Protein AF-0000000069179064 (afdb_homodimer)

InterPro domains:
  IPR013216 Methyltransferase type 11 [PF08241] (123-173)
  IPR029063 S-adenosyl-L-methionine-dependent methyltransferase superfamily [G3DSA:3.40.50.150] (25-285)
  IPR029063 S-adenosyl-L-methionine-dependent methyltransferase superfamily [SSF53335] (28-240)

Nearest PDB structures (foldseek):
  5w7m-assembly1_A  TM=6.513E-01  e=1.013E-13  Penicillium rubens Wisconsin 54-1255
  4htf-assembly1_A  TM=6.205E-01  e=8.079E-12  Escherichia coli O157:H7
  5thy-assembly2_B  TM=6.476E-01  e=4.235E-10  Moorena producens 3L
  4obx-assembly2_C  TM=6.655E-01  e=1.585E-09  Saccharomyces cerevisiae S288C
  3cc8-assembly1_A-2  TM=6.110E-01  e=4.497E-10  Bacillus cereus ATCC 10987

Solvent-accessible surface area (backbone atoms only — not comparable to full-atom values): 30433 Å² total; per-residue (Å²): 122,56,48,66,61,48,35,65,36,35,68,49,54,31,71,34,77,70,60,61,44,37,60,50,48,50,44,40,61,51,66,40,38,55,73,38,57,24,37,35,35,46,48,42,49,41,36,72,58,48,63,62,47,48,34,37,20,29,77,81,26,32,40,36,35,23,11,62,18,61,53,17,32,49,38,19,51,28,48,48,50,50,36,73,75,38,62,76,49,24,38,67,59,58,57,52,75,65,51,44,69,62,32,78,46,80,71,34,42,50,89,68,43,62,38,68,70,39,52,75,62,35,40,43,55,33,70,37,43,68,57,51,56,84,91,54,55,71,47,62,22,41,33,39,36,26,64,67,32,61,62,62,46,84,56,51,68,44,26,53,50,40,52,57,43,29,28,20,68,59,11,35,40,31,41,30,31,62,22,71,92,49,20,50,44,59,52,52,51,48,49,27,34,36,75,34,65,74,39,92,63,77,90,62,76,74,54,92,48,70,46,68,66,48,50,50,52,56,42,42,72,74,57,40,35,82,42,32,42,47,73,40,58,44,73,40,56,78,74,72,82,51,78,62,82,54,52,48,77,53,44,59,50,52,74,72,46,57,66,68,40,49,51,43,24,54,54,45,47,50,52,52,48,50,53,29,49,76,68,26,35,60,42,31,44,22,28,45,35,36,38,29,25,38,58,112,122,57,49,65,61,46,35,66,35,36,68,51,54,31,69,37,77,69,62,61,44,39,59,50,49,50,44,41,61,52,66,40,38,54,73,37,57,25,35,35,35,45,47,41,49,42,35,71,58,47,64,61,48,48,34,38,21,30,78,83,26,32,39,36,34,24,12,64,18,62,52,16,32,51,38,19,52,28,47,49,50,51,37,73,74,38,61,77,46,23,38,66,58,56,58,51,73,65,51,45,68,61,32,80,46,79,70,36,42,50,87,65,45,59,38,67,72,39,50,75,61,36,41,44,56,32,68,37,44,67,57,52,56,83,92,54,55,72,46,62,22,41,31,40,35,25,66,68,34,62,61,62,46,86,54,50,67,45,25,51,50,40,51,56,44,29,28,19,67,59,10,33,40,31,41,29,31,62,21,72,92,48,19,50,44,58,54,50,51,48,51,27,33,37,76,34,65,74,39,92,63,77,91,65,76,74,54,92,48,71,47,68,66,48,49,51,51,56,43,43,72,74,57,41,35,82,44,31,42,46,72,40,58,43,72,40,56,77,71,74,79,52,78,62,81,52,52,50,77,53,45,58,50,52,73,72,46,58,66,69,41,49,51,43,24,53,53,46,46,50,49,51,49,50,52,28,49,75,65,25,34,60,40,30,44,22,29,45,33,35,38,31,24,37,57,114

Foldseek 3Di:
DALVVLLLLLVLQQQADCFLLVVVVVVCVVQVQQPWQEEEAEACFLLLNVLVSLVRHHQNHAYEYEHQHPNRLLNNLLLVVVCLVPVPDPPSSHDDPVSSVPSVCVVVPLVVQPDVSCVVRNYRYHYDDLLDDPVAQFQATQEYEYEAPLQVDDDNLSSLLSVLGRHHAFHKYKYKHWAPVQQQPLVQLQVLCCVLVLDVGDPDDGGPDHDPVRVVVSNVVSQWAPKDKDKDKTFDDLPPPDPRHDRSVVVVSLVPDDPSSNVSSVVSSNVVSVVQVVVVHTGMIMIMMMMTGRHD/DALVVLLLLLVLQQQADPFLLVVVVVVCVVQVQQPWQEEEAEACFLQLNVLVSLVRYHQNHAYEYEHQHPNRLLNNLLLVVVCLVPVPDPPSSHDDPVSSVPSVCVVVPLVVQPDVSCVVRNYRYHYDDLLDDPVAQFQATQEYEYEAPLQVDDDNLSSLLSVLGRHHAFHKYKYKHWAPVQQQPLVQLQVLCCVLVLDVGDPDDGGPDHDPVRVVVSNVVSQWAPKDKDKDKTFDDLPPPDPRHDRSVRVVSLVPDDPSSNVSSVVSSNVVSVVQVVVVHTGMIMIMMMMTGHHD

Radius of gyration: 23.63 Å; Cα contacts (8 Å, |Δi|>4): 1155; chains: 2; bounding box: 60×63×57 Å

Organism: Paramecium tetraurelia (NCBI:txid5888)

Structure (mmCIF, N/CA/C/O backbone):
data_AF-0000000069179064-model_v1
#
loop_
_entity.id
_entity.type
_entity.pdbx_description
1 polymer 'Chromosome undetermined scaffold_6, whole genome shotgun sequence'
#
loop_
_atom_site.group_PDB
_atom_site.id
_atom_site.type_symbol
_atom_site.label_atom_id
_atom_site.label_alt_id
_atom_site.label_comp_id
_atom_site.label_asym_id
_atom_site.label_entity_id
_atom_site.label_seq_id
_atom_site.pdbx_PDB_ins_code
_atom_site.Cartn_x
_atom_site.Cartn_y
_atom_site.Cartn_z
_atom_site.occupancy
_atom_site.B_iso_or_equiv
_atom_site.auth_seq_id
_atom_site.auth_comp_id
_atom_site.auth_asym_id
_atom_site.auth_atom_id
_atom_site.pdbx_PDB_model_num
ATOM 1 N N . MET A 1 1 ? 1.598 23.109 15.852 1 60.81 1 MET A N 1
ATOM 2 C CA . MET A 1 1 ? 2.586 23.531 14.859 1 60.81 1 MET A CA 1
ATOM 3 C C . MET A 1 1 ? 1.975 24.5 13.867 1 60.81 1 MET A C 1
ATOM 5 O O . MET A 1 1 ? 0.805 24.375 13.5 1 60.81 1 MET A O 1
ATOM 9 N N . ASN A 1 2 ? 2.676 25.547 13.547 1 66.31 2 ASN A N 1
ATOM 10 C CA . ASN A 1 2 ? 2.111 26.594 12.703 1 66.31 2 ASN A CA 1
ATOM 11 C C . ASN A 1 2 ? 2.389 26.328 11.227 1 66.31 2 ASN A C 1
ATOM 13 O O . ASN A 1 2 ? 3.145 25.422 10.883 1 66.31 2 ASN A O 1
ATOM 17 N N . HIS A 1 3 ? 1.627 26.984 10.43 1 67 3 HIS A N 1
ATOM 18 C CA . HIS A 1 3 ? 1.692 26.766 8.984 1 67 3 HIS A CA 1
ATOM 19 C C . HIS A 1 3 ? 3.1 27 8.453 1 67 3 HIS A C 1
ATOM 21 O O . HIS A 1 3 ? 3.529 26.359 7.5 1 67 3 HIS A O 1
ATOM 27 N N . HIS A 1 4 ? 3.807 27.828 9.078 1 62.19 4 HIS A N 1
ATOM 28 C CA . HIS A 1 4 ? 5.148 28.156 8.609 1 62.19 4 HIS A CA 1
ATOM 29 C C . HIS A 1 4 ? 6.094 26.969 8.75 1 62.19 4 HIS A C 1
ATOM 31 O O . HIS A 1 4 ? 6.953 26.75 7.898 1 62.19 4 HIS A O 1
ATOM 37 N N . THR A 1 5 ? 5.902 26.312 9.852 1 69.25 5 THR A N 1
ATOM 38 C CA . THR A 1 5 ? 6.715 25.109 10.055 1 69.25 5 THR A CA 1
ATOM 39 C C . THR A 1 5 ? 6.484 24.094 8.93 1 69.25 5 THR A C 1
ATOM 41 O O . THR A 1 5 ? 7.438 23.562 8.367 1 69.25 5 THR A O 1
ATOM 44 N N . TRP A 1 6 ? 5.324 24.031 8.539 1 73.25 6 TRP A N 1
ATOM 45 C CA . TRP A 1 6 ? 4.977 23.047 7.516 1 73.25 6 TRP A CA 1
ATOM 46 C C . TRP A 1 6 ? 5.352 23.547 6.125 1 73.25 6 TRP A C 1
ATOM 48 O O . TRP A 1 6 ? 5.664 22.75 5.234 1 73.25 6 TRP A O 1
ATOM 58 N N . ASP A 1 7 ? 5.367 24.781 5.934 1 71.19 7 ASP A N 1
ATOM 59 C CA . ASP A 1 7 ? 5.879 25.344 4.684 1 71.19 7 ASP A CA 1
ATOM 60 C C . ASP A 1 7 ? 7.348 24.984 4.484 1 71.19 7 ASP A C 1
ATOM 62 O O . ASP A 1 7 ? 7.766 24.625 3.379 1 71.19 7 ASP A O 1
ATOM 66 N N . ALA A 1 8 ? 7.996 25.062 5.594 1 68.25 8 ALA A N 1
ATOM 67 C CA . ALA A 1 8 ? 9.43 24.766 5.527 1 68.25 8 ALA A CA 1
ATOM 68 C C . ALA A 1 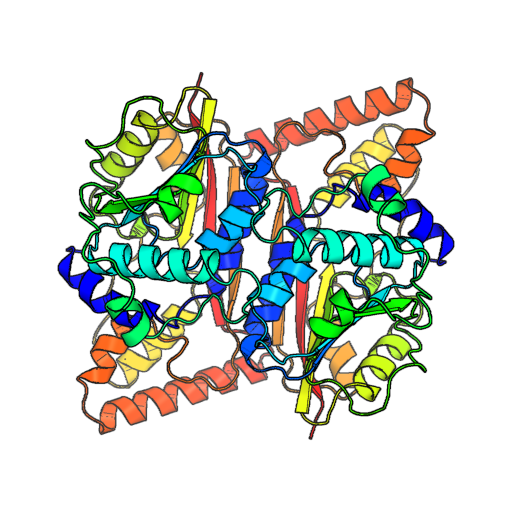8 ? 9.664 23.281 5.203 1 68.25 8 ALA A C 1
ATOM 70 O O . ALA A 1 8 ? 10.617 22.953 4.496 1 68.25 8 ALA A O 1
ATOM 71 N N . TYR A 1 9 ? 8.758 22.516 5.594 1 70.31 9 TYR A N 1
ATOM 72 C CA . TYR A 1 9 ? 8.891 21.078 5.406 1 70.31 9 TYR A CA 1
ATOM 73 C C . TYR A 1 9 ? 8.547 20.672 3.975 1 70.31 9 TYR A C 1
ATOM 75 O O . TYR A 1 9 ? 8.898 19.578 3.529 1 70.31 9 TYR A O 1
ATOM 83 N N . SER A 1 10 ? 7.934 21.531 3.277 1 68.88 10 SER A N 1
ATOM 84 C CA . SER A 1 10 ? 7.434 21.203 1.947 1 68.88 10 SER A CA 1
ATOM 85 C C . SER A 1 10 ? 8.562 20.766 1.021 1 68.88 10 SER A C 1
ATOM 87 O O . SER A 1 10 ? 8.375 19.906 0.157 1 68.88 10 SER A O 1
ATOM 89 N N . ARG A 1 11 ? 9.742 21.328 1.247 1 67.62 11 ARG A N 1
ATOM 90 C CA . ARG A 1 11 ? 10.891 20.969 0.416 1 67.62 11 ARG A CA 1
ATOM 91 C C . ARG A 1 11 ? 11.281 19.516 0.603 1 67.62 11 ARG A C 1
ATOM 93 O O . ARG A 1 11 ? 11.719 18.859 -0.344 1 67.62 11 ARG A O 1
ATOM 100 N N . SER A 1 12 ? 11.062 19.078 1.754 1 65.69 12 SER A N 1
ATOM 101 C CA . SER A 1 12 ? 11.422 17.688 2.051 1 65.69 12 SER A CA 1
ATOM 102 C C . SER A 1 12 ? 10.422 16.719 1.435 1 65.69 12 SER A C 1
ATOM 104 O O . SER A 1 12 ? 10.703 15.523 1.306 1 65.69 12 SER A O 1
ATOM 106 N N . TYR A 1 13 ? 9.344 17.234 1.011 1 64.69 13 TYR A N 1
ATOM 107 C CA . TYR A 1 13 ? 8.289 16.391 0.465 1 64.69 13 TYR A CA 1
ATOM 108 C C . TYR A 1 13 ? 8.414 16.266 -1.05 1 64.69 13 TYR A C 1
ATOM 110 O O . TYR A 1 13 ? 7.57 15.648 -1.701 1 64.69 13 TYR A O 1
ATOM 118 N N . LEU A 1 14 ? 9.461 16.922 -1.636 1 59 14 LEU A N 1
ATOM 119 C CA . LEU A 1 14 ? 9.695 16.828 -3.072 1 59 14 LEU A CA 1
ATOM 120 C C . LEU A 1 14 ? 9.961 15.391 -3.484 1 59 14 LEU A C 1
ATOM 122 O O . LEU A 1 14 ? 9.539 14.961 -4.559 1 59 14 LEU A O 1
ATOM 126 N N . ASN A 1 15 ? 10.797 14.727 -2.668 1 59.16 15 ASN A N 1
ATOM 127 C CA . ASN A 1 15 ? 11.203 13.375 -3.059 1 59.16 15 ASN A CA 1
ATOM 128 C C . ASN A 1 15 ? 10.727 12.336 -2.053 1 59.16 15 ASN A C 1
ATOM 130 O O . ASN A 1 15 ? 11.078 11.156 -2.162 1 59.16 15 ASN A O 1
ATOM 134 N N . ILE A 1 16 ? 10.484 12.906 -1.015 1 53.69 16 ILE A N 1
ATOM 135 C CA . ILE A 1 16 ? 10.555 12.109 0.201 1 53.69 16 ILE A CA 1
ATOM 136 C C . ILE A 1 16 ? 9.539 10.977 0.134 1 53.69 16 ILE A C 1
ATOM 138 O O . ILE A 1 16 ? 9.781 9.883 0.651 1 53.69 16 ILE A O 1
ATOM 142 N N . GLN A 1 17 ? 8.156 10.516 0.269 1 55.66 17 GLN A N 1
ATOM 143 C CA . GLN A 1 17 ? 7.504 9.562 1.162 1 55.66 17 GLN A CA 1
ATOM 144 C C . GLN A 1 17 ? 6.523 8.672 0.399 1 55.66 17 GLN A C 1
ATOM 146 O O . GLN A 1 17 ? 5.332 8.977 0.323 1 55.66 17 GLN A O 1
ATOM 151 N N . LYS A 1 18 ? 7.145 7.578 -0.215 1 62.44 18 LYS A N 1
ATOM 152 C CA . LYS A 1 18 ? 6.328 6.582 -0.901 1 62.44 18 LYS A CA 1
ATOM 153 C C . LYS A 1 18 ? 5.773 5.555 0.082 1 62.44 18 LYS A C 1
ATOM 155 O O . LYS A 1 18 ? 4.758 4.91 -0.189 1 62.44 18 LYS A O 1
ATOM 160 N N . ASN A 1 19 ? 6.336 5.641 1.312 1 64.06 19 ASN A N 1
ATOM 161 C CA . ASN A 1 19 ? 6.039 4.5 2.174 1 64.06 19 ASN A CA 1
ATOM 162 C C . ASN A 1 19 ? 4.648 4.605 2.791 1 64.06 19 ASN A C 1
ATOM 164 O O . ASN A 1 19 ? 3.928 3.611 2.883 1 64.06 19 ASN A O 1
ATOM 168 N N . PRO A 1 20 ? 4.246 5.898 3 1 64.06 20 PRO A N 1
ATOM 169 C CA . PRO A 1 20 ? 2.889 5.961 3.549 1 64.06 20 PRO A CA 1
ATOM 170 C C . PRO A 1 20 ? 1.821 5.559 2.533 1 64.06 20 PRO A C 1
ATOM 172 O O . PRO A 1 20 ? 0.646 5.43 2.887 1 64.06 20 PRO A O 1
ATOM 175 N N . ALA A 1 21 ? 2.264 5.297 1.422 1 79.56 21 ALA A N 1
ATOM 176 C CA . ALA A 1 21 ? 1.336 4.891 0.371 1 79.56 21 ALA A CA 1
ATOM 177 C C . ALA A 1 21 ? 0.627 3.588 0.741 1 79.56 21 ALA A C 1
ATOM 179 O O . ALA A 1 21 ? -0.533 3.381 0.379 1 79.56 21 ALA A O 1
ATOM 180 N N . SER A 1 22 ? 1.292 2.811 1.55 1 86.25 22 SER A N 1
ATOM 181 C CA . SER A 1 22 ? 0.668 1.549 1.936 1 86.25 22 SER A CA 1
ATOM 182 C C . SER A 1 22 ? -0.521 1.781 2.863 1 86.25 22 SER A C 1
ATOM 184 O O . SER A 1 22 ? -1.538 1.093 2.76 1 86.25 22 SER A O 1
ATOM 186 N N . PHE A 1 23 ? -0.366 2.775 3.727 1 90.88 23 PHE A N 1
ATOM 187 C CA . PHE A 1 23 ? -1.491 3.113 4.59 1 90.88 23 PHE A CA 1
ATOM 188 C C . PHE A 1 23 ? -2.67 3.623 3.77 1 90.88 23 PHE A C 1
ATOM 190 O O . PHE A 1 23 ? -3.814 3.236 4.012 1 90.88 23 PHE A O 1
ATOM 197 N N . GLN A 1 24 ? -2.346 4.426 2.85 1 90.19 24 GLN A N 1
ATOM 198 C CA . GLN A 1 24 ? -3.373 5.02 2 1 90.19 24 GLN A CA 1
ATOM 199 C C . GLN A 1 24 ? -4.105 3.947 1.197 1 90.19 24 GLN A C 1
ATOM 201 O O . GLN A 1 24 ? -5.332 3.998 1.059 1 90.19 24 GLN A O 1
ATOM 206 N N . LEU A 1 25 ? -3.363 3.072 0.672 1 88.44 25 LEU A N 1
ATOM 207 C CA . LEU A 1 25 ? -3.973 2.006 -0.117 1 88.44 25 LEU A CA 1
ATOM 208 C C . LEU A 1 25 ? -4.938 1.184 0.732 1 88.44 25 LEU A C 1
ATOM 210 O O . LEU A 1 25 ? -6.004 0.791 0.26 1 88.44 25 LEU A O 1
ATOM 214 N N . SER A 1 26 ? -4.5 0.908 1.918 1 91.19 26 SER A N 1
ATOM 215 C CA . SER A 1 26 ? -5.391 0.178 2.814 1 91.19 26 SER A CA 1
ATOM 216 C C . SER A 1 26 ? -6.68 0.953 3.066 1 91.19 26 SER A C 1
ATOM 218 O O . SER A 1 26 ? -7.77 0.378 3.051 1 91.19 26 SER A O 1
ATOM 220 N N . LEU A 1 27 ? -6.543 2.242 3.283 1 93 27 LEU A N 1
ATOM 221 C CA . LEU A 1 27 ? -7.734 3.059 3.492 1 93 27 LEU A CA 1
ATOM 222 C C . LEU A 1 27 ? -8.633 3.031 2.26 1 93 27 LEU A C 1
ATOM 224 O O . LEU A 1 27 ? -9.852 2.873 2.377 1 93 27 LEU A O 1
ATOM 228 N N . MET A 1 28 ? -8.031 3.186 1.118 1 90.94 28 MET A N 1
ATOM 229 C CA . MET A 1 28 ? -8.797 3.24 -0.125 1 90.94 28 MET A CA 1
ATOM 230 C C . MET A 1 28 ? -9.586 1.953 -0.337 1 90.94 28 MET A C 1
ATOM 232 O O . MET A 1 28 ? -10.75 1.994 -0.731 1 90.94 28 MET A O 1
ATOM 236 N N . ASN A 1 29 ? -8.961 0.894 -0.035 1 86.69 29 ASN A N 1
ATOM 237 C CA . ASN A 1 29 ? -9.641 -0.39 -0.184 1 86.69 29 ASN A CA 1
ATOM 238 C C . ASN A 1 29 ? -10.742 -0.566 0.857 1 86.69 29 ASN A C 1
ATOM 240 O O . ASN A 1 29 ? -11.867 -0.953 0.521 1 86.69 29 ASN A O 1
ATOM 244 N N . MET A 1 30 ? -10.414 -0.262 2.051 1 91.06 30 MET A N 1
ATOM 245 C CA . MET A 1 30 ? -11.336 -0.474 3.162 1 91.06 30 MET A CA 1
ATOM 246 C C . MET A 1 30 ? -12.547 0.45 3.049 1 91.06 30 MET A C 1
ATOM 248 O O . MET A 1 30 ? -13.641 0.108 3.502 1 91.06 30 MET A O 1
ATOM 252 N N . LEU A 1 31 ? -12.344 1.571 2.393 1 93.06 31 LEU A N 1
ATOM 253 C CA . LEU A 1 31 ? -13.414 2.561 2.295 1 93.06 31 LEU A CA 1
ATOM 254 C C . LEU A 1 31 ? -14.109 2.479 0.941 1 93.06 31 LEU A C 1
ATOM 256 O O . LEU A 1 31 ? -15.039 3.24 0.67 1 93.06 31 LEU A O 1
ATOM 260 N N . ARG A 1 32 ? -13.617 1.638 0.078 1 88.69 32 ARG A N 1
ATOM 261 C CA . ARG A 1 32 ? -14.219 1.396 -1.23 1 88.69 32 ARG A CA 1
ATOM 262 C C . ARG A 1 32 ? -14.289 2.684 -2.047 1 88.69 32 ARG A C 1
ATOM 264 O O . ARG A 1 32 ? -15.367 3.086 -2.492 1 88.69 32 ARG A O 1
ATOM 271 N N . PHE A 1 33 ? -13.172 3.176 -2.346 1 90.38 33 PHE A N 1
ATOM 272 C CA . PHE A 1 33 ? -13.039 4.43 -3.076 1 90.38 33 PHE A CA 1
ATOM 273 C C . PHE A 1 33 ? -13.719 4.34 -4.438 1 90.38 33 PHE A C 1
ATOM 275 O O . PHE A 1 33 ? -14.188 5.348 -4.973 1 90.38 33 PHE A O 1
ATOM 282 N N . GLU A 1 34 ? -13.828 3.156 -4.957 1 85.25 34 GLU A N 1
ATOM 283 C CA . GLU A 1 34 ? -14.398 2.951 -6.281 1 85.25 34 GLU A CA 1
ATOM 284 C C . GLU A 1 34 ? -15.898 3.24 -6.289 1 85.25 34 GLU A C 1
ATOM 286 O O . GLU A 1 34 ? -16.5 3.387 -7.352 1 85.25 34 GLU A O 1
ATOM 291 N N . GLU A 1 35 ? -16.469 3.367 -5.129 1 88.19 35 GLU A N 1
ATOM 292 C CA . GLU A 1 35 ? -17.906 3.604 -5.035 1 88.19 35 GLU A CA 1
ATOM 293 C C . GLU A 1 35 ? -18.203 5.043 -4.629 1 88.19 35 GLU A C 1
ATOM 295 O O . GLU A 1 35 ? -19.359 5.465 -4.617 1 88.19 35 GLU A O 1
ATOM 300 N N . ALA A 1 36 ? -17.234 5.781 -4.32 1 92.88 36 ALA A N 1
ATOM 301 C CA . ALA A 1 36 ? -17.422 7.113 -3.742 1 92.88 36 ALA A CA 1
ATOM 302 C C . ALA A 1 36 ? -17.781 8.133 -4.816 1 92.88 36 ALA A C 1
ATOM 304 O O . ALA A 1 36 ? -17.297 8.055 -5.945 1 92.88 36 ALA A O 1
ATOM 305 N N . GLU A 1 37 ? -18.609 9.086 -4.43 1 96.62 37 GLU A N 1
ATOM 306 C CA . GLU A 1 37 ? -18.969 10.195 -5.312 1 96.62 37 GLU A CA 1
ATOM 307 C C . GLU A 1 37 ? -18.078 11.406 -5.051 1 96.62 37 GLU A C 1
ATOM 309 O O . GLU A 1 37 ? -17.766 12.164 -5.973 1 96.62 37 GLU A O 1
ATOM 314 N N . GLU A 1 38 ? -17.781 11.594 -3.834 1 98 38 GLU A N 1
ATOM 315 C CA . GLU A 1 38 ? -16.938 12.734 -3.453 1 98 38 GLU A CA 1
ATOM 316 C C . GLU A 1 38 ? -16.062 12.391 -2.26 1 98 38 GLU A C 1
ATOM 318 O O . GLU A 1 38 ? -16.547 11.938 -1.226 1 98 38 GLU A O 1
ATOM 323 N N . ILE A 1 39 ? -14.773 12.625 -2.424 1 98 39 ILE A N 1
ATOM 324 C CA . ILE A 1 39 ? -13.766 12.258 -1.437 1 98 39 ILE A CA 1
ATOM 325 C C . ILE A 1 39 ? -13 13.508 -0.991 1 98 39 ILE A C 1
ATOM 327 O O . ILE A 1 39 ? -12.672 14.367 -1.812 1 98 39 ILE A O 1
ATOM 331 N N . LEU A 1 40 ? -12.734 13.617 0.305 1 98.38 40 LEU A N 1
ATOM 332 C CA . LEU A 1 40 ? -11.852 14.648 0.834 1 98.38 40 LEU A CA 1
ATOM 333 C C . LEU A 1 40 ? -10.586 14.039 1.421 1 98.38 40 LEU A C 1
ATOM 335 O O . LEU A 1 40 ? -10.656 13.195 2.318 1 98.38 40 LEU A O 1
ATOM 339 N N . ASP A 1 41 ? -9.484 14.422 0.842 1 97.44 41 ASP A N 1
ATOM 340 C CA . ASP A 1 41 ? -8.188 14.156 1.457 1 97.44 41 ASP A CA 1
ATOM 341 C C . ASP A 1 41 ? -7.734 15.344 2.312 1 97.44 41 ASP A C 1
ATOM 343 O O . ASP A 1 41 ? -7.191 16.312 1.795 1 97.44 41 ASP A O 1
ATOM 347 N N . ALA A 1 42 ? -7.945 15.258 3.662 1 97.94 42 ALA A N 1
ATOM 348 C CA . ALA A 1 42 ? -7.664 16.344 4.598 1 97.94 42 ALA A CA 1
ATOM 349 C C . ALA A 1 42 ? -6.258 16.219 5.172 1 97.94 42 ALA A C 1
ATOM 351 O O . ALA A 1 42 ? -5.969 15.312 5.949 1 97.94 42 ALA A O 1
ATOM 352 N N . GLY A 1 43 ? -5.43 17.156 4.898 1 95.12 43 GLY A N 1
ATOM 353 C CA . GLY A 1 43 ? -4.008 17.062 5.172 1 95.12 43 GLY A CA 1
ATOM 354 C C . GLY A 1 43 ? -3.25 16.266 4.129 1 95.12 43 GLY A C 1
ATOM 355 O O . GLY A 1 43 ? -2.545 15.312 4.465 1 95.12 43 GLY A O 1
ATOM 356 N N . CYS A 1 44 ? -3.287 16.75 2.906 1 92.69 44 CYS A N 1
ATOM 357 C CA . CYS A 1 44 ? -2.859 15.945 1.774 1 92.69 44 CYS A CA 1
ATOM 358 C C . CYS A 1 44 ? -1.363 16.094 1.524 1 92.69 44 CYS A C 1
ATOM 360 O O . CYS A 1 44 ? -0.803 15.43 0.655 1 92.69 44 CYS A O 1
ATOM 362 N N . ALA A 1 45 ? -0.72 16.953 2.254 1 90.06 45 ALA A N 1
ATOM 363 C CA . ALA A 1 45 ? 0.681 17.281 2.004 1 90.06 45 ALA A CA 1
ATOM 364 C C . ALA A 1 45 ? 0.912 17.609 0.531 1 90.06 45 ALA A C 1
ATOM 366 O O . ALA A 1 45 ? 0.15 18.375 -0.068 1 90.06 45 ALA A O 1
ATOM 367 N N . GLY A 1 46 ? 1.97 17.188 -0.033 1 86.94 46 GLY A N 1
ATOM 368 C CA . GLY A 1 46 ? 2.295 17.531 -1.408 1 86.94 46 GLY A CA 1
ATOM 369 C C . GLY A 1 46 ? 1.536 16.703 -2.426 1 86.94 46 GLY A C 1
ATOM 370 O O . GLY A 1 46 ? 1.889 16.688 -3.607 1 86.94 46 GLY A O 1
ATOM 371 N N . GLY A 1 47 ? 0.524 15.992 -2.027 1 88.81 47 GLY A N 1
ATOM 372 C CA . GLY A 1 47 ? -0.337 15.266 -2.945 1 88.81 47 GLY A CA 1
ATOM 373 C C . GLY A 1 47 ? 0.318 14.023 -3.52 1 88.81 47 GLY A C 1
ATOM 374 O O . GLY A 1 47 ? -0.083 13.539 -4.578 1 88.81 47 GLY A O 1
ATOM 375 N N . GLN A 1 48 ? 1.281 13.484 -2.85 1 83.62 48 GLN A N 1
ATOM 376 C CA . GLN A 1 48 ? 2.074 12.375 -3.369 1 83.62 48 GLN A CA 1
ATOM 377 C C . GLN A 1 48 ? 1.212 11.133 -3.592 1 83.62 48 GLN A C 1
ATOM 379 O O . GLN A 1 48 ? 1.541 10.281 -4.418 1 83.62 48 GLN A O 1
ATOM 384 N N . LEU A 1 49 ? 0.078 11.117 -2.977 1 85.88 49 LEU A N 1
ATOM 385 C CA . LEU A 1 49 ? -0.695 9.883 -3.002 1 85.88 49 LEU A CA 1
ATOM 386 C C . LEU A 1 49 ? -1.939 10.039 -3.871 1 85.88 49 LEU A C 1
ATOM 388 O O . LEU A 1 49 ? -2.709 9.086 -4.031 1 85.88 49 LEU A O 1
ATOM 392 N N . HIS A 1 50 ? -2.158 11.164 -4.457 1 89.25 50 HIS A N 1
ATOM 393 C CA . HIS A 1 50 ? -3.387 11.453 -5.188 1 89.25 50 HIS A CA 1
ATOM 394 C C . HIS A 1 50 ? -3.471 10.641 -6.473 1 89.25 50 HIS A C 1
ATOM 396 O O . HIS A 1 50 ? -4.562 10.297 -6.926 1 89.25 50 HIS A O 1
ATOM 402 N N . GLN A 1 51 ? -2.379 10.312 -6.996 1 83.19 51 GLN A N 1
ATOM 403 C CA . GLN A 1 51 ? -2.406 9.508 -8.211 1 83.19 51 GLN A CA 1
ATOM 404 C C . GLN A 1 51 ? -3.039 8.141 -7.949 1 83.19 51 GLN A C 1
ATOM 406 O O . GLN A 1 51 ? -3.748 7.609 -8.805 1 83.19 51 GLN A O 1
ATOM 411 N N . TYR A 1 52 ? -2.744 7.59 -6.828 1 83.38 52 TYR A N 1
ATOM 412 C CA . TYR A 1 52 ? -3.355 6.316 -6.469 1 83.38 52 TYR A CA 1
ATOM 413 C C . TYR A 1 52 ? -4.863 6.457 -6.324 1 83.38 52 TYR A C 1
ATOM 415 O O . TYR A 1 52 ? -5.621 5.57 -6.723 1 83.38 52 TYR A O 1
ATOM 423 N N . ILE A 1 53 ? -5.258 7.582 -5.754 1 87.69 53 ILE A N 1
ATOM 424 C CA . ILE A 1 53 ? -6.688 7.828 -5.582 1 87.69 53 ILE A CA 1
ATOM 425 C C . ILE A 1 53 ? -7.355 7.941 -6.949 1 87.69 53 ILE A C 1
ATOM 427 O O . ILE A 1 53 ? -8.414 7.348 -7.184 1 87.69 53 ILE A O 1
ATOM 431 N N . LEU A 1 54 ? -6.746 8.672 -7.855 1 84.31 54 LEU A N 1
ATOM 432 C CA . LEU A 1 54 ? -7.305 8.883 -9.188 1 84.31 54 LEU A CA 1
ATOM 433 C C . LEU A 1 54 ? -7.473 7.562 -9.922 1 84.31 54 LEU A C 1
ATOM 435 O O . LEU A 1 54 ? -8.43 7.391 -10.688 1 84.31 54 LEU A O 1
ATOM 439 N N . GLN A 1 55 ? -6.629 6.691 -9.664 1 78.81 55 GLN A N 1
ATOM 440 C CA . GLN A 1 55 ? -6.664 5.414 -10.375 1 78.81 55 GLN A CA 1
ATOM 441 C C . GLN A 1 55 ? -7.742 4.5 -9.805 1 78.81 55 GLN A C 1
ATOM 443 O O . GLN A 1 55 ? -8.25 3.619 -10.5 1 78.81 55 GLN A O 1
ATOM 448 N N . GLN A 1 56 ? -8.055 4.707 -8.617 1 82.06 56 GLN A N 1
ATOM 449 C CA . GLN A 1 56 ? -9 3.799 -7.977 1 82.06 56 GLN A CA 1
ATOM 450 C C . GLN A 1 56 ? -10.414 4.379 -7.98 1 82.06 56 GLN A C 1
ATOM 452 O O . GLN A 1 56 ? -11.391 3.639 -8.062 1 82.06 56 GLN A O 1
ATOM 457 N N . LYS A 1 57 ? -10.5 5.652 -7.832 1 86.31 57 LYS A N 1
ATOM 458 C CA . LYS A 1 57 ? -11.82 6.266 -7.754 1 86.31 57 LYS A CA 1
ATOM 459 C C . LYS A 1 57 ? -12.586 6.094 -9.062 1 86.31 57 LYS A C 1
ATOM 461 O O . LYS A 1 57 ? -11.984 5.898 -10.117 1 86.31 57 LYS A O 1
ATOM 466 N N . LYS A 1 58 ? -13.867 6.168 -8.977 1 85.56 58 LYS A N 1
ATOM 467 C CA . LYS A 1 58 ? -14.641 6.102 -10.211 1 85.56 58 LYS A CA 1
ATOM 468 C C . LYS A 1 58 ? -14.5 7.387 -11.023 1 85.56 58 LYS A C 1
ATOM 470 O O . LYS A 1 58 ? -14.133 8.43 -10.477 1 85.56 58 LYS A O 1
ATOM 475 N N . ASN A 1 59 ? -14.734 7.391 -12.336 1 81.5 59 ASN A N 1
ATOM 476 C CA . ASN A 1 59 ? -14.461 8.469 -13.281 1 81.5 59 ASN A CA 1
ATOM 477 C C . ASN A 1 59 ? -15.164 9.766 -12.867 1 81.5 59 ASN A C 1
ATOM 479 O O . ASN A 1 59 ? -14.594 10.852 -13 1 81.5 59 ASN A O 1
ATOM 483 N N . ASN A 1 60 ? -16.312 9.742 -12.305 1 88 60 ASN A N 1
ATOM 484 C CA . ASN A 1 60 ? -17.047 10.961 -12 1 88 60 ASN A CA 1
ATOM 485 C C . ASN A 1 60 ? -16.953 11.32 -10.523 1 88 60 ASN A C 1
ATOM 487 O O . ASN A 1 60 ? -17.562 12.297 -10.07 1 88 60 ASN A O 1
ATOM 491 N N . CYS A 1 61 ? -16.031 10.633 -9.898 1 94.12 61 CYS A N 1
ATOM 492 C CA . CYS A 1 61 ? -15.844 10.93 -8.484 1 94.12 61 CYS A CA 1
ATOM 493 C C . CYS A 1 61 ? -15.047 12.219 -8.297 1 94.12 61 CYS A C 1
ATOM 495 O O . CYS A 1 61 ? -14.023 12.422 -8.953 1 94.12 61 CYS A O 1
ATOM 497 N N . LYS A 1 62 ? -15.547 13.109 -7.465 1 95.5 62 LYS A N 1
ATOM 498 C CA . LYS A 1 62 ? -14.844 14.344 -7.137 1 95.5 62 LYS A CA 1
ATOM 499 C C . LYS A 1 62 ? -13.836 14.125 -6.008 1 95.5 62 LYS A C 1
ATOM 501 O O . LYS A 1 62 ? -14.164 13.5 -4.996 1 95.5 62 LYS A O 1
ATOM 506 N N . LEU A 1 63 ? -12.648 14.609 -6.246 1 95.44 63 LEU A N 1
ATOM 507 C CA . LEU A 1 63 ? -11.609 14.578 -5.227 1 95.44 63 LEU A CA 1
ATOM 508 C C . LEU A 1 63 ? -11.242 15.984 -4.773 1 95.44 63 LEU A C 1
ATOM 510 O O . LEU A 1 63 ? -10.812 16.812 -5.582 1 95.44 63 LEU A O 1
ATOM 514 N N . ALA A 1 64 ? -11.492 16.281 -3.523 1 95.69 64 ALA A N 1
ATOM 515 C CA . ALA A 1 64 ? -11.008 17.5 -2.891 1 95.69 64 ALA A CA 1
ATOM 516 C C . ALA A 1 64 ? -9.844 17.203 -1.946 1 95.69 64 ALA A C 1
ATOM 518 O O . ALA A 1 64 ? -9.789 16.141 -1.334 1 95.69 64 ALA A O 1
ATOM 519 N N . ALA A 1 65 ? -8.953 18.141 -1.896 1 95.75 65 ALA A N 1
ATOM 520 C CA . ALA A 1 65 ? -7.801 18 -1.013 1 95.75 65 ALA A CA 1
ATOM 521 C C . ALA A 1 65 ? -7.434 19.344 -0.376 1 95.75 65 ALA A C 1
ATOM 523 O O . ALA A 1 65 ? -7.645 20.391 -0.976 1 95.75 65 ALA A O 1
ATOM 524 N N . CYS A 1 66 ? -6.902 19.25 0.846 1 94.06 66 CYS A N 1
ATOM 525 C CA . CYS A 1 66 ? -6.453 20.469 1.488 1 94.06 66 CYS A CA 1
ATOM 526 C C . CYS A 1 66 ? -5.25 20.219 2.391 1 94.06 66 CYS A C 1
ATOM 528 O O . CYS A 1 66 ? -5.012 19.078 2.797 1 94.06 66 CYS A O 1
ATOM 530 N N . ASP A 1 67 ? -4.547 21.188 2.621 1 93.06 67 ASP A N 1
ATOM 531 C CA . ASP A 1 67 ? -3.438 21.203 3.568 1 93.06 67 ASP A CA 1
ATOM 532 C C . ASP A 1 67 ? -3.299 22.578 4.223 1 93.06 67 ASP A C 1
ATOM 534 O O . ASP A 1 67 ? -3.689 23.594 3.643 1 93.06 67 ASP A O 1
ATOM 538 N N . PHE A 1 68 ? -2.723 22.484 5.422 1 92.56 68 PHE A N 1
ATOM 539 C CA . PHE A 1 68 ? -2.543 23.719 6.195 1 92.56 68 PHE A CA 1
ATOM 540 C C . PHE A 1 68 ? -1.499 24.609 5.547 1 92.56 68 PHE A C 1
ATOM 542 O O . PHE A 1 68 ? -1.577 25.844 5.66 1 92.56 68 PHE A O 1
ATOM 549 N N . SER A 1 69 ? -0.582 24.047 4.875 1 88.75 69 SER A N 1
ATOM 550 C CA . SER A 1 69 ? 0.533 24.734 4.242 1 88.75 69 SER A CA 1
ATOM 551 C C . SER A 1 69 ? 0.213 25.094 2.793 1 88.75 69 SER A C 1
ATOM 553 O O . SER A 1 69 ? -0.078 24.203 1.983 1 88.75 69 SER A O 1
ATOM 555 N N . ILE A 1 70 ? 0.366 26.391 2.436 1 85.94 70 ILE A N 1
ATOM 556 C CA . ILE A 1 70 ? 0.113 26.828 1.068 1 85.94 70 ILE A CA 1
ATOM 557 C C . ILE A 1 70 ? 1.17 26.25 0.134 1 85.94 70 ILE A C 1
ATOM 559 O O . ILE A 1 70 ? 0.88 25.938 -1.024 1 85.94 70 ILE A O 1
ATOM 563 N N . GLU A 1 71 ? 2.369 26.016 0.691 1 84.62 71 GLU A N 1
ATOM 564 C CA . GLU A 1 71 ? 3.426 25.438 -0.126 1 84.62 71 GLU A CA 1
ATOM 565 C C . GLU A 1 71 ? 3.113 23.984 -0.469 1 84.62 71 GLU A C 1
ATOM 567 O O . GLU A 1 71 ? 3.408 23.516 -1.574 1 84.62 71 GLU A O 1
ATOM 572 N N . MET A 1 72 ? 2.535 23.328 0.469 1 88.06 72 MET A N 1
ATOM 573 C CA . MET A 1 72 ? 2.111 21.953 0.203 1 88.06 72 MET A CA 1
ATOM 574 C C . MET A 1 72 ? 1.002 21.922 -0.843 1 88.06 72 MET A C 1
ATOM 576 O O . MET A 1 72 ? 0.986 21.031 -1.709 1 88.06 72 MET A O 1
ATOM 580 N N . VAL A 1 73 ? 0.125 22.812 -0.733 1 88.25 73 VAL A N 1
ATOM 581 C CA . VAL A 1 73 ? -0.991 22.891 -1.669 1 88.25 73 VAL A CA 1
ATOM 582 C C . VAL A 1 73 ? -0.464 23.125 -3.082 1 88.25 73 VAL A C 1
ATOM 584 O O . VAL A 1 73 ? -0.89 22.469 -4.031 1 88.25 73 VAL A O 1
ATOM 587 N N . LYS A 1 74 ? 0.449 24.062 -3.227 1 84.62 74 LYS A N 1
ATOM 588 C CA . LYS A 1 74 ? 1.061 24.328 -4.523 1 84.62 74 LYS A CA 1
ATOM 589 C C . LYS A 1 74 ? 1.761 23.094 -5.078 1 84.62 74 LYS A C 1
ATOM 591 O O . LYS A 1 74 ? 1.637 22.781 -6.266 1 84.62 74 LYS A O 1
ATOM 596 N N . LEU A 1 75 ? 2.459 22.5 -4.188 1 86.25 75 LEU A N 1
ATOM 597 C CA . LEU A 1 75 ? 3.176 21.281 -4.57 1 86.25 75 LEU A CA 1
ATOM 598 C C . LEU A 1 75 ? 2.205 20.203 -5.047 1 86.25 75 LEU A C 1
ATOM 600 O O . LEU A 1 75 ? 2.445 19.562 -6.062 1 86.25 75 LEU A O 1
ATOM 604 N N . ALA A 1 76 ? 1.129 20 -4.328 1 88.69 76 ALA A N 1
ATOM 605 C CA . ALA A 1 76 ? 0.123 19 -4.68 1 88.69 76 ALA A CA 1
ATOM 606 C C . ALA A 1 76 ? -0.514 19.312 -6.031 1 88.69 76 ALA A C 1
ATOM 608 O O . ALA A 1 76 ? -0.71 18.406 -6.852 1 88.69 76 ALA A O 1
ATOM 609 N N . ALA A 1 77 ? -0.791 20.531 -6.234 1 87.38 77 ALA A N 1
ATOM 610 C CA . ALA A 1 77 ? -1.371 20.969 -7.508 1 87.38 77 ALA A CA 1
ATOM 611 C C . ALA A 1 77 ? -0.406 20.719 -8.664 1 87.38 77 ALA A C 1
ATOM 613 O O . ALA A 1 77 ? -0.806 20.219 -9.711 1 87.38 77 ALA A O 1
ATOM 614 N N . ALA A 1 78 ? 0.823 21.078 -8.43 1 86.06 78 ALA A N 1
ATOM 615 C CA . ALA A 1 78 ? 1.838 20.891 -9.461 1 86.06 78 ALA A CA 1
ATOM 616 C C . ALA A 1 78 ? 2.018 19.406 -9.797 1 86.06 78 ALA A C 1
ATOM 618 O O . ALA A 1 78 ? 2.152 19.047 -10.961 1 86.06 78 ALA A O 1
ATOM 619 N N . ARG A 1 79 ? 2.033 18.625 -8.82 1 87.06 79 ARG A N 1
ATOM 620 C CA . ARG A 1 79 ? 2.176 17.188 -9.008 1 87.06 79 ARG A CA 1
ATOM 621 C C . ARG A 1 79 ? 0.994 16.625 -9.789 1 87.06 79 ARG A C 1
ATOM 623 O O . ARG A 1 79 ? 1.175 15.789 -10.68 1 87.06 79 ARG A O 1
ATOM 630 N N . MET A 1 80 ? -0.145 17.047 -9.391 1 87.94 80 MET A N 1
ATOM 631 C CA . MET A 1 80 ? -1.34 16.578 -10.078 1 87.94 80 MET A CA 1
ATOM 632 C C . MET A 1 80 ? -1.321 16.984 -11.547 1 87.94 80 MET A C 1
ATOM 634 O O . MET A 1 80 ? -1.642 16.188 -12.422 1 87.94 80 MET A O 1
ATOM 638 N N . LEU A 1 81 ? -0.952 18.172 -11.773 1 85.69 81 LEU A N 1
ATOM 639 C CA . LEU A 1 81 ? -0.878 18.656 -13.148 1 85.69 81 LEU A CA 1
ATOM 640 C C . LEU A 1 81 ? 0.146 17.844 -13.945 1 85.69 81 LEU A C 1
ATOM 642 O O . LEU A 1 81 ? -0.101 17.5 -15.102 1 85.69 81 LEU A O 1
ATOM 646 N N . LYS A 1 82 ? 1.244 17.625 -13.32 1 83.75 82 LYS A N 1
ATOM 647 C CA . LYS A 1 82 ? 2.262 16.797 -13.969 1 83.75 82 LYS A CA 1
ATOM 648 C C . LYS A 1 82 ? 1.702 15.43 -14.336 1 83.75 82 LYS A C 1
ATOM 650 O O . LYS A 1 82 ? 1.915 14.945 -15.445 1 83.75 82 LYS A O 1
ATOM 655 N N . PHE A 1 83 ? 1.021 14.883 -13.484 1 83.56 83 PHE A N 1
ATOM 656 C CA . PHE A 1 83 ? 0.455 13.555 -13.703 1 83.56 83 PHE A CA 1
ATOM 657 C C . PHE A 1 83 ? -0.612 13.602 -14.797 1 83.56 83 PHE A C 1
ATOM 659 O O . PHE A 1 83 ? -0.637 12.742 -15.68 1 83.56 83 PHE A O 1
ATOM 666 N N . LEU A 1 84 ? -1.438 14.555 -14.68 1 85.12 84 LEU A N 1
ATOM 667 C CA . LEU A 1 84 ? -2.539 14.648 -15.633 1 85.12 84 LEU A CA 1
ATOM 668 C C . LEU A 1 84 ? -2.016 14.898 -17.047 1 85.12 84 LEU A C 1
ATOM 670 O O . LEU A 1 84 ? -2.611 14.438 -18.031 1 85.12 84 LEU A O 1
ATOM 674 N N . ASN A 1 85 ? -0.921 15.523 -17.156 1 85 85 ASN A N 1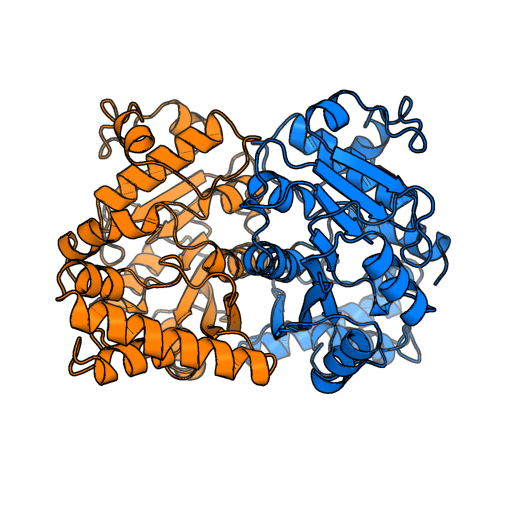
ATOM 675 C CA . ASN A 1 85 ? -0.34 15.812 -18.453 1 85 85 ASN A CA 1
ATOM 676 C C . ASN A 1 85 ? 0.436 14.617 -19 1 85 85 ASN A C 1
ATOM 678 O O . ASN A 1 85 ? 0.528 14.43 -20.219 1 85 85 ASN A O 1
ATOM 682 N N . ASN A 1 86 ? 0.986 13.867 -18.094 1 83.81 86 ASN A N 1
ATOM 683 C CA . ASN A 1 86 ? 1.788 12.719 -18.484 1 83.81 86 ASN A CA 1
ATOM 684 C C . ASN A 1 86 ? 1.495 11.5 -17.609 1 83.81 86 ASN A C 1
ATOM 686 O O . ASN A 1 86 ? 2.375 11.023 -16.891 1 83.81 86 ASN A O 1
ATOM 690 N N . PRO A 1 87 ? 0.356 10.953 -17.781 1 81.81 87 PRO A N 1
ATOM 691 C CA . PRO A 1 87 ? -0.084 9.914 -16.859 1 81.81 87 PRO A CA 1
ATOM 692 C C . PRO A 1 87 ? 0.736 8.633 -16.984 1 81.81 87 PRO A C 1
ATOM 694 O O . PRO A 1 87 ? 0.711 7.789 -16.078 1 81.81 87 PRO A O 1
ATOM 697 N N . LEU A 1 88 ? 1.465 8.484 -18 1 80.19 88 LEU A N 1
ATOM 698 C CA . LEU A 1 88 ? 2.219 7.25 -18.203 1 80.19 88 LEU A CA 1
ATOM 699 C C . LEU A 1 88 ? 3.695 7.457 -17.875 1 80.19 88 LEU A C 1
ATOM 701 O O . LEU A 1 88 ? 4.488 6.516 -17.938 1 80.19 88 LEU A O 1
ATOM 705 N N . HIS A 1 89 ? 3.994 8.703 -17.469 1 77.5 89 HIS A N 1
ATOM 706 C CA . HIS A 1 89 ? 5.383 8.977 -17.125 1 77.5 89 HIS A CA 1
ATOM 707 C C . HIS A 1 89 ? 5.715 8.477 -15.727 1 77.5 89 HIS A C 1
ATOM 709 O O . HIS A 1 89 ? 4.941 8.688 -14.789 1 77.5 89 HIS A O 1
ATOM 715 N N . GLY A 1 90 ? 6.504 7.602 -15.578 1 67.44 90 GLY A N 1
ATOM 716 C CA . GLY A 1 90 ? 6.934 7.043 -14.305 1 67.44 90 GLY A CA 1
ATOM 717 C C . GLY A 1 90 ? 7.465 8.086 -13.344 1 67.44 90 GLY A C 1
ATOM 718 O O . GLY A 1 90 ? 7.43 9.281 -13.641 1 67.44 90 GLY A O 1
ATOM 719 N N . GLY A 1 91 ? 7.844 7.734 -12.164 1 67.56 91 GLY A N 1
ATOM 720 C CA . GLY A 1 91 ? 8.453 8.602 -11.164 1 67.56 91 GLY A CA 1
ATOM 721 C C . GLY A 1 91 ? 7.484 9.609 -10.578 1 67.56 91 GLY A C 1
ATOM 722 O O . GLY A 1 91 ? 7.797 10.805 -10.5 1 67.56 91 GLY A O 1
ATOM 723 N N . ILE A 1 92 ? 6.238 9.234 -10.422 1 62.16 92 ILE A N 1
ATOM 724 C CA . ILE A 1 92 ? 5.156 10.141 -10.047 1 62.16 92 ILE A CA 1
ATOM 725 C C . ILE A 1 92 ? 5.469 10.789 -8.703 1 62.16 92 ILE A C 1
ATOM 727 O O . ILE A 1 92 ? 4.992 11.891 -8.414 1 62.16 92 ILE A O 1
ATOM 731 N N . SER A 1 93 ? 6.363 10.18 -8.07 1 63.03 93 SER A N 1
ATOM 732 C CA . SER A 1 93 ? 6.66 10.695 -6.738 1 63.03 93 SER A CA 1
ATOM 733 C C . SER A 1 93 ? 7.719 11.789 -6.797 1 63.03 93 SER A C 1
ATOM 735 O O . SER A 1 93 ? 7.934 12.508 -5.816 1 63.03 93 SER A O 1
ATOM 737 N N . GLU A 1 94 ? 8.164 12.008 -8.008 1 70.69 94 GLU A N 1
ATOM 738 C CA . GLU A 1 94 ? 9.273 12.953 -8.109 1 70.69 94 GLU A CA 1
ATOM 739 C C . GLU A 1 94 ? 8.836 14.242 -8.797 1 70.69 94 GLU A C 1
ATOM 741 O O . GLU A 1 94 ? 8.164 14.203 -9.836 1 70.69 94 GLU A O 1
ATOM 746 N N . ILE A 1 95 ? 9.109 15.398 -8.102 1 75.56 95 ILE A N 1
ATOM 747 C CA . ILE A 1 95 ? 8.875 16.703 -8.727 1 75.56 95 ILE A CA 1
ATOM 748 C C . ILE A 1 95 ? 10 17.656 -8.352 1 75.56 95 ILE A C 1
ATOM 750 O O . ILE A 1 95 ? 10.477 17.656 -7.215 1 75.56 95 ILE A O 1
ATOM 754 N N . SER A 1 96 ? 10.453 18.359 -9.312 1 75.56 96 SER A N 1
ATOM 755 C CA . SER A 1 96 ? 11.539 19.312 -9.086 1 75.56 96 SER A CA 1
ATOM 756 C C . SER A 1 96 ? 10.992 20.688 -8.727 1 75.56 96 SER A C 1
ATOM 758 O O . SER A 1 96 ? 9.844 21.016 -9.031 1 75.56 96 SER A O 1
ATOM 760 N N . PRO A 1 97 ? 11.844 21.469 -8.023 1 74.94 97 PRO A N 1
ATOM 761 C CA . PRO A 1 97 ? 11.43 22.859 -7.758 1 74.94 97 PRO A CA 1
ATOM 762 C C . PRO A 1 97 ? 11.07 23.625 -9.031 1 74.94 97 PRO A C 1
ATOM 764 O O . PRO A 1 97 ? 10.133 24.422 -9.023 1 74.94 97 PRO A O 1
ATOM 767 N N . GLU A 1 98 ? 11.742 23.297 -10.055 1 76.69 98 GLU A N 1
ATOM 768 C CA . GLU A 1 98 ? 11.484 23.969 -11.328 1 76.69 98 GLU A CA 1
ATOM 769 C C . GLU A 1 98 ? 10.094 23.609 -11.859 1 76.69 98 GLU A C 1
ATOM 771 O O . GLU A 1 98 ? 9.406 24.469 -12.422 1 76.69 98 GLU A O 1
ATOM 776 N N . GLU A 1 99 ? 9.703 22.453 -11.648 1 76.44 99 GLU A N 1
ATOM 777 C CA . GLU A 1 99 ? 8.391 22.016 -12.094 1 76.44 99 GLU A CA 1
ATOM 778 C C . GLU A 1 99 ? 7.277 22.688 -11.297 1 76.44 99 GLU A C 1
ATOM 780 O O . GLU A 1 99 ? 6.211 22.984 -11.844 1 76.44 99 GLU A O 1
ATOM 785 N N . ILE A 1 100 ? 7.582 22.922 -10.125 1 75 100 ILE A N 1
ATOM 786 C CA . ILE A 1 100 ? 6.613 23.609 -9.281 1 75 100 ILE A CA 1
ATOM 787 C C . ILE A 1 100 ? 6.445 25.047 -9.758 1 75 100 ILE A C 1
ATOM 789 O O . ILE A 1 100 ? 5.32 25.531 -9.922 1 75 100 ILE A O 1
ATOM 793 N N . GLU A 1 101 ? 7.555 25.641 -9.984 1 73.19 101 GLU A N 1
ATOM 794 C CA . GLU A 1 101 ? 7.551 27.031 -10.43 1 73.19 101 GLU A CA 1
ATOM 795 C C . GLU A 1 101 ? 6.867 27.172 -11.789 1 73.19 101 GLU A C 1
ATOM 797 O O . GLU A 1 101 ? 6.184 28.156 -12.047 1 73.19 101 GLU A O 1
ATOM 802 N N . ASN A 1 102 ? 7.051 26.219 -12.594 1 72.12 102 ASN A N 1
ATOM 803 C CA . ASN A 1 102 ? 6.547 26.281 -13.961 1 72.12 102 ASN A CA 1
ATOM 804 C C . ASN A 1 102 ? 5.078 25.859 -14.039 1 72.12 102 ASN A C 1
ATOM 806 O O . ASN A 1 102 ? 4.43 26.031 -15.07 1 72.12 102 ASN A O 1
ATOM 810 N N . ALA A 1 103 ? 4.844 25.219 -12.961 1 67.44 103 ALA A N 1
ATOM 811 C CA . ALA A 1 103 ? 3.443 24.797 -12.977 1 67.44 103 ALA A CA 1
ATOM 812 C C . ALA A 1 103 ? 2.508 26 -13.047 1 67.44 103 ALA A C 1
ATOM 814 O O . ALA A 1 103 ? 2.725 27 -12.367 1 67.44 103 ALA A O 1
ATOM 815 N N . ASP A 1 104 ? 2.197 26.5 -14.289 1 59.41 104 ASP A N 1
ATOM 816 C CA . ASP A 1 104 ? 1.314 27.641 -14.484 1 59.41 104 ASP A CA 1
ATOM 817 C C . ASP A 1 104 ? 0.265 27.734 -13.383 1 59.41 104 ASP A C 1
ATOM 819 O O . ASP A 1 104 ? -0.917 27.469 -13.617 1 59.41 104 ASP A O 1
ATOM 823 N N . LEU A 1 105 ? 0.809 27.828 -12.242 1 58.25 105 LEU A N 1
ATOM 824 C CA . LEU A 1 105 ? -0.071 27.984 -11.086 1 58.25 105 LEU A CA 1
ATOM 825 C C . LEU A 1 105 ? -0.583 29.422 -10.984 1 58.25 105 LEU A C 1
ATOM 827 O O . LEU A 1 105 ? -1.388 29.734 -10.109 1 58.25 105 LEU A O 1
ATOM 831 N N . SER A 1 106 ? 0.186 30.375 -11.68 1 48.22 106 SER A N 1
ATOM 832 C CA . SER A 1 106 ? -0.136 31.797 -11.656 1 48.22 106 SER A CA 1
ATOM 833 C C . SER A 1 106 ? -1.636 32.031 -11.812 1 48.22 106 SER A C 1
ATOM 835 O O . SER A 1 106 ? -2.184 32.969 -11.258 1 48.22 106 SER A O 1
ATOM 837 N N . THR A 1 107 ? -2.139 31.422 -12.742 1 44.41 107 THR A N 1
ATOM 838 C CA . THR A 1 107 ? -3.561 31.719 -12.867 1 44.41 107 THR A CA 1
ATOM 839 C C . THR A 1 107 ? -4.348 31.094 -11.711 1 44.41 107 THR A C 1
ATOM 841 O O . THR A 1 107 ? -5.578 31.109 -11.711 1 44.41 107 THR A O 1
ATOM 844 N N . PHE A 1 108 ? -3.582 30.391 -10.898 1 46.88 108 PHE A N 1
ATOM 845 C CA . PHE A 1 108 ? -4.227 29.625 -9.836 1 46.88 108 PHE A CA 1
ATOM 846 C C . PHE A 1 108 ? -4.605 30.531 -8.672 1 46.88 108 PHE A C 1
ATOM 848 O O . PHE A 1 108 ? -3.738 31.141 -8.047 1 46.88 108 PHE A O 1
ATOM 855 N N . ASP A 1 109 ? -5.492 31.328 -8.984 1 45.38 109 ASP A N 1
ATOM 856 C CA . ASP A 1 109 ? -6.023 31.766 -7.703 1 45.38 109 ASP A CA 1
ATOM 857 C C . ASP A 1 109 ? -6.32 30.578 -6.789 1 45.38 109 ASP A C 1
ATOM 859 O O . ASP A 1 109 ? -7.332 29.906 -6.957 1 45.38 109 ASP A O 1
ATOM 863 N N . ILE A 1 110 ? -5.215 30.031 -6.281 1 47.59 110 ILE A N 1
ATOM 864 C CA . ILE A 1 110 ? -5.285 28.922 -5.344 1 47.59 110 ILE A CA 1
ATOM 865 C C . ILE A 1 110 ? -6.578 29 -4.539 1 47.59 110 ILE A C 1
ATOM 867 O O . ILE A 1 110 ? -7.117 27.984 -4.109 1 47.59 110 ILE A O 1
ATOM 871 N N . SER A 1 111 ? -6.922 30.25 -4.254 1 45.31 111 SER A N 1
ATOM 872 C CA . SER A 1 111 ? -8.188 30.453 -3.564 1 45.31 111 SER A CA 1
ATOM 873 C C . SER A 1 111 ? -9.367 29.969 -4.41 1 45.31 111 SER A C 1
ATOM 875 O O . SER A 1 111 ? -10.383 29.531 -3.877 1 45.31 111 SER A O 1
ATOM 877 N N . SER A 1 112 ? -9.195 30.391 -5.625 1 45.56 112 SER A N 1
ATOM 878 C CA . SER A 1 112 ? -10.328 30.109 -6.504 1 45.56 112 SER A CA 1
ATOM 879 C C . SER A 1 112 ? -10.078 28.859 -7.34 1 45.56 112 SER A C 1
ATOM 881 O O . SER A 1 112 ? -11 28.328 -7.977 1 45.56 112 SER A O 1
ATOM 883 N N . LEU A 1 113 ? -9.023 27.984 -7.137 1 48.78 113 LEU A N 1
ATOM 884 C CA . LEU A 1 113 ? -8.711 26.625 -7.602 1 48.78 113 LEU A CA 1
ATOM 885 C C . LEU A 1 113 ? -8.992 26.5 -9.094 1 48.78 113 LEU A C 1
ATOM 887 O O . LEU A 1 113 ? -9.312 25.406 -9.57 1 48.78 113 LEU A O 1
ATOM 891 N N . ASP A 1 114 ? -9.102 27.672 -9.938 1 54.97 114 ASP A N 1
ATOM 892 C CA . ASP A 1 114 ? -9.656 27.484 -11.273 1 54.97 114 ASP A CA 1
ATOM 893 C C . ASP A 1 114 ? -8.594 26.984 -12.25 1 54.97 114 ASP A C 1
ATOM 895 O O . ASP A 1 114 ? -7.773 27.766 -12.734 1 54.97 114 ASP A O 1
ATOM 899 N N . CYS A 1 115 ? -8.047 25.844 -12.172 1 67.69 115 CYS A N 1
ATOM 900 C CA . CYS A 1 115 ? -7.273 25.172 -13.203 1 67.69 115 CYS A CA 1
ATOM 901 C C . CYS A 1 115 ? -8.156 24.234 -14.023 1 67.69 115 CYS A C 1
ATOM 903 O O . CYS A 1 115 ? -8.609 23.203 -13.523 1 67.69 115 CYS A O 1
ATOM 905 N N . PRO A 1 116 ? -8.352 24.734 -15.25 1 76.31 116 PRO A N 1
ATOM 906 C CA . PRO A 1 116 ? -9.312 23.969 -16.062 1 76.31 116 PRO A CA 1
ATOM 907 C C . PRO A 1 116 ? -9.016 22.469 -16.078 1 76.31 116 PRO A C 1
ATOM 909 O O . PRO A 1 116 ? -9.938 21.656 -15.984 1 76.31 116 PRO A O 1
ATOM 912 N N . LEU A 1 117 ? -7.711 22.172 -16.141 1 79.56 117 LEU A N 1
ATOM 913 C CA . LEU A 1 117 ? -7.371 20.75 -16.219 1 79.56 117 LEU A CA 1
ATOM 914 C C . LEU A 1 117 ? -7.73 20.031 -14.93 1 79.56 117 LEU A C 1
ATOM 916 O O . LEU A 1 117 ? -8.18 18.891 -14.961 1 79.56 117 LEU A O 1
ATOM 920 N N . LEU A 1 118 ? -7.5 20.672 -13.852 1 85.75 118 LEU A N 1
ATOM 921 C CA . LEU A 1 118 ? -7.879 20.094 -12.578 1 85.75 118 LEU A CA 1
ATOM 922 C C . LEU A 1 118 ? -9.398 19.938 -12.477 1 85.75 118 LEU A C 1
ATOM 924 O O . LEU A 1 118 ? -9.898 18.906 -12.055 1 85.75 118 LEU A O 1
ATOM 928 N N . GLU A 1 119 ? -10.07 20.984 -12.922 1 83.75 119 GLU A N 1
ATOM 929 C CA . GLU A 1 119 ? -11.531 20.969 -12.875 1 83.75 119 GLU A CA 1
ATOM 930 C C . GLU A 1 119 ? -12.102 19.891 -13.789 1 83.75 119 GLU A C 1
ATOM 932 O O . GLU A 1 119 ? -13.062 19.203 -13.422 1 83.75 119 GLU A O 1
ATOM 937 N N . GLN A 1 120 ? -11.547 19.781 -14.891 1 83.62 120 GLN A N 1
ATOM 938 C CA . GLN A 1 120 ? -11.992 18.781 -15.867 1 83.62 120 GLN A CA 1
ATOM 939 C C . GLN A 1 120 ? -11.836 17.375 -15.328 1 83.62 120 GLN A C 1
ATOM 941 O O . GLN A 1 120 ? -12.547 16.453 -15.75 1 83.62 120 GLN A O 1
ATOM 946 N N . ASN A 1 121 ? -10.953 17.266 -14.391 1 86.06 121 ASN A N 1
ATOM 947 C CA . ASN A 1 121 ? -10.711 15.938 -13.828 1 86.06 121 ASN A CA 1
ATOM 948 C C . ASN A 1 121 ? -11.273 15.82 -12.414 1 86.06 121 ASN A C 1
ATOM 950 O O . ASN A 1 121 ? -10.852 14.961 -11.648 1 86.06 121 ASN A O 1
ATOM 954 N N . ASN A 1 122 ? -12.156 16.734 -12.062 1 89.75 122 ASN A N 1
ATOM 955 C CA . ASN A 1 122 ? -12.898 16.719 -10.805 1 89.75 122 ASN A CA 1
ATOM 956 C C . ASN A 1 122 ? -11.969 16.734 -9.602 1 89.75 122 ASN A C 1
ATOM 958 O O . ASN A 1 122 ? -12.18 16 -8.633 1 89.75 122 ASN A O 1
ATOM 962 N N . TYR A 1 123 ? -10.875 17.484 -9.742 1 91.56 123 TYR A N 1
ATOM 963 C CA . TYR A 1 123 ? -9.906 17.641 -8.664 1 91.56 123 TYR A CA 1
ATOM 964 C C . TYR A 1 123 ? -9.898 19.078 -8.156 1 91.56 123 TYR A C 1
ATOM 966 O O . TYR A 1 123 ? -9.734 20.016 -8.938 1 91.56 123 TYR A O 1
ATOM 974 N N . LYS A 1 124 ? -10.125 19.266 -6.871 1 91.69 124 LYS A N 1
ATOM 975 C CA . LYS A 1 124 ? -10.055 20.562 -6.211 1 91.69 124 LYS A CA 1
ATOM 976 C C . LYS A 1 124 ? -9.055 20.547 -5.062 1 91.69 124 LYS A C 1
ATOM 978 O O . LYS A 1 124 ? -9.062 19.625 -4.238 1 91.69 124 LYS A O 1
ATOM 983 N N . ILE A 1 125 ? -8.195 21.484 -5.043 1 92.69 125 ILE A N 1
ATOM 984 C CA . ILE A 1 125 ? -7.215 21.609 -3.971 1 92.69 125 ILE A CA 1
ATOM 985 C C . ILE A 1 125 ? -7.238 23.031 -3.406 1 92.69 125 ILE A C 1
ATOM 987 O O . ILE A 1 125 ? -7.41 24 -4.152 1 92.69 125 ILE A O 1
ATOM 991 N N . PHE A 1 126 ? -7.125 23.141 -2.051 1 91.19 126 PHE A N 1
ATOM 992 C CA . PHE A 1 126 ? -7.191 24.453 -1.418 1 91.19 126 PHE A CA 1
ATOM 993 C C . PHE A 1 126 ? -6.445 24.453 -0.089 1 91.19 126 PHE A C 1
ATOM 995 O O . PHE A 1 126 ? -6.176 23.391 0.476 1 91.19 126 PHE A O 1
ATOM 1002 N N . GLN A 1 127 ? -6.047 25.625 0.335 1 91.62 127 GLN A N 1
ATOM 1003 C CA . GLN A 1 127 ? -5.473 25.734 1.673 1 91.62 127 GLN A CA 1
ATOM 1004 C C . GLN A 1 127 ? -6.559 25.672 2.742 1 91.62 127 GLN A C 1
ATOM 1006 O O . GLN A 1 127 ? -7.562 26.391 2.656 1 91.62 127 GLN A O 1
ATOM 1011 N N . GLY A 1 128 ? -6.391 24.797 3.684 1 92.62 128 GLY A N 1
ATOM 1012 C CA . GLY A 1 128 ? -7.387 24.672 4.734 1 92.62 128 GLY A CA 1
ATOM 1013 C C . GLY A 1 128 ? -6.836 24.047 6.004 1 92.62 128 GLY A C 1
ATOM 1014 O O . GLY A 1 128 ? -5.891 23.266 5.953 1 92.62 128 GLY A O 1
ATOM 1015 N N . ASP A 1 129 ? -7.453 24.5 7.113 1 94.56 129 ASP A N 1
ATOM 1016 C CA . ASP A 1 129 ? -7.203 23.906 8.43 1 94.56 129 ASP A CA 1
ATOM 1017 C C . ASP A 1 129 ? -8.242 22.844 8.758 1 94.56 129 ASP A C 1
ATOM 1019 O O . ASP A 1 129 ? -9.438 23.141 8.844 1 94.56 129 ASP A O 1
ATOM 1023 N N . VAL A 1 130 ? -7.789 21.609 9.031 1 97.06 130 VAL A N 1
ATOM 1024 C CA . VAL A 1 130 ? -8.711 20.5 9.234 1 97.06 130 VAL A CA 1
ATOM 1025 C C . VAL A 1 130 ? -9.555 20.75 10.484 1 97.06 130 VAL A C 1
ATOM 1027 O O . VAL A 1 130 ? -10.586 20.094 10.688 1 97.06 130 VAL A O 1
ATOM 1030 N N . GLN A 1 131 ? -9.141 21.703 11.32 1 97 131 GLN A N 1
ATOM 1031 C CA . GLN A 1 131 ? -9.883 22.062 12.531 1 97 131 GLN A CA 1
ATOM 1032 C C . GLN A 1 131 ? -11.047 22.984 12.203 1 97 131 GLN A C 1
ATOM 1034 O O . GLN A 1 131 ? -11.93 23.203 13.039 1 97 131 GLN A O 1
ATOM 1039 N N . SER A 1 132 ? -10.953 23.578 11.031 1 96.56 132 SER A N 1
ATOM 1040 C CA . SER A 1 132 ? -11.984 24.5 10.547 1 96.56 132 SER A CA 1
ATOM 1041 C C . SER A 1 132 ? -11.992 24.562 9.023 1 96.56 132 SER A C 1
ATOM 1043 O O . SER A 1 132 ? -11.031 25.047 8.414 1 96.56 132 SER A O 1
ATOM 1045 N N . LEU A 1 133 ? -13.086 24.062 8.469 1 96.56 133 LEU A N 1
ATOM 1046 C CA . LEU A 1 133 ? -13.195 24 7.016 1 96.56 133 LEU A CA 1
ATOM 1047 C C . LEU A 1 133 ? -14.422 24.75 6.531 1 96.56 133 LEU A C 1
ATOM 1049 O O . LEU A 1 133 ? -15.328 24.156 5.93 1 96.56 133 LEU A O 1
ATOM 1053 N N . PRO A 1 134 ? -14.398 26.062 6.68 1 95.88 134 PRO A N 1
ATOM 1054 C CA . PRO A 1 134 ? -15.578 26.859 6.316 1 95.88 134 PRO A CA 1
ATOM 1055 C C . PRO A 1 134 ? -15.859 26.844 4.816 1 95.88 134 PRO A C 1
ATOM 1057 O O . PRO A 1 134 ? -16.984 27.141 4.391 1 95.88 134 PRO A O 1
ATOM 1060 N N . GLN A 1 135 ? -14.906 26.469 4.027 1 92.31 135 GLN A N 1
ATOM 1061 C CA . GLN A 1 135 ? -15.039 26.438 2.574 1 92.31 135 GLN A CA 1
ATOM 1062 C C . GLN A 1 135 ? -15.914 25.266 2.133 1 92.31 135 GLN A C 1
ATOM 1064 O O . GLN A 1 135 ? -16.312 25.188 0.971 1 92.31 135 GLN A O 1
ATOM 1069 N N . LEU A 1 136 ? -16.125 24.375 3.041 1 97.06 136 LEU A N 1
ATOM 1070 C CA . LEU A 1 136 ? -16.859 23.156 2.695 1 97.06 136 LEU A CA 1
ATOM 1071 C C . LEU A 1 136 ? -18.25 23.172 3.322 1 97.06 136 LEU A C 1
ATOM 1073 O O . LEU A 1 136 ? -18.453 23.766 4.387 1 97.06 136 LEU A O 1
ATOM 1077 N N . ASN A 1 137 ? -19.156 22.484 2.695 1 98.19 137 ASN A N 1
ATOM 1078 C CA . ASN A 1 137 ? -20.531 22.422 3.18 1 98.19 137 ASN A CA 1
ATOM 1079 C C . ASN A 1 137 ? -20.719 21.266 4.156 1 98.19 137 ASN A C 1
ATOM 1081 O O . ASN A 1 137 ? -19.906 20.328 4.191 1 98.19 137 ASN A O 1
ATOM 1085 N N . ASN A 1 138 ? -21.828 21.391 4.953 1 98.44 138 ASN A N 1
ATOM 1086 C CA . ASN A 1 138 ? -22.281 20.234 5.73 1 98.44 138 ASN A CA 1
ATOM 1087 C C . ASN A 1 138 ? -22.703 19.078 4.828 1 98.44 138 ASN A C 1
ATOM 1089 O O . ASN A 1 138 ? -23.297 19.297 3.775 1 98.44 138 ASN A O 1
ATOM 1093 N N . ASN A 1 139 ? -22.391 17.859 5.27 1 98.56 139 ASN A N 1
ATOM 1094 C CA . ASN A 1 139 ? -22.891 16.672 4.598 1 98.56 139 ASN A CA 1
ATOM 1095 C C . ASN A 1 139 ? -22.547 16.672 3.109 1 98.56 139 ASN A C 1
ATOM 1097 O O . ASN A 1 139 ? -23.406 16.438 2.266 1 98.56 139 ASN A O 1
ATOM 1101 N N . GLN A 1 140 ? -21.344 16.844 2.836 1 98.38 140 GLN A N 1
ATOM 1102 C CA . GLN A 1 140 ? -20.922 17 1.449 1 98.38 140 GLN A CA 1
ATOM 1103 C C . GLN A 1 140 ? -20.234 15.734 0.946 1 98.38 140 GLN A C 1
ATOM 1105 O O . GLN A 1 140 ? -20.469 15.297 -0.181 1 98.38 140 GLN A O 1
ATOM 1110 N N . PHE A 1 141 ? -19.453 15.117 1.713 1 98.62 141 PHE A N 1
ATOM 1111 C CA . PHE A 1 141 ? -18.531 14.086 1.239 1 98.62 141 PHE A CA 1
ATOM 1112 C C . PHE A 1 141 ? -19.031 12.695 1.619 1 98.62 141 PHE A C 1
ATOM 1114 O O . PHE A 1 141 ? -19.578 12.508 2.709 1 98.62 141 PHE A O 1
ATOM 1121 N N . ASP A 1 142 ? -18.719 11.695 0.733 1 98.12 142 ASP A N 1
ATOM 1122 C CA . ASP A 1 142 ? -18.922 10.281 1.029 1 98.12 142 ASP A CA 1
ATOM 1123 C C . ASP A 1 142 ? -17.797 9.734 1.898 1 98.12 142 ASP A C 1
ATOM 1125 O O . ASP A 1 142 ? -18.016 8.852 2.734 1 98.12 142 ASP A O 1
ATOM 1129 N N . ILE A 1 143 ? -16.641 10.227 1.581 1 98.44 143 ILE A N 1
ATOM 1130 C CA . ILE A 1 143 ? -15.453 9.703 2.242 1 98.44 143 ILE A CA 1
ATOM 1131 C C . ILE A 1 143 ? -14.555 10.859 2.676 1 98.44 143 ILE A C 1
ATOM 1133 O O . ILE A 1 143 ? -14.359 11.82 1.925 1 98.44 143 ILE A O 1
ATOM 1137 N N . TYR A 1 144 ? -14.094 10.781 3.873 1 98.75 144 TYR A N 1
ATOM 1138 C CA . TYR A 1 144 ? -13.094 11.664 4.469 1 98.75 144 TYR A CA 1
ATOM 1139 C C . TYR A 1 144 ? -11.867 10.883 4.914 1 98.75 144 TYR A C 1
ATOM 1141 O O . TYR A 1 144 ? -11.984 9.93 5.691 1 98.75 144 TYR A O 1
ATOM 1149 N N . ILE A 1 145 ? -10.711 11.266 4.383 1 98.25 145 ILE A N 1
ATOM 1150 C CA . ILE A 1 145 ? -9.516 10.586 4.883 1 98.25 145 ILE A CA 1
ATOM 1151 C C . ILE A 1 145 ? -8.531 11.609 5.438 1 98.25 145 ILE A C 1
ATOM 1153 O O . ILE A 1 145 ? -8.445 12.734 4.941 1 98.25 145 ILE A O 1
ATOM 1157 N N . SER A 1 146 ? -7.848 11.219 6.406 1 97.31 146 SER A N 1
ATOM 1158 C CA . SER A 1 146 ? -6.73 11.93 7.02 1 97.31 146 SER A CA 1
ATOM 1159 C C . SER A 1 146 ? -5.594 10.977 7.379 1 97.31 146 SER A C 1
ATOM 1161 O O . SER A 1 146 ? -5.641 10.312 8.414 1 97.31 146 SER A O 1
ATOM 1163 N N . ASN A 1 147 ? -4.582 10.977 6.594 1 94.62 147 ASN A N 1
ATOM 1164 C CA . ASN A 1 147 ? -3.453 10.062 6.703 1 94.62 147 ASN A CA 1
ATOM 1165 C C . ASN A 1 147 ? -2.236 10.742 7.32 1 94.62 147 ASN A C 1
ATOM 1167 O O . ASN A 1 147 ? -1.581 11.562 6.672 1 94.62 147 ASN A O 1
ATOM 1171 N N . MET A 1 148 ? -1.95 10.398 8.609 1 91 148 MET A N 1
ATOM 1172 C CA . MET A 1 148 ? -0.786 10.906 9.328 1 91 148 MET A CA 1
ATOM 1173 C C . MET A 1 148 ? -0.905 12.406 9.562 1 91 148 MET A C 1
ATOM 1175 O O . MET A 1 148 ? 0.06 13.148 9.367 1 91 148 MET A O 1
ATOM 1179 N N . VAL A 1 149 ? -2.07 12.859 9.984 1 92.81 149 VAL A N 1
ATOM 1180 C CA . VAL A 1 149 ? -2.311 14.289 10.141 1 92.81 149 VAL A CA 1
ATOM 1181 C C . VAL A 1 149 ? -2.834 14.57 11.547 1 92.81 149 VAL A C 1
ATOM 1183 O O . VAL A 1 149 ? -2.32 15.453 12.242 1 92.81 149 VAL A O 1
ATOM 1186 N N . ILE A 1 150 ? -3.77 13.773 12.023 1 93.19 150 ILE A N 1
ATOM 1187 C CA . ILE A 1 150 ? -4.547 14.094 13.211 1 93.19 150 ILE A CA 1
ATOM 1188 C C . ILE A 1 150 ? -3.621 14.195 14.422 1 93.19 150 ILE A C 1
ATOM 1190 O O . ILE A 1 150 ? -3.846 15.016 15.312 1 93.19 150 ILE A O 1
ATOM 1194 N N . HIS A 1 151 ? -2.545 13.398 14.438 1 89.12 151 HIS A N 1
ATOM 1195 C 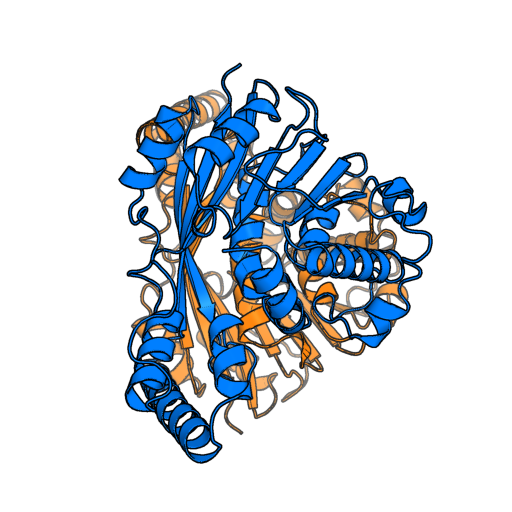CA . HIS A 1 151 ? -1.609 13.43 15.555 1 89.12 151 HIS A CA 1
ATOM 1196 C C . HIS A 1 151 ? -0.842 14.75 15.594 1 89.12 151 HIS A C 1
ATOM 1198 O O . HIS A 1 151 ? -0.218 15.078 16.609 1 89.12 151 HIS A O 1
ATOM 1204 N N . LEU A 1 152 ? -0.907 15.516 14.594 1 86.94 152 LEU A N 1
ATOM 1205 C CA . LEU A 1 152 ? -0.161 16.766 14.492 1 86.94 152 LEU A CA 1
ATOM 1206 C C . LEU A 1 152 ? -1.051 17.953 14.828 1 86.94 152 LEU A C 1
ATOM 1208 O O . LEU A 1 152 ? -0.558 19.078 15.008 1 86.94 152 LEU A O 1
ATOM 1212 N N . VAL A 1 153 ? -2.301 17.734 14.891 1 89.25 153 VAL A N 1
ATOM 1213 C CA . VAL A 1 153 ? -3.277 18.797 15.055 1 89.25 153 VAL A CA 1
ATOM 1214 C C . VAL A 1 153 ? -3.4 19.172 16.531 1 89.25 153 VAL A C 1
ATOM 1216 O O . VAL A 1 153 ? -3.383 18.281 17.406 1 89.25 153 VAL A O 1
ATOM 1219 N N . GLU A 1 154 ? -3.525 20.391 16.828 1 89.31 154 GLU A N 1
ATOM 1220 C CA . GLU A 1 154 ? -3.588 20.875 18.203 1 89.31 154 GLU A CA 1
ATOM 1221 C C . GLU A 1 154 ? -4.898 20.469 18.875 1 89.31 154 GLU A C 1
ATOM 1223 O O . GLU A 1 154 ? -4.891 19.922 19.969 1 89.31 154 GLU A O 1
ATOM 1228 N N . ASN A 1 155 ? -5.953 20.828 18.266 1 94.19 155 ASN A N 1
ATOM 1229 C CA . ASN A 1 155 ? -7.27 20.469 18.781 1 94.19 155 ASN A CA 1
ATOM 1230 C C . ASN A 1 155 ? -7.883 19.312 18 1 94.19 155 ASN A C 1
ATOM 1232 O O . ASN A 1 155 ? -8.68 19.531 17.094 1 94.19 155 ASN A O 1
ATOM 1236 N N . LYS A 1 156 ? -7.613 18.141 18.484 1 94.56 156 LYS A N 1
ATOM 1237 C CA . LYS A 1 156 ? -8.047 16.938 17.781 1 94.56 156 LYS A CA 1
ATOM 1238 C C . LYS A 1 156 ? -9.562 16.797 17.828 1 94.56 156 LYS A C 1
ATOM 1240 O O . LYS A 1 156 ? -10.18 16.312 16.859 1 94.56 156 LYS A O 1
ATOM 1245 N N . ASP A 1 157 ? -10.125 17.219 18.891 1 96.81 157 ASP A N 1
ATOM 1246 C CA . ASP A 1 157 ? -11.578 17.156 19.016 1 96.81 157 ASP A CA 1
ATOM 1247 C C . ASP A 1 157 ? -12.258 17.984 17.922 1 96.81 157 ASP A C 1
ATOM 1249 O O . ASP A 1 157 ? -13.18 17.516 17.266 1 96.81 157 ASP A O 1
ATOM 1253 N N . GLN A 1 158 ? -11.758 19.141 17.75 1 97.5 158 GLN A N 1
ATOM 1254 C CA . GLN A 1 158 ? -12.328 20.031 16.75 1 97.5 158 GLN A CA 1
ATOM 1255 C C . GLN A 1 158 ? -12.141 19.469 15.344 1 97.5 158 GLN A C 1
ATOM 1257 O O . GLN A 1 158 ? -13.023 19.594 14.492 1 97.5 158 GLN A O 1
ATOM 1262 N N . ALA A 1 159 ? -11.023 18.922 15.086 1 97.5 159 ALA A N 1
ATOM 1263 C CA . ALA A 1 159 ? -10.75 18.328 13.781 1 97.5 159 ALA A CA 1
ATOM 1264 C C . ALA A 1 159 ? -11.742 17.219 13.453 1 97.5 159 ALA A C 1
ATOM 1266 O O . ALA A 1 159 ? -12.273 17.172 12.336 1 97.5 159 ALA A O 1
ATOM 1267 N N . ILE A 1 160 ? -12.055 16.359 14.406 1 98.19 160 ILE A N 1
ATOM 1268 C CA . ILE A 1 160 ? -12.953 15.234 14.164 1 98.19 160 ILE A CA 1
ATOM 1269 C C . ILE A 1 160 ? -14.391 15.734 14.07 1 98.19 160 ILE A C 1
ATOM 1271 O O . ILE A 1 160 ? -15.188 15.211 13.281 1 98.19 160 ILE A O 1
ATOM 1275 N N . GLN A 1 161 ? -14.672 16.75 14.82 1 98.25 161 GLN A N 1
ATOM 1276 C CA . GLN A 1 161 ? -16 17.344 14.703 1 98.25 161 GLN A CA 1
ATOM 1277 C C . GLN A 1 161 ? -16.219 17.938 13.312 1 98.25 161 GLN A C 1
ATOM 1279 O O . GLN A 1 161 ? -17.297 17.812 12.742 1 98.25 161 GLN A O 1
ATOM 1284 N N . GLU A 1 162 ? -15.18 18.594 12.844 1 98.5 162 GLU A N 1
ATOM 1285 C CA . GLU A 1 162 ? -15.25 19.141 11.492 1 98.5 162 GLU A CA 1
ATOM 1286 C C . GLU A 1 162 ? -15.398 18.047 10.453 1 98.5 162 GLU A C 1
ATOM 1288 O O . GLU A 1 162 ? -16.141 18.188 9.484 1 98.5 162 GLU A O 1
ATOM 1293 N N . ALA A 1 163 ? -14.672 16.969 10.625 1 98.81 163 ALA A N 1
ATOM 1294 C CA . ALA A 1 163 ? -14.812 15.812 9.742 1 98.81 163 ALA A CA 1
ATOM 1295 C C . ALA A 1 163 ? -16.25 15.289 9.75 1 98.81 163 ALA A C 1
ATOM 1297 O O . ALA A 1 163 ? -16.812 14.992 8.695 1 98.81 163 ALA A O 1
ATOM 1298 N N . PHE A 1 164 ? -16.781 15.18 10.945 1 98.75 164 PHE A N 1
ATOM 1299 C CA . PHE A 1 164 ? -18.156 14.719 11.117 1 98.75 164 PHE A CA 1
ATOM 1300 C C . PHE A 1 164 ? -19.125 15.641 10.383 1 98.75 164 PHE A C 1
ATOM 1302 O O . PHE A 1 164 ? -20.047 15.172 9.711 1 98.75 164 PHE A O 1
ATOM 1309 N N . ARG A 1 165 ? -18.875 16.922 10.484 1 98.69 165 ARG A N 1
ATOM 1310 C CA . ARG A 1 165 ? -19.75 17.922 9.883 1 98.69 165 ARG A CA 1
ATOM 1311 C C . ARG A 1 165 ? -19.766 17.797 8.367 1 98.69 165 ARG A C 1
ATOM 1313 O O . ARG A 1 165 ? -20.828 17.828 7.742 1 98.69 165 ARG A O 1
ATOM 1320 N N . VAL A 1 166 ? -18.672 17.625 7.727 1 98.75 166 VAL A N 1
ATOM 1321 C CA . VAL A 1 166 ? -18.578 17.688 6.27 1 98.75 166 VAL A CA 1
ATOM 1322 C C . VAL A 1 166 ? -18.969 16.344 5.66 1 98.75 166 VAL A C 1
ATOM 1324 O O . VAL A 1 166 ? -19.25 16.266 4.465 1 98.75 166 VAL A O 1
ATOM 1327 N N . LEU A 1 167 ? -18.953 15.281 6.434 1 98.75 167 LEU A N 1
ATOM 1328 C CA . LEU A 1 167 ? -19.359 13.969 5.945 1 98.75 167 LEU A CA 1
ATOM 1329 C C . LEU A 1 167 ? -20.875 13.883 5.82 1 98.75 167 LEU A C 1
ATOM 1331 O O . LEU A 1 167 ? -21.609 14.359 6.691 1 98.75 167 LEU A O 1
ATOM 1335 N N . LYS A 1 168 ? -21.328 13.219 4.793 1 98.56 168 LYS A N 1
ATOM 1336 C CA . LYS A 1 168 ? -22.75 12.883 4.668 1 98.56 168 LYS A CA 1
ATOM 1337 C C . LYS A 1 168 ? -23.172 11.875 5.738 1 98.56 168 LYS A C 1
ATOM 1339 O O . LYS A 1 168 ? -22.344 11.094 6.223 1 98.56 168 LYS A O 1
ATOM 1344 N N . PRO A 1 169 ? -24.516 11.984 6.078 1 98.25 169 PRO A N 1
ATOM 1345 C CA . PRO A 1 169 ? -24.984 10.82 6.836 1 98.25 169 PRO A CA 1
ATOM 1346 C C . PRO A 1 169 ? -24.688 9.5 6.137 1 98.25 169 PRO A C 1
ATOM 1348 O O . PRO A 1 169 ? -24.938 9.359 4.938 1 98.25 169 PRO A O 1
ATOM 1351 N N . GLY A 1 170 ? -24.062 8.57 6.812 1 96.5 170 GLY A N 1
ATOM 1352 C CA . GLY A 1 170 ? -23.656 7.312 6.211 1 96.5 170 GLY A CA 1
ATOM 1353 C C . GLY A 1 170 ? -22.266 7.367 5.602 1 96.5 170 GLY A C 1
ATOM 1354 O O . GLY A 1 170 ? -21.734 6.344 5.164 1 96.5 170 GLY A O 1
ATOM 1355 N N . GLY A 1 171 ? -21.734 8.617 5.578 1 98 171 GLY A N 1
ATOM 1356 C CA . GLY A 1 171 ? -20.375 8.766 5.059 1 98 171 GLY A CA 1
ATOM 1357 C C . GLY A 1 171 ? -19.328 8.086 5.914 1 98 171 GLY A C 1
ATOM 1358 O O . GLY A 1 171 ? -19.609 7.68 7.043 1 98 171 GLY A O 1
ATOM 1359 N N . LYS A 1 172 ? -18.203 7.891 5.336 1 97.75 172 LYS A N 1
ATOM 1360 C CA . LYS A 1 172 ? -17.156 7.121 6.008 1 97.75 172 LYS A CA 1
ATOM 1361 C C . LYS A 1 172 ? -15.891 7.957 6.188 1 97.75 172 LYS A C 1
ATOM 1363 O O . LYS A 1 172 ? -15.539 8.758 5.32 1 97.75 172 LYS A O 1
ATOM 1368 N N . ILE A 1 173 ? -15.195 7.688 7.316 1 98.62 173 ILE A N 1
ATOM 1369 C CA . ILE A 1 173 ? -13.945 8.367 7.621 1 98.62 173 ILE A CA 1
ATOM 1370 C C . ILE A 1 173 ? -12.82 7.34 7.734 1 98.62 173 ILE A C 1
ATOM 1372 O O . ILE A 1 173 ? -13.031 6.223 8.203 1 98.62 173 ILE A O 1
ATOM 1376 N N . GLY A 1 174 ? -11.664 7.652 7.246 1 98.19 174 GLY A N 1
ATOM 1377 C CA . GLY A 1 174 ? -10.438 6.906 7.434 1 98.19 174 GLY A CA 1
ATOM 1378 C C . GLY A 1 174 ? -9.312 7.734 8.031 1 98.19 174 GLY A C 1
ATOM 1379 O O . GLY A 1 174 ? -8.992 8.812 7.523 1 98.19 174 GLY A O 1
ATOM 1380 N N . ILE A 1 175 ? -8.734 7.199 9.062 1 97.38 175 ILE A N 1
ATOM 1381 C CA . ILE A 1 175 ? -7.68 7.914 9.773 1 97.38 175 ILE A CA 1
ATOM 1382 C C . ILE A 1 175 ? -6.48 6.996 9.977 1 97.38 175 ILE A C 1
ATOM 1384 O O . ILE A 1 175 ? -6.641 5.805 10.258 1 97.38 175 ILE A O 1
ATOM 1388 N N . VAL A 1 176 ? -5.285 7.574 9.797 1 95.62 176 VAL A N 1
ATOM 1389 C CA . VAL A 1 176 ? -4.035 6.895 10.133 1 95.62 176 VAL A CA 1
ATOM 1390 C C . VAL A 1 176 ? -3.207 7.77 11.07 1 95.62 176 VAL A C 1
ATOM 1392 O O . VAL A 1 176 ? -2.961 8.945 10.781 1 95.62 176 VAL A O 1
ATOM 1395 N N . ILE A 1 177 ? -2.811 7.207 12.156 1 93.25 177 ILE A N 1
ATOM 1396 C CA . ILE A 1 177 ? -1.908 7.895 13.07 1 93.25 177 ILE A CA 1
ATOM 1397 C C . ILE A 1 177 ? -0.734 6.984 13.422 1 93.25 177 ILE A C 1
ATOM 1399 O O . ILE A 1 177 ? -0.886 5.762 13.484 1 93.25 177 ILE A O 1
ATOM 1403 N N . PRO A 1 178 ? 0.389 7.539 13.641 1 90.19 178 PRO A N 1
ATOM 1404 C CA . PRO A 1 178 ? 1.535 6.711 14.023 1 90.19 178 PRO A CA 1
ATOM 1405 C C . PRO A 1 178 ? 1.482 6.262 15.484 1 90.19 178 PRO A C 1
ATOM 1407 O O . PRO A 1 178 ? 0.908 6.957 16.328 1 90.19 178 PRO A O 1
ATOM 1410 N N . VAL A 1 179 ? 1.98 5.125 15.719 1 87.56 179 VAL A N 1
ATOM 1411 C CA . VAL A 1 179 ? 2.205 4.613 17.062 1 87.56 179 VAL A CA 1
ATOM 1412 C C . VAL A 1 179 ? 3.648 4.879 17.484 1 87.56 179 VAL A C 1
ATOM 1414 O O . VAL A 1 179 ? 4.586 4.434 16.828 1 87.56 179 VAL A O 1
ATOM 1417 N N . ALA A 1 180 ? 3.779 5.531 18.547 1 77.88 180 ALA A N 1
ATOM 1418 C CA . ALA A 1 180 ? 5.125 5.914 18.969 1 77.88 180 ALA A CA 1
ATOM 1419 C C . ALA A 1 180 ? 5.949 4.688 19.359 1 77.88 180 ALA A C 1
ATOM 1421 O O . ALA A 1 180 ? 7.113 4.566 18.969 1 77.88 180 ALA A O 1
ATOM 1422 N N . SER A 1 181 ? 5.387 3.807 20 1 78 181 SER A N 1
ATOM 1423 C CA . SER A 1 181 ? 6.102 2.648 20.531 1 78 181 SER A CA 1
ATOM 1424 C C . SER A 1 181 ? 6.535 1.708 19.406 1 78 181 SER A C 1
ATOM 1426 O O . SER A 1 181 ? 7.488 0.942 19.562 1 78 181 SER A O 1
ATOM 1428 N N . GLY A 1 182 ? 5.898 1.764 18.328 1 79.94 182 GLY A N 1
ATOM 1429 C CA . GLY A 1 182 ? 6.191 0.866 17.219 1 79.94 182 GLY A CA 1
ATOM 1430 C C . GLY A 1 182 ? 6.949 1.536 16.094 1 79.94 182 GLY A C 1
ATOM 1431 O O . GLY A 1 182 ? 7.07 0.979 15 1 79.94 182 GLY A O 1
ATOM 1432 N N . ASN A 1 183 ? 7.43 2.658 16.344 1 87.31 183 ASN A N 1
ATOM 1433 C CA . ASN A 1 183 ? 8.156 3.412 15.32 1 87.31 183 ASN A CA 1
ATOM 1434 C C . ASN A 1 183 ? 9.664 3.258 15.484 1 87.31 183 ASN A C 1
ATOM 1436 O O . ASN A 1 183 ? 10.328 4.141 16.031 1 87.31 183 ASN A O 1
ATOM 1440 N N . VAL A 1 184 ? 10.203 2.252 14.922 1 89.75 184 VAL A N 1
ATOM 1441 C CA . VAL A 1 184 ? 11.609 1.904 15.062 1 89.75 184 VAL A CA 1
ATOM 1442 C C . VAL A 1 184 ? 12.469 2.932 14.328 1 89.75 184 VAL A C 1
ATOM 1444 O O . VAL A 1 184 ? 13.555 3.291 14.797 1 89.75 184 VAL A O 1
ATOM 1447 N N . MET A 1 185 ? 12.016 3.379 13.234 1 87.56 185 MET A N 1
ATOM 1448 C CA . MET A 1 185 ? 12.75 4.375 12.461 1 87.56 185 MET A CA 1
ATOM 1449 C C . MET A 1 185 ? 12.953 5.652 13.266 1 87.56 185 MET A C 1
ATOM 1451 O O . MET A 1 185 ? 14.078 6.141 13.383 1 87.56 185 MET A O 1
ATOM 1455 N N . MET A 1 186 ? 11.906 6.129 13.805 1 85.75 186 MET A N 1
ATOM 1456 C CA . MET A 1 186 ? 11.961 7.363 14.586 1 85.75 186 MET A CA 1
ATOM 1457 C C . MET A 1 186 ? 12.828 7.184 15.828 1 85.75 186 MET A C 1
ATOM 1459 O O . MET A 1 186 ? 13.602 8.07 16.188 1 85.75 186 MET A O 1
ATOM 1463 N N . LYS A 1 187 ? 12.656 6.113 16.484 1 89.12 187 LYS A N 1
ATOM 1464 C CA . LYS A 1 187 ? 13.453 5.828 17.672 1 89.12 187 LYS A CA 1
ATOM 1465 C C . LYS A 1 187 ? 14.938 5.797 17.344 1 89.12 187 LYS A C 1
ATOM 1467 O O . LYS A 1 187 ? 15.758 6.344 18.094 1 89.12 187 LYS A O 1
ATOM 1472 N N . THR A 1 188 ? 15.242 5.156 16.281 1 90.94 188 THR A N 1
ATOM 1473 C CA . THR A 1 188 ? 16.641 5.031 15.883 1 90.94 188 THR A CA 1
ATOM 1474 C C . THR A 1 188 ? 17.219 6.391 15.508 1 90.94 188 THR A C 1
ATOM 1476 O O . THR A 1 188 ? 18.328 6.734 15.93 1 90.94 188 THR A O 1
ATOM 1479 N N . LEU A 1 189 ? 16.469 7.184 14.695 1 88.94 189 LEU A N 1
ATOM 1480 C CA . LEU A 1 189 ? 16.938 8.516 14.32 1 88.94 189 LEU A CA 1
ATOM 1481 C C . LEU A 1 189 ? 17.141 9.391 15.555 1 88.94 189 LEU A C 1
ATOM 1483 O O . LEU A 1 189 ? 18.156 10.07 15.672 1 88.94 189 LEU A O 1
ATOM 1487 N N . THR A 1 190 ? 16.156 9.328 16.422 1 90.38 190 THR A N 1
ATOM 1488 C CA . THR A 1 190 ? 16.234 10.125 17.641 1 90.38 190 THR A CA 1
ATOM 1489 C C . THR A 1 190 ? 17.484 9.758 18.438 1 90.38 190 THR A C 1
ATOM 1491 O O . THR A 1 190 ? 18.203 10.641 18.906 1 90.38 190 THR A O 1
ATOM 1494 N N . LYS A 1 191 ? 17.703 8.531 18.578 1 93.38 191 LYS A N 1
ATOM 1495 C CA . LYS A 1 191 ? 18.875 8.047 19.297 1 93.38 191 LYS A CA 1
ATOM 1496 C C . LYS A 1 191 ? 20.156 8.578 18.672 1 93.38 191 LYS A C 1
ATOM 1498 O O . LYS A 1 191 ? 21.031 9.109 19.359 1 93.38 191 LYS A O 1
ATOM 1503 N N . CYS A 1 192 ? 20.266 8.438 17.391 1 94.06 192 CYS A N 1
ATOM 1504 C CA . CYS A 1 192 ? 21.453 8.867 16.688 1 94.06 192 CYS A CA 1
ATOM 1505 C C . CYS A 1 192 ? 21.641 10.383 16.781 1 94.06 192 CYS A C 1
ATOM 1507 O O . CYS A 1 192 ? 22.766 10.867 16.922 1 94.06 192 CYS A O 1
ATOM 1509 N N . PHE A 1 193 ? 20.531 11.109 16.734 1 94.44 193 PHE A N 1
ATOM 1510 C CA . PHE A 1 193 ? 20.594 12.562 16.828 1 94.44 193 PHE A CA 1
ATOM 1511 C C . PHE A 1 193 ? 21.062 12.992 18.203 1 94.44 193 PHE A C 1
ATOM 1513 O O . PHE A 1 193 ? 21.875 13.914 18.344 1 94.44 193 PHE A O 1
ATOM 1520 N N . ILE A 1 194 ? 20.594 12.328 19.188 1 95.12 194 ILE A N 1
ATOM 1521 C CA . ILE A 1 194 ? 20.969 12.648 20.562 1 95.12 194 ILE A CA 1
ATOM 1522 C C . ILE A 1 194 ? 22.453 12.32 20.781 1 95.12 194 ILE A C 1
ATOM 1524 O O . ILE A 1 194 ? 23.203 13.156 21.297 1 95.12 194 ILE A O 1
ATOM 1528 N N . GLU A 1 195 ? 22.797 11.188 20.375 1 96.44 195 GLU A N 1
ATOM 1529 C CA . GLU A 1 195 ? 24.172 10.742 20.578 1 96.44 195 GLU A CA 1
ATOM 1530 C C . GLU A 1 195 ? 25.156 11.625 19.812 1 96.44 195 GLU A C 1
ATOM 1532 O O . GLU A 1 195 ? 26.297 11.828 20.25 1 96.44 195 GLU A O 1
ATOM 1537 N N . ALA A 1 196 ? 24.688 12.18 18.719 1 96.5 196 ALA A N 1
ATOM 1538 C CA . ALA A 1 196 ? 25.516 13.078 17.938 1 96.5 196 ALA A CA 1
ATOM 1539 C C . ALA A 1 196 ? 25.484 14.5 18.5 1 96.5 196 ALA A C 1
ATOM 1541 O O . ALA A 1 196 ? 26.188 15.383 18 1 96.5 196 ALA A O 1
ATOM 1542 N N . GLY A 1 197 ? 24.672 14.766 19.438 1 94.94 197 GLY A N 1
ATOM 1543 C CA . GLY A 1 197 ? 24.578 16.062 20.078 1 94.94 197 GLY A CA 1
ATOM 1544 C C . GLY A 1 197 ? 23.75 17.062 19.297 1 94.94 197 GLY A C 1
ATOM 1545 O O . GLY A 1 197 ? 23.906 18.281 19.469 1 94.94 197 GLY A O 1
ATOM 1546 N N . LEU A 1 198 ? 22.938 16.594 18.422 1 93.88 198 LEU A N 1
ATOM 1547 C CA . LEU A 1 198 ? 22.156 17.469 17.562 1 93.88 198 LEU A CA 1
ATOM 1548 C C . LEU A 1 198 ? 20.891 17.922 18.266 1 93.88 198 LEU A C 1
ATOM 1550 O O . LEU A 1 198 ? 20.359 19 17.969 1 93.88 198 LEU A O 1
ATOM 1554 N N . ILE A 1 199 ? 20.391 17 19.125 1 91.62 199 ILE A N 1
ATOM 1555 C CA . ILE A 1 199 ? 19.203 17.344 19.906 1 91.62 199 ILE A CA 1
ATOM 1556 C C . ILE A 1 199 ? 19.344 16.797 21.328 1 91.62 199 ILE A C 1
ATOM 1558 O O . ILE A 1 199 ? 20.141 15.891 21.562 1 91.62 199 ILE A O 1
ATOM 1562 N N . LYS A 1 200 ? 18.641 17.422 22.188 1 90.06 200 LYS A N 1
ATOM 1563 C CA . LYS A 1 200 ? 18.656 16.938 23.578 1 90.06 200 LYS A CA 1
ATOM 1564 C C . LYS A 1 200 ? 17.5 15.984 23.844 1 90.06 200 LYS A C 1
ATOM 1566 O O . LYS A 1 200 ? 17.594 15.117 24.703 1 90.06 200 LYS A O 1
ATOM 1571 N N . GLU A 1 201 ? 16.344 16.234 23.141 1 82.12 201 GLU A N 1
ATOM 1572 C CA . GLU A 1 201 ? 15.148 15.398 23.25 1 82.12 201 GLU A CA 1
ATOM 1573 C C . GLU A 1 201 ? 14.367 15.383 21.938 1 82.12 201 GLU A C 1
ATOM 1575 O O . GLU A 1 201 ? 14.688 16.125 21.016 1 82.12 201 GLU A O 1
ATOM 1580 N N . ILE A 1 202 ? 13.422 14.508 21.938 1 73.88 202 ILE A N 1
ATOM 1581 C CA . ILE A 1 202 ? 12.617 14.352 20.719 1 73.88 202 ILE A CA 1
ATOM 1582 C C . ILE A 1 202 ? 11.93 15.68 20.391 1 73.88 202 ILE A C 1
ATOM 1584 O O . ILE A 1 202 ? 11.32 16.297 21.25 1 73.88 202 ILE A O 1
ATOM 1588 N N . PRO A 1 203 ? 12.117 16.062 19.188 1 64.62 203 PRO A N 1
ATOM 1589 C CA . PRO A 1 203 ? 11.641 17.375 18.781 1 64.62 203 PRO A CA 1
ATOM 1590 C C . PRO A 1 203 ? 10.125 17.422 18.578 1 64.62 203 PRO A C 1
ATOM 1592 O O . PRO A 1 203 ? 9.578 18.453 18.188 1 64.62 203 PRO A O 1
ATOM 1595 N N . PHE A 1 204 ? 9.438 16.328 18.766 1 65.25 204 PHE A N 1
ATOM 1596 C CA . PHE A 1 204 ? 7.988 16.391 18.594 1 65.25 204 PHE A CA 1
ATOM 1597 C C . PHE A 1 204 ? 7.277 15.602 19.672 1 65.25 204 PHE A C 1
ATOM 1599 O O . PHE A 1 204 ? 7.848 14.672 20.25 1 65.25 204 PHE A O 1
ATOM 1606 N N . LYS A 1 205 ? 6.105 16.156 19.922 1 65.12 205 LYS A N 1
ATOM 1607 C CA . LYS A 1 205 ? 5.297 15.5 20.953 1 65.12 205 LYS A CA 1
ATOM 1608 C C . LYS A 1 205 ? 4.605 14.266 20.391 1 65.12 205 LYS A C 1
ATOM 1610 O O . LYS A 1 205 ? 3.887 14.352 19.391 1 65.12 205 LYS A O 1
ATOM 1615 N N . PRO A 1 206 ? 4.871 13.195 21.094 1 65.62 206 PRO A N 1
ATOM 1616 C CA . PRO A 1 206 ? 4.137 12.008 20.656 1 65.62 206 PRO A CA 1
ATOM 1617 C C . PRO A 1 206 ? 2.627 12.141 20.844 1 65.62 206 PRO A C 1
ATOM 1619 O O . PRO A 1 206 ? 2.176 12.914 21.688 1 65.62 206 PRO A O 1
ATOM 1622 N N . THR A 1 207 ? 1.99 11.484 19.938 1 71.31 207 THR A N 1
ATOM 1623 C CA . THR A 1 207 ? 0.537 11.492 20.062 1 71.31 207 THR A CA 1
ATOM 1624 C C . THR A 1 207 ? 0.098 10.852 21.375 1 71.31 207 THR A C 1
ATOM 1626 O O . THR A 1 207 ? 0.809 10.016 21.922 1 71.31 207 THR A O 1
ATOM 1629 N N . ASN A 1 208 ? -0.999 11.359 21.938 1 80.81 208 ASN A N 1
ATOM 1630 C CA . ASN A 1 208 ? -1.589 10.75 23.125 1 80.81 208 ASN A CA 1
ATOM 1631 C C . ASN A 1 208 ? -2.436 9.531 22.766 1 80.81 208 ASN A C 1
ATOM 1633 O O . ASN A 1 208 ? -3.02 8.891 23.641 1 80.81 208 ASN A O 1
ATOM 1637 N N . ILE A 1 209 ? -2.537 9.227 21.578 1 87.31 209 ILE A N 1
ATOM 1638 C CA . ILE A 1 209 ? -3.244 8.039 21.094 1 87.31 209 ILE A CA 1
ATOM 1639 C C . ILE A 1 209 ? -2.238 6.957 20.719 1 87.31 209 ILE A C 1
ATOM 1641 O O . ILE A 1 209 ? -1.496 7.102 19.75 1 87.31 209 ILE A O 1
ATOM 1645 N N . GLU A 1 210 ? -2.246 5.883 21.484 1 88.31 210 GLU A N 1
ATOM 1646 C CA . GLU A 1 210 ? -1.204 4.879 21.297 1 88.31 210 GLU A CA 1
ATOM 1647 C C . GLU A 1 210 ? -1.806 3.492 21.094 1 88.31 210 GLU A C 1
ATOM 1649 O O . GLU A 1 210 ? -1.127 2.58 20.609 1 88.31 210 GLU A O 1
ATOM 1654 N N . THR A 1 211 ? -3.066 3.426 21.484 1 93.31 211 THR A N 1
ATOM 1655 C CA . THR A 1 211 ? -3.682 2.107 21.406 1 93.31 211 THR A CA 1
ATOM 1656 C C . THR A 1 211 ? -4.965 2.154 20.578 1 93.31 211 THR A C 1
ATOM 1658 O O . THR A 1 211 ? -5.527 3.229 20.359 1 93.31 211 THR A O 1
ATOM 1661 N N . ARG A 1 212 ? -5.414 1.005 20.172 1 95.69 212 ARG A N 1
ATOM 1662 C CA . ARG A 1 212 ? -6.695 0.907 19.484 1 95.69 212 ARG A CA 1
ATOM 1663 C C . ARG A 1 212 ? -7.832 1.425 20.359 1 95.69 212 ARG A C 1
ATOM 1665 O O . ARG A 1 212 ? -8.719 2.133 19.875 1 95.69 212 ARG A O 1
ATOM 1672 N N . GLU A 1 213 ? -7.73 1.05 21.625 1 96.25 213 GLU A N 1
ATOM 1673 C CA . GLU A 1 213 ? -8.758 1.506 22.547 1 96.25 213 GLU A CA 1
ATOM 1674 C C . GLU A 1 213 ? -8.828 3.029 22.594 1 96.25 213 GLU A C 1
ATOM 1676 O O . GLU A 1 213 ? -9.914 3.609 22.594 1 96.25 213 GLU A O 1
ATOM 1681 N N . ASP A 1 214 ? -7.656 3.615 22.609 1 95.12 214 ASP A N 1
ATOM 1682 C CA . ASP A 1 214 ? -7.59 5.074 22.641 1 95.12 214 ASP A CA 1
ATOM 1683 C C . ASP A 1 214 ? -8.32 5.691 21.453 1 95.12 214 ASP A C 1
ATOM 1685 O O . ASP A 1 214 ? -9.18 6.559 21.641 1 95.12 214 ASP A O 1
ATOM 1689 N N . ILE A 1 215 ? -8.07 5.266 20.297 1 96 215 ILE A N 1
ATOM 1690 C CA . ILE A 1 215 ? -8.586 5.914 19.094 1 96 215 ILE A CA 1
ATOM 1691 C C . ILE A 1 215 ? -10.055 5.539 18.906 1 96 215 ILE A C 1
ATOM 1693 O O . ILE A 1 215 ? -10.852 6.348 18.422 1 96 215 ILE A O 1
ATOM 1697 N N . ILE A 1 216 ? -10.414 4.328 19.234 1 97.56 216 ILE A N 1
ATOM 1698 C CA . ILE A 1 216 ? -11.805 3.898 19.125 1 97.56 216 ILE A CA 1
ATOM 1699 C C . ILE A 1 216 ? -12.68 4.75 20.047 1 97.56 216 ILE A C 1
ATOM 1701 O O . ILE A 1 216 ? -13.727 5.254 19.625 1 97.56 216 ILE A O 1
ATOM 1705 N N . ASN A 1 217 ? -12.219 4.906 21.266 1 96.94 217 ASN A N 1
ATOM 1706 C CA . ASN A 1 217 ? -12.961 5.734 22.203 1 96.94 217 ASN A CA 1
ATOM 1707 C C . ASN A 1 217 ? -13.062 7.184 21.734 1 96.94 217 ASN A C 1
ATOM 1709 O O . ASN A 1 217 ? -14.109 7.812 21.859 1 96.94 217 ASN A O 1
ATOM 1713 N N . PHE A 1 218 ? -11.969 7.621 21.266 1 96.25 218 PHE A N 1
ATOM 1714 C CA . PHE A 1 218 ? -11.914 8.992 20.766 1 96.25 218 PHE A CA 1
ATOM 1715 C C . PHE A 1 218 ? -12.93 9.203 19.641 1 96.25 218 PHE A C 1
ATOM 1717 O O . PHE A 1 218 ? -13.688 10.18 19.656 1 96.25 218 PHE A O 1
ATOM 1724 N N . MET A 1 219 ? -13.047 8.312 18.688 1 97.75 219 MET A N 1
ATOM 1725 C CA . MET A 1 219 ? -13.961 8.422 17.562 1 97.75 219 MET A CA 1
ATOM 1726 C C . MET A 1 219 ? -15.406 8.234 18 1 97.75 219 MET A C 1
ATOM 1728 O O . MET A 1 219 ? -16.297 8.93 17.531 1 97.75 219 MET A O 1
ATOM 1732 N N . SER A 1 220 ? -15.578 7.273 18.906 1 97.56 220 SER A N 1
ATOM 1733 C CA . SER A 1 220 ? -16.922 7.008 19.406 1 97.56 220 SER A CA 1
ATOM 1734 C C . SER A 1 220 ? -17.484 8.219 20.141 1 97.56 220 SER A C 1
ATOM 1736 O O . SER A 1 220 ? -18.688 8.516 20.016 1 97.56 220 SER A O 1
ATOM 1738 N N . LYS A 1 221 ? -16.641 8.844 20.797 1 97.25 221 LYS A N 1
ATOM 1739 C CA . LYS A 1 221 ? -17.031 10.039 21.531 1 97.25 221 LYS A CA 1
ATOM 1740 C C . LYS A 1 221 ? -17.594 11.102 20.594 1 97.25 221 LYS A C 1
ATOM 1742 O O . LYS A 1 221 ? -18.453 11.898 21 1 97.25 221 LYS A O 1
ATOM 1747 N N . HIS A 1 222 ? -17.172 11.117 19.406 1 97.88 222 HIS A N 1
ATOM 1748 C CA . HIS A 1 222 ? -17.594 12.141 18.453 1 97.88 222 HIS A CA 1
ATOM 1749 C C . HIS A 1 222 ? -18.734 11.633 17.562 1 97.88 222 HIS A C 1
ATOM 1751 O O . HIS A 1 222 ? -19.078 12.273 16.578 1 97.88 222 HIS A O 1
ATOM 1757 N N . GLY A 1 223 ? -19.234 10.422 17.875 1 98.06 223 GLY A N 1
ATOM 1758 C CA . GLY A 1 223 ? -20.484 9.969 17.281 1 98.06 223 GLY A CA 1
ATOM 1759 C C . GLY A 1 223 ? -20.281 8.984 16.141 1 98.06 223 GLY A C 1
ATOM 1760 O O . GLY A 1 223 ? -21.25 8.492 15.555 1 98.06 223 GLY A O 1
ATOM 1761 N N . PHE A 1 224 ? -19.078 8.664 15.836 1 98.25 224 PHE A N 1
ATOM 1762 C CA . PHE A 1 224 ? -18.828 7.711 14.758 1 98.25 224 PHE A CA 1
ATOM 1763 C C . PHE A 1 224 ? -19.203 6.297 15.195 1 98.25 224 PHE A C 1
ATOM 1765 O O . PHE A 1 224 ? -19.078 5.957 16.375 1 98.25 224 PHE A O 1
ATOM 1772 N N . GLN A 1 225 ? -19.578 5.547 14.219 1 96.06 225 GLN A N 1
ATOM 1773 C CA . GLN A 1 225 ? -20.016 4.172 14.461 1 96.06 225 GLN A CA 1
ATOM 1774 C C . GLN A 1 225 ? -19.344 3.207 13.484 1 96.06 225 GLN A C 1
ATOM 1776 O O . GLN A 1 225 ? -18.578 3.629 12.617 1 96.06 225 GLN A O 1
ATOM 1781 N N . ASP A 1 226 ? -19.562 1.851 13.766 1 93.69 226 ASP A N 1
ATOM 1782 C CA . ASP A 1 226 ? -19 0.803 12.914 1 93.69 226 ASP A CA 1
ATOM 1783 C C . ASP A 1 226 ? -17.5 0.98 12.742 1 93.69 226 ASP A C 1
ATOM 1785 O O . ASP A 1 226 ? -17 1.012 11.617 1 93.69 226 ASP A O 1
ATOM 1789 N N . ILE A 1 227 ? -16.922 1.17 13.836 1 96.75 227 ILE A N 1
ATOM 1790 C CA . ILE A 1 227 ? -15.5 1.487 13.867 1 96.75 227 ILE A CA 1
ATOM 1791 C C . ILE A 1 227 ? -14.688 0.211 13.688 1 96.75 227 ILE A C 1
ATOM 1793 O O . ILE A 1 227 ? -14.922 -0.787 14.375 1 96.75 227 ILE A O 1
ATOM 1797 N N . ILE A 1 228 ? -13.797 0.221 12.758 1 96.38 228 ILE A N 1
ATOM 1798 C CA . ILE A 1 228 ? -12.805 -0.826 12.539 1 96.38 228 ILE A CA 1
ATOM 1799 C C . ILE A 1 228 ? -11.398 -0.244 12.672 1 96.38 228 ILE A C 1
ATOM 1801 O O . ILE A 1 228 ? -11.086 0.777 12.055 1 96.38 228 ILE A O 1
ATOM 1805 N N . CYS A 1 229 ? -10.625 -0.843 13.484 1 97.12 229 CYS A N 1
ATOM 1806 C CA . CYS A 1 229 ? -9.289 -0.332 13.773 1 97.12 229 CYS A CA 1
ATOM 1807 C C . CYS A 1 229 ? -8.258 -1.45 13.734 1 97.12 229 CYS A C 1
ATOM 1809 O O . CYS A 1 229 ? -8.516 -2.562 14.195 1 97.12 229 CYS A O 1
ATOM 1811 N N . TRP A 1 230 ? -7.109 -1.174 13.117 1 94.5 230 TRP A N 1
ATOM 1812 C CA . TRP A 1 230 ? -6.047 -2.172 13.031 1 94.5 230 TRP A CA 1
ATOM 1813 C C . TRP A 1 230 ? -4.676 -1.511 13.055 1 94.5 230 TRP A C 1
ATOM 1815 O O . TRP A 1 230 ? -4.543 -0.328 12.734 1 94.5 230 TRP A O 1
ATOM 1825 N N . ASN A 1 231 ? -3.732 -2.264 13.5 1 93.5 231 ASN A N 1
ATOM 1826 C CA . ASN A 1 231 ? -2.338 -1.852 13.383 1 93.5 231 ASN A CA 1
ATOM 1827 C C . ASN A 1 231 ? -1.747 -2.252 12.031 1 93.5 231 ASN A C 1
ATOM 1829 O O . ASN A 1 231 ? -2.076 -3.312 11.5 1 93.5 231 ASN A O 1
ATOM 1833 N N . GLN A 1 232 ? -0.972 -1.393 11.555 1 91.44 232 GLN A N 1
ATOM 1834 C CA . GLN A 1 232 ? -0.271 -1.685 10.305 1 91.44 232 GLN A CA 1
ATOM 1835 C C . GLN A 1 232 ? 1.171 -1.186 10.359 1 91.44 232 GLN A C 1
ATOM 1837 O O . GLN A 1 232 ? 1.439 -0.1 10.875 1 91.44 232 GLN A O 1
ATOM 1842 N N . THR A 1 233 ? 2.047 -2.029 9.82 1 90.75 233 THR A N 1
ATOM 1843 C CA . THR A 1 233 ? 3.465 -1.689 9.805 1 90.75 233 THR A CA 1
ATOM 1844 C C . THR A 1 233 ? 3.973 -1.548 8.375 1 90.75 233 THR A C 1
ATOM 1846 O O . THR A 1 233 ? 3.611 -2.338 7.5 1 90.75 233 THR A O 1
ATOM 1849 N N . ILE A 1 234 ? 4.758 -0.477 8.148 1 89.25 234 ILE A N 1
ATOM 1850 C CA . ILE A 1 234 ? 5.41 -0.315 6.852 1 89.25 234 ILE A CA 1
ATOM 1851 C C . ILE A 1 234 ? 6.926 -0.36 7.031 1 89.25 234 ILE A C 1
ATOM 1853 O O . ILE A 1 234 ? 7.457 0.153 8.023 1 89.25 234 ILE A O 1
ATOM 1857 N N . PRO A 1 235 ? 7.586 -1.006 6.055 1 90.31 235 PRO A N 1
ATOM 1858 C CA . PRO A 1 235 ? 9.047 -1.125 6.121 1 90.31 235 PRO A CA 1
ATOM 1859 C C . PRO A 1 235 ? 9.766 -0.022 5.344 1 90.31 235 PRO A C 1
ATOM 1861 O O . PRO A 1 235 ? 9.195 0.547 4.406 1 90.31 235 PRO A O 1
ATOM 1864 N N . PHE A 1 236 ? 10.93 0.227 5.75 1 85.69 236 PHE A N 1
ATOM 1865 C CA . PHE A 1 236 ? 11.852 1.105 5.043 1 85.69 236 PHE A CA 1
ATOM 1866 C C . PHE A 1 236 ? 13.141 0.369 4.699 1 85.69 236 PHE A C 1
ATOM 1868 O O . PHE A 1 236 ? 13.672 -0.376 5.52 1 85.69 236 PHE A O 1
ATOM 1875 N N . ASP A 1 237 ? 13.523 0.562 3.455 1 75.62 237 ASP A N 1
ATOM 1876 C CA . ASP A 1 237 ? 14.711 -0.164 3.029 1 75.62 237 ASP A CA 1
ATOM 1877 C C . ASP A 1 237 ? 15.969 0.41 3.682 1 75.62 237 ASP A C 1
ATOM 1879 O O . ASP A 1 237 ? 15.93 1.501 4.254 1 75.62 237 ASP A O 1
ATOM 1883 N N . LEU A 1 238 ? 16.938 -0.394 3.658 1 74.12 238 LEU A N 1
ATOM 1884 C CA . LEU A 1 238 ? 18.203 -0.053 4.289 1 74.12 238 LEU A CA 1
ATOM 1885 C C . LEU A 1 238 ? 19.266 0.256 3.242 1 74.12 238 LEU A C 1
ATOM 1887 O O . LEU A 1 238 ? 20.438 0.397 3.572 1 74.12 238 LEU A O 1
ATOM 1891 N N . PHE A 1 239 ? 18.641 0.356 1.936 1 63.84 239 PHE A N 1
ATOM 1892 C CA . PHE A 1 239 ? 19.609 0.542 0.857 1 63.84 239 PHE A CA 1
ATOM 1893 C C . PHE A 1 239 ? 19.984 2.012 0.718 1 63.84 239 PHE A C 1
ATOM 1895 O O . PHE A 1 239 ? 19.109 2.879 0.638 1 63.84 239 PHE A O 1
ATOM 1902 N N . GLU A 1 240 ? 21.172 2.355 0.885 1 60.34 240 GLU A N 1
ATOM 1903 C CA . GLU A 1 240 ? 21.844 3.639 0.663 1 60.34 240 GLU A CA 1
ATOM 1904 C C . GLU A 1 240 ? 21.25 4.727 1.557 1 60.34 240 GLU A C 1
ATOM 1906 O O . GLU A 1 240 ? 20.531 5.602 1.081 1 60.34 240 GLU A O 1
ATOM 1911 N N . ILE A 1 241 ? 21.203 4.484 2.746 1 56.78 241 ILE A N 1
ATOM 1912 C CA . ILE A 1 241 ? 20.672 5.371 3.779 1 56.78 241 ILE A CA 1
ATOM 1913 C C . ILE A 1 241 ? 21.094 6.812 3.482 1 56.78 241 ILE A C 1
ATOM 1915 O O . ILE A 1 241 ? 22.203 7.219 3.797 1 56.78 241 ILE A O 1
ATOM 1919 N N . ASN A 1 242 ? 20.844 7.168 2.285 1 58.5 242 ASN A N 1
ATOM 1920 C CA . ASN A 1 242 ? 20.938 8.602 2.041 1 58.5 242 ASN A CA 1
ATOM 1921 C C . ASN A 1 242 ? 19.797 9.367 2.705 1 58.5 242 ASN A C 1
ATOM 1923 O O . ASN A 1 242 ? 19.078 8.812 3.545 1 58.5 242 ASN A O 1
ATOM 1927 N N . ASP A 1 243 ? 19.656 10.562 2.459 1 60.41 243 ASP A N 1
ATOM 1928 C CA . ASP A 1 243 ? 18.797 11.625 2.967 1 60.41 243 ASP A CA 1
ATOM 1929 C C . ASP A 1 243 ? 17.312 11.266 2.773 1 60.41 243 ASP A C 1
ATOM 1931 O O . ASP A 1 243 ? 16.438 11.93 3.326 1 60.41 243 ASP A O 1
ATOM 1935 N N . ASN A 1 244 ? 17.062 10.023 2.291 1 61.56 244 ASN A N 1
ATOM 1936 C CA . ASN A 1 244 ? 15.672 9.867 1.852 1 61.56 244 ASN A CA 1
ATOM 1937 C C . ASN A 1 244 ? 14.758 9.453 3.004 1 61.56 244 ASN A C 1
ATOM 1939 O O . ASN A 1 244 ? 13.547 9.656 2.941 1 61.56 244 ASN A O 1
ATOM 1943 N N . TYR A 1 245 ? 15.297 8.969 4.094 1 71.62 245 TYR A N 1
ATOM 1944 C CA . TYR A 1 245 ? 14.398 8.531 5.152 1 71.62 245 TYR A CA 1
ATOM 1945 C C . TYR A 1 245 ? 14.547 9.406 6.391 1 71.62 245 TYR A C 1
ATOM 1947 O O . TYR A 1 245 ? 14.102 9.023 7.48 1 71.62 245 TYR A O 1
ATOM 1955 N N . ILE A 1 246 ? 15.094 10.516 6.094 1 76.12 246 ILE A N 1
ATOM 1956 C CA . ILE A 1 246 ? 15.203 11.453 7.211 1 76.12 246 ILE A CA 1
ATOM 1957 C C . ILE A 1 246 ? 13.984 12.375 7.227 1 76.12 246 ILE A C 1
ATOM 1959 O O . ILE A 1 246 ? 13.734 13.102 6.262 1 76.12 246 ILE A O 1
ATOM 1963 N N . PHE A 1 247 ? 13.273 12.336 8.258 1 75 247 PHE A N 1
ATOM 1964 C CA . PHE A 1 247 ? 12.062 13.141 8.398 1 75 247 PHE A CA 1
ATOM 1965 C C . PHE A 1 247 ? 12.391 14.625 8.297 1 75 247 PHE A C 1
ATOM 1967 O O . PHE A 1 247 ? 13.484 15.055 8.672 1 75 247 PHE A O 1
ATOM 1974 N N . PRO A 1 248 ? 11.445 15.367 7.82 1 72.81 248 PRO A N 1
ATOM 1975 C CA . PRO A 1 248 ? 11.688 16.797 7.574 1 72.81 248 PRO A CA 1
ATOM 1976 C C . PRO A 1 248 ? 12.188 17.531 8.82 1 72.81 248 PRO A C 1
ATOM 1978 O O . PRO A 1 248 ? 13.062 18.391 8.719 1 72.81 248 PRO A O 1
ATOM 1981 N N . GLN A 1 249 ? 11.734 17.172 9.961 1 73.62 249 GLN A N 1
ATOM 1982 C CA . GLN A 1 249 ? 12.133 17.828 11.203 1 73.62 249 GLN A CA 1
ATOM 1983 C C . GLN A 1 249 ? 13.609 17.594 11.5 1 73.62 249 GLN A C 1
ATOM 1985 O O . GLN A 1 249 ? 14.297 18.469 12.031 1 73.62 249 GLN A O 1
ATOM 1990 N N . PHE A 1 250 ? 14.062 16.469 11.133 1 80.5 250 PHE A N 1
ATOM 1991 C CA . PHE A 1 250 ? 15.461 16.109 11.359 1 80.5 250 PHE A CA 1
ATOM 1992 C C . PHE A 1 250 ? 16.344 16.719 10.273 1 80.5 250 PHE A C 1
ATOM 1994 O O . PHE A 1 250 ? 17.469 17.156 10.555 1 80.5 250 PHE A O 1
ATOM 2001 N N . LYS A 1 251 ? 15.812 16.703 9.156 1 80.44 251 LYS A N 1
ATOM 2002 C CA . LYS A 1 251 ? 16.578 17.219 8.039 1 80.44 251 LYS A CA 1
ATOM 2003 C C . LYS A 1 251 ? 16.922 18.703 8.242 1 80.44 251 LYS A C 1
ATOM 2005 O O . LYS A 1 251 ? 18.031 19.141 7.941 1 80.44 251 LYS A O 1
ATOM 2010 N N . GLU A 1 252 ? 15.93 19.406 8.719 1 79.38 252 GLU A N 1
ATOM 2011 C CA . GLU A 1 252 ? 16.141 20.812 8.984 1 79.38 252 GLU A CA 1
ATOM 2012 C C . GLU A 1 252 ? 17.266 21.031 10 1 79.38 252 GLU A C 1
ATOM 2014 O O . GLU A 1 252 ? 18.047 21.984 9.883 1 79.38 252 GLU A O 1
ATOM 2019 N N . ILE A 1 253 ? 17.359 20.172 10.914 1 85.69 253 ILE A N 1
ATOM 2020 C CA . ILE A 1 253 ? 18.391 20.25 11.945 1 85.69 253 ILE A CA 1
ATOM 2021 C C . ILE A 1 253 ? 19.75 19.922 11.344 1 85.69 253 ILE A C 1
ATOM 2023 O O . ILE A 1 253 ? 20.734 20.625 11.586 1 85.69 253 ILE A O 1
ATOM 2027 N N . LEU A 1 254 ? 19.766 18.953 10.508 1 88.06 254 LEU A N 1
ATOM 2028 C CA . LEU A 1 254 ? 21 18.531 9.875 1 88.06 254 LEU A CA 1
ATOM 2029 C C . LEU A 1 254 ? 21.562 19.625 8.969 1 88.06 254 LEU A C 1
ATOM 2031 O O . LEU A 1 254 ? 22.781 19.844 8.93 1 88.06 254 LEU A O 1
ATOM 2035 N N . ASP A 1 255 ? 20.703 20.25 8.32 1 85.94 255 ASP A N 1
ATOM 2036 C CA . ASP A 1 255 ? 21.109 21.266 7.352 1 85.94 255 ASP A CA 1
ATOM 2037 C C . ASP A 1 255 ? 21.797 22.438 8.039 1 85.94 255 ASP A C 1
ATOM 2039 O O . ASP A 1 255 ? 22.625 23.125 7.426 1 85.94 255 ASP A O 1
ATOM 2043 N N . LYS A 1 256 ? 21.562 22.672 9.297 1 90.38 256 LYS A N 1
ATOM 2044 C CA . LYS A 1 256 ? 22.094 23.828 10.023 1 90.38 256 LYS A CA 1
ATOM 2045 C C . LYS A 1 256 ? 23.203 23.406 10.984 1 90.38 256 LYS A C 1
ATOM 2047 O O . LYS A 1 256 ? 23.812 24.266 11.633 1 90.38 256 LYS A O 1
ATOM 2052 N N . ALA A 1 257 ? 23.438 22.188 11.07 1 94.12 257 ALA A N 1
ATOM 2053 C CA . ALA A 1 257 ? 24.359 21.672 12.07 1 94.12 257 ALA A CA 1
ATOM 2054 C C . ALA A 1 257 ? 25.797 21.719 11.578 1 94.12 257 ALA A C 1
ATOM 2056 O O . ALA A 1 257 ? 26.047 21.734 10.367 1 94.12 257 ALA A O 1
ATOM 2057 N N . PRO A 1 258 ? 26.719 21.781 12.531 1 95.94 258 PRO A N 1
ATOM 2058 C CA . PRO A 1 258 ? 28.141 21.656 12.156 1 95.94 258 PRO A CA 1
ATOM 2059 C C . PRO A 1 258 ? 28.453 20.328 11.484 1 95.94 258 PRO A C 1
ATOM 2061 O O . PRO A 1 258 ? 27.922 19.297 11.875 1 95.94 258 PRO A O 1
ATOM 2064 N N . LYS A 1 259 ? 29.375 20.391 10.617 1 95.19 259 LYS A N 1
ATOM 2065 C CA . LYS A 1 259 ? 29.75 19.219 9.82 1 95.19 259 LYS A CA 1
ATOM 2066 C C . LYS A 1 259 ? 30.172 18.062 10.711 1 95.19 259 LYS A C 1
ATOM 2068 O O . LYS A 1 259 ? 29.844 16.906 10.422 1 95.19 259 LYS A O 1
ATOM 2073 N N . GLU A 1 260 ? 30.844 18.391 11.711 1 96.19 260 GLU A N 1
ATOM 2074 C CA . GLU A 1 260 ? 31.328 17.328 12.594 1 96.19 260 GLU A CA 1
ATOM 2075 C C . GLU A 1 260 ? 30.172 16.531 13.195 1 96.19 260 GLU A C 1
ATOM 2077 O O . GLU A 1 260 ? 30.234 15.312 13.266 1 96.19 260 GLU A O 1
ATOM 2082 N N . GLN A 1 261 ? 29.188 17.219 13.594 1 95.81 261 GLN A N 1
ATOM 2083 C CA . GLN A 1 261 ? 28.016 16.562 14.172 1 95.81 261 GLN A CA 1
ATOM 2084 C C . GLN A 1 261 ? 27.25 15.781 13.109 1 95.81 261 GLN A C 1
ATOM 2086 O O . GLN A 1 261 ? 26.719 14.703 13.383 1 95.81 261 GLN A O 1
ATOM 2091 N N . VAL A 1 262 ? 27.156 16.312 11.961 1 94.19 262 VAL A N 1
ATOM 2092 C CA . VAL A 1 262 ? 26.484 15.648 10.852 1 94.19 262 VAL A CA 1
ATOM 2093 C C . VAL A 1 262 ? 27.219 14.352 10.516 1 94.19 262 VAL A C 1
ATOM 2095 O O . VAL A 1 262 ? 26.578 13.305 10.328 1 94.19 262 VAL A O 1
ATOM 2098 N N . ASP A 1 263 ? 28.469 14.414 10.508 1 94.56 263 ASP A N 1
ATOM 2099 C CA . ASP A 1 263 ? 29.266 13.227 10.227 1 94.56 263 ASP A CA 1
ATOM 2100 C C . ASP A 1 263 ? 29.062 12.164 11.305 1 94.56 263 ASP A C 1
ATOM 2102 O O . ASP A 1 263 ? 28.984 10.969 11 1 94.56 263 ASP A O 1
ATOM 2106 N N . GLN A 1 264 ? 29.031 12.68 12.477 1 95.69 264 GLN A N 1
ATOM 2107 C CA . GLN A 1 264 ? 28.812 11.75 13.578 1 95.69 264 GLN A CA 1
ATOM 2108 C C . GLN A 1 264 ? 27.453 11.086 13.477 1 95.69 264 GLN A C 1
ATOM 2110 O O . GLN A 1 264 ? 27.312 9.883 13.719 1 95.69 264 GLN A O 1
ATOM 2115 N N . PHE A 1 265 ? 26.5 11.812 13.18 1 94.56 265 PHE A N 1
ATOM 2116 C CA . PHE A 1 265 ? 25.156 11.258 12.992 1 94.56 265 PHE A CA 1
ATOM 2117 C C . PHE A 1 265 ? 25.172 10.148 11.945 1 94.56 265 PHE A C 1
ATOM 2119 O O . PHE A 1 265 ? 24.688 9.047 12.195 1 94.56 265 PHE A O 1
ATOM 2126 N N . TYR A 1 266 ? 25.703 10.406 10.82 1 91.69 266 TYR A N 1
ATOM 2127 C CA . TYR A 1 266 ? 25.672 9.438 9.727 1 91.69 266 TYR A CA 1
ATOM 2128 C C . TYR A 1 266 ? 26.484 8.195 10.078 1 91.69 266 TYR A C 1
ATOM 2130 O O . TYR A 1 266 ? 26.141 7.086 9.664 1 91.69 266 TYR A O 1
ATOM 2138 N N . ALA A 1 267 ? 27.547 8.383 10.883 1 93.81 267 ALA A N 1
ATOM 2139 C CA . ALA A 1 267 ? 28.297 7.219 11.336 1 93.81 267 ALA A CA 1
ATOM 2140 C C . ALA A 1 267 ? 27.469 6.332 12.25 1 93.81 267 ALA A C 1
ATOM 2142 O O . ALA A 1 267 ? 27.469 5.105 12.109 1 93.81 267 ALA A O 1
ATOM 2143 N N . LEU A 1 268 ? 26.766 6.973 13.164 1 94.5 268 LEU A N 1
ATOM 2144 C CA . LEU A 1 268 ? 25.891 6.25 14.086 1 94.5 268 LEU A CA 1
ATOM 2145 C C . LEU A 1 268 ? 24.75 5.57 13.336 1 94.5 268 LEU A C 1
ATOM 2147 O O . LEU A 1 268 ? 24.422 4.414 13.602 1 94.5 268 LEU A O 1
ATOM 2151 N N . TYR A 1 269 ? 24.172 6.336 12.461 1 91.19 269 TYR A N 1
ATOM 2152 C CA . TYR A 1 269 ? 23.047 5.816 11.68 1 91.19 269 TYR A CA 1
ATOM 2153 C C . TYR A 1 269 ? 23.484 4.621 10.836 1 91.19 269 TYR A C 1
ATOM 2155 O O . TYR A 1 269 ? 22.75 3.633 10.734 1 91.19 269 TYR A O 1
ATOM 2163 N N . LYS A 1 270 ? 24.594 4.66 10.266 1 91 270 LYS A N 1
ATOM 2164 C CA . LYS A 1 270 ? 25.141 3.549 9.492 1 91 270 LYS A CA 1
ATOM 2165 C C . LYS A 1 270 ? 25.312 2.309 10.359 1 91 270 LYS A C 1
ATOM 2167 O O . LYS A 1 270 ? 25.109 1.185 9.906 1 91 270 LYS A O 1
ATOM 2172 N N . GLN A 1 271 ? 25.781 2.531 11.547 1 93.31 271 GLN A N 1
ATOM 2173 C CA . GLN A 1 271 ? 25.938 1.422 12.484 1 93.31 271 GLN A CA 1
ATOM 2174 C C . GLN A 1 271 ? 24.578 0.774 12.781 1 93.31 271 GLN A C 1
ATOM 2176 O O . GLN A 1 271 ? 24.484 -0.452 12.852 1 93.31 271 GLN A O 1
ATOM 2181 N N . GLU A 1 272 ? 23.609 1.58 12.992 1 92.81 272 GLU A N 1
ATOM 2182 C CA . GLU A 1 272 ? 22.266 1.057 13.25 1 92.81 272 GLU A CA 1
ATOM 2183 C C . GLU A 1 272 ? 21.734 0.272 12.055 1 92.81 272 GLU A C 1
ATOM 2185 O O . GLU A 1 272 ? 21.078 -0.748 12.219 1 92.81 272 GLU A O 1
ATOM 2190 N N . ILE A 1 273 ? 21.969 0.765 10.891 1 89.88 273 ILE A N 1
ATOM 2191 C CA . ILE A 1 273 ? 21.578 0.076 9.664 1 89.88 273 ILE A CA 1
ATOM 2192 C C . ILE A 1 273 ? 22.25 -1.29 9.602 1 89.88 273 ILE A C 1
ATOM 2194 O O . ILE A 1 273 ? 21.609 -2.299 9.312 1 89.88 273 ILE A O 1
ATOM 2198 N N . SER A 1 274 ? 23.547 -1.294 9.898 1 90.75 274 SER A N 1
ATOM 2199 C CA . SER A 1 274 ? 24.281 -2.549 9.906 1 90.75 274 SER A CA 1
ATOM 2200 C C . SER A 1 274 ? 23.703 -3.531 10.914 1 90.75 274 SER A C 1
ATOM 2202 O O . SER A 1 274 ? 23.625 -4.73 10.648 1 90.75 274 SER A O 1
ATOM 2204 N N . ASN A 1 275 ? 23.359 -3.012 12.047 1 93.19 275 ASN A N 1
ATOM 2205 C CA . ASN A 1 275 ? 22.75 -3.846 13.078 1 93.19 275 ASN A CA 1
ATOM 2206 C C . ASN A 1 275 ? 21.438 -4.461 12.594 1 93.19 275 ASN A C 1
ATOM 2208 O O . ASN A 1 275 ? 21.172 -5.641 12.828 1 93.19 275 ASN A O 1
ATOM 2212 N N . ARG A 1 276 ? 20.641 -3.674 11.922 1 92.12 276 ARG A N 1
ATOM 2213 C CA . ARG A 1 276 ? 19.375 -4.168 11.414 1 92.12 276 ARG A CA 1
ATOM 2214 C C . ARG A 1 276 ? 19.578 -5.227 10.336 1 92.12 276 ARG A C 1
ATOM 2216 O O . ARG A 1 276 ? 18.859 -6.227 10.289 1 92.12 276 ARG A O 1
ATOM 2223 N N . LEU A 1 277 ? 20.516 -4.961 9.5 1 90 277 LEU A N 1
ATOM 2224 C CA . LEU A 1 277 ? 20.812 -5.914 8.438 1 90 277 LEU A CA 1
ATOM 2225 C C . LEU A 1 277 ? 21.234 -7.262 9.016 1 90 277 LEU A C 1
ATOM 2227 O O . LEU A 1 277 ? 20.812 -8.312 8.523 1 90 277 LEU A O 1
ATOM 2231 N N . THR A 1 278 ? 22.031 -7.188 10.055 1 93.25 278 THR A N 1
ATOM 2232 C CA . THR A 1 278 ? 22.5 -8.414 10.695 1 93.25 278 THR A CA 1
ATOM 2233 C C . THR A 1 278 ? 21.328 -9.188 11.281 1 93.25 278 THR A C 1
ATOM 2235 O O . THR A 1 278 ? 21.359 -10.422 11.328 1 93.25 278 THR A O 1
ATOM 2238 N N . GLN A 1 279 ? 20.328 -8.484 11.633 1 95 279 GLN A N 1
ATOM 2239 C CA . GLN A 1 279 ? 19.156 -9.109 12.227 1 95 279 GLN A CA 1
ATOM 2240 C C . GLN A 1 279 ? 18.109 -9.453 11.164 1 95 279 GLN A C 1
ATOM 2242 O O . GLN A 1 279 ? 17.047 -9.992 11.477 1 95 279 GLN A O 1
ATOM 2247 N N . ASN A 1 280 ? 18.375 -9.156 9.883 1 96.25 280 ASN A N 1
ATOM 2248 C CA . ASN A 1 280 ? 17.453 -9.352 8.766 1 96.25 280 ASN A CA 1
ATOM 2249 C C . ASN A 1 280 ? 16.141 -8.594 8.977 1 96.25 280 ASN A C 1
ATOM 2251 O O . ASN A 1 280 ? 15.062 -9.117 8.695 1 96.25 280 ASN A O 1
ATOM 2255 N N . LEU A 1 281 ? 16.266 -7.395 9.516 1 95.12 281 LEU A N 1
ATOM 2256 C CA . LEU A 1 281 ? 15.086 -6.602 9.812 1 95.12 281 LEU A CA 1
ATOM 2257 C C . LEU A 1 281 ? 15.156 -5.238 9.141 1 95.12 281 LEU A C 1
ATOM 2259 O O . LEU A 1 281 ? 16.234 -4.633 9.07 1 95.12 281 LEU A O 1
ATOM 2263 N N . PRO A 1 282 ? 14.047 -4.75 8.703 1 92.62 282 PRO A N 1
ATOM 2264 C CA . PRO A 1 282 ? 14 -3.354 8.266 1 92.62 282 PRO A CA 1
ATOM 2265 C C . PRO A 1 282 ? 13.758 -2.381 9.422 1 92.62 282 PRO A C 1
ATOM 2267 O O . PRO A 1 282 ? 13.539 -2.809 10.555 1 92.62 282 PRO A O 1
ATOM 2270 N N . PHE A 1 283 ? 13.93 -1.119 9.117 1 90.06 283 PHE A N 1
ATOM 2271 C CA . PHE A 1 283 ? 13.258 -0.128 9.953 1 90.06 283 PHE A CA 1
ATOM 2272 C C . PHE A 1 283 ? 11.766 -0.098 9.664 1 90.06 283 PHE A C 1
ATOM 2274 O O . PHE A 1 283 ? 11.336 -0.434 8.562 1 90.06 283 PHE A O 1
ATOM 2281 N N . THR A 1 284 ? 11.008 0.251 10.688 1 90.94 284 THR A N 1
ATOM 2282 C CA . THR A 1 284 ? 9.562 0.222 10.484 1 90.94 284 THR A CA 1
ATOM 2283 C C . THR A 1 284 ? 8.898 1.441 11.117 1 90.94 284 THR A C 1
ATOM 2285 O O . THR A 1 284 ? 9.461 2.053 12.031 1 90.94 284 THR A O 1
ATOM 2288 N N . VAL A 1 285 ? 7.789 1.774 10.547 1 89.19 285 VAL A N 1
ATOM 2289 C CA . VAL A 1 285 ? 6.809 2.658 11.164 1 89.19 285 VAL A CA 1
ATOM 2290 C C . VAL A 1 285 ? 5.484 1.922 11.336 1 89.19 285 VAL A C 1
ATOM 2292 O O . VAL A 1 285 ? 4.984 1.301 10.398 1 89.19 285 VAL A O 1
ATOM 2295 N N . GLU A 1 286 ? 5.031 1.967 12.547 1 91.12 286 GLU A N 1
ATOM 2296 C CA . GLU A 1 286 ? 3.732 1.369 12.844 1 91.12 286 GLU A CA 1
ATOM 2297 C C . GLU A 1 286 ? 2.652 2.438 12.984 1 91.12 286 GLU A C 1
ATOM 2299 O O . GLU A 1 286 ? 2.898 3.512 13.531 1 91.12 286 GLU A O 1
ATOM 2304 N N . SER A 1 287 ? 1.509 2.086 12.477 1 92.62 287 SER A N 1
ATOM 2305 C CA . SER A 1 287 ? 0.388 3.014 12.586 1 92.62 287 SER A CA 1
ATOM 2306 C C . SER A 1 287 ? -0.849 2.322 13.148 1 92.62 287 SER A C 1
ATOM 2308 O O . SER A 1 287 ? -0.934 1.093 13.148 1 92.62 287 SER A O 1
ATOM 2310 N N . LEU A 1 288 ? -1.717 3.156 13.75 1 94.62 288 LEU A N 1
ATOM 2311 C CA . LEU A 1 288 ? -3.119 2.814 13.961 1 94.62 288 LEU A CA 1
ATOM 2312 C C . LEU A 1 288 ? -3.986 3.355 12.828 1 94.62 288 LEU A C 1
ATOM 2314 O O . LEU A 1 288 ? -4.027 4.566 12.594 1 94.62 288 LEU A O 1
ATOM 2318 N N . SER A 1 289 ? -4.57 2.477 12.141 1 96 289 SER A N 1
ATOM 2319 C CA . SER A 1 289 ? -5.508 2.85 11.086 1 96 289 SER A CA 1
ATOM 2320 C C . SER A 1 289 ? -6.945 2.537 11.492 1 96 289 SER A C 1
ATOM 2322 O O . SER A 1 289 ? -7.207 1.525 12.148 1 96 289 SER A O 1
ATOM 2324 N N . LEU A 1 290 ? -7.801 3.371 11.133 1 97.19 290 LEU A N 1
ATOM 2325 C CA . LEU A 1 290 ? -9.195 3.229 11.555 1 97.19 290 LEU A CA 1
ATOM 2326 C C . LEU A 1 290 ? -10.141 3.725 10.477 1 97.19 290 LEU A C 1
ATOM 2328 O O . LEU A 1 290 ? -9.891 4.758 9.852 1 97.19 290 LEU A O 1
ATOM 2332 N N . ILE A 1 291 ? -11.219 2.984 10.242 1 97.31 291 ILE A N 1
ATOM 2333 C CA . ILE A 1 291 ? -12.352 3.48 9.461 1 97.31 291 ILE A CA 1
ATOM 2334 C C . ILE A 1 291 ? -13.609 3.488 10.32 1 97.31 291 ILE A C 1
ATOM 2336 O O . ILE A 1 291 ? -13.727 2.713 11.273 1 97.31 291 ILE A O 1
ATOM 2340 N N . ALA A 1 292 ? -14.492 4.34 10.039 1 97.38 292 ALA A N 1
ATOM 2341 C CA . ALA A 1 292 ? -15.742 4.473 10.781 1 97.38 292 ALA A CA 1
ATOM 2342 C C . ALA A 1 292 ? -16.812 5.133 9.93 1 97.38 292 ALA A C 1
ATOM 2344 O O . ALA A 1 292 ? -16.531 5.656 8.852 1 97.38 292 ALA A O 1
ATOM 2345 N N . LYS A 1 293 ? -18.031 5.094 10.453 1 96.69 293 LYS A N 1
ATOM 2346 C CA . LYS A 1 293 ? -19.156 5.656 9.719 1 96.69 293 LYS A CA 1
ATOM 2347 C C . LYS A 1 293 ? -19.875 6.73 10.539 1 96.69 293 LYS A C 1
ATOM 2349 O O . LYS A 1 293 ? -20.031 6.586 11.75 1 96.69 293 LYS A O 1
ATOM 2354 N N . LYS A 1 294 ? -20.156 7.785 9.852 1 98.25 294 LYS A N 1
ATOM 2355 C CA . LYS A 1 294 ? -21.156 8.695 10.414 1 98.25 294 LYS A CA 1
ATOM 2356 C C . LYS A 1 294 ? -22.547 8.07 10.375 1 98.25 294 LYS A C 1
ATOM 2358 O O . LYS A 1 294 ? -22.969 7.551 9.344 1 98.25 294 LYS A O 1
ATOM 2363 N N . PRO A 1 295 ? -23.234 8.156 11.477 1 96.94 295 PRO A N 1
ATOM 2364 C CA . PRO A 1 295 ? -24.594 7.582 11.469 1 96.94 295 PRO A CA 1
ATOM 2365 C C . PRO A 1 295 ? -25.5 8.227 10.422 1 96.94 295 PRO A C 1
ATOM 2367 O O . PRO A 1 295 ? -25.25 9.359 10.008 1 96.94 295 PRO A O 1
ATOM 2370 N N . LEU A 1 296 ? -26.5 7.488 10.133 1 94.5 296 LEU A N 1
ATOM 2371 C CA . LEU A 1 296 ? -27.469 7.969 9.141 1 94.5 296 LEU A CA 1
ATOM 2372 C C . LEU A 1 296 ? -28.281 9.133 9.695 1 94.5 296 LEU A C 1
ATOM 2374 O O . LEU A 1 296 ? -28.531 9.188 10.906 1 94.5 296 LEU A O 1
ATOM 2378 N N . MET B 1 1 ? -0.292 -27.5 -8.156 1 60.81 1 MET B N 1
ATOM 2379 C CA . MET B 1 1 ? -1.513 -27.125 -8.859 1 60.81 1 MET B CA 1
ATOM 2380 C C . MET B 1 1 ? -1.239 -26.906 -10.344 1 60.81 1 MET B C 1
ATOM 2382 O O . MET B 1 1 ? -0.175 -26.406 -10.711 1 60.81 1 MET B O 1
ATOM 2386 N N . ASN B 1 2 ? -2.09 -27.406 -11.18 1 66.12 2 ASN B N 1
ATOM 2387 C CA . ASN B 1 2 ? -1.832 -27.344 -12.617 1 66.12 2 ASN B CA 1
ATOM 2388 C C . ASN B 1 2 ? -2.4 -26.078 -13.242 1 66.12 2 ASN B C 1
ATOM 2390 O O . ASN B 1 2 ? -3.117 -25.312 -12.578 1 66.12 2 ASN B O 1
ATOM 2394 N N . HIS B 1 3 ? -1.91 -25.781 -14.383 1 66.5 3 HIS B N 1
ATOM 2395 C CA . HIS B 1 3 ? -2.268 -24.531 -15.062 1 66.5 3 HIS B CA 1
ATOM 2396 C C . HIS B 1 3 ? -3.777 -24.438 -15.258 1 66.5 3 HIS B C 1
ATOM 2398 O O . HIS B 1 3 ? -4.332 -23.328 -15.242 1 66.5 3 HIS B O 1
ATOM 2404 N N . HIS B 1 4 ? -4.41 -25.516 -15.367 1 61.84 4 HIS B N 1
ATOM 2405 C CA . HIS B 1 4 ? -5.848 -25.5 -15.609 1 61.84 4 HIS B CA 1
ATOM 2406 C C . HIS B 1 4 ? -6.609 -24.969 -14.398 1 61.84 4 HIS B C 1
ATOM 2408 O O . HIS B 1 4 ? -7.613 -24.266 -14.547 1 61.84 4 HIS B O 1
ATOM 2414 N N . THR B 1 5 ? -6.117 -25.375 -13.273 1 68.88 5 THR B N 1
ATOM 2415 C CA . THR B 1 5 ? -6.734 -24.859 -12.055 1 68.88 5 THR B CA 1
ATOM 2416 C C . THR B 1 5 ? -6.645 -23.344 -11.992 1 68.88 5 THR B C 1
ATOM 2418 O O . THR B 1 5 ? -7.637 -22.672 -11.703 1 68.88 5 THR B O 1
ATOM 2421 N N . TRP B 1 6 ? -5.605 -22.875 -12.422 1 72.62 6 TRP B N 1
ATOM 2422 C CA . TRP B 1 6 ? -5.387 -21.438 -12.352 1 72.62 6 TRP B CA 1
ATOM 2423 C C . TRP B 1 6 ? -6.117 -20.719 -13.484 1 72.62 6 TRP B C 1
ATOM 2425 O O . TRP B 1 6 ? -6.543 -19.562 -13.328 1 72.62 6 TRP B O 1
ATOM 2435 N N . ASP B 1 7 ? -6.309 -21.328 -14.547 1 71 7 ASP B N 1
ATOM 2436 C CA . ASP B 1 7 ? -7.141 -20.766 -15.609 1 71 7 ASP B CA 1
ATOM 2437 C C . ASP B 1 7 ? -8.57 -20.562 -15.133 1 71 7 ASP B C 1
ATOM 2439 O O . ASP B 1 7 ? -9.188 -19.531 -15.43 1 71 7 ASP B O 1
ATOM 2443 N N . ALA B 1 8 ? -8.953 -21.531 -14.391 1 67.94 8 ALA B N 1
ATOM 2444 C CA . ALA B 1 8 ? -10.32 -21.453 -13.883 1 67.94 8 ALA B CA 1
ATOM 2445 C C . ALA B 1 8 ? -10.477 -20.312 -12.891 1 67.94 8 ALA B C 1
ATOM 2447 O O . ALA B 1 8 ? -11.523 -19.656 -12.844 1 67.94 8 ALA B O 1
ATOM 2448 N N . TYR B 1 9 ? -9.422 -20.016 -12.273 1 70.12 9 TYR B N 1
ATOM 2449 C CA . TYR B 1 9 ? -9.445 -18.984 -11.242 1 70.12 9 TYR B CA 1
ATOM 2450 C C . TYR B 1 9 ? -9.391 -17.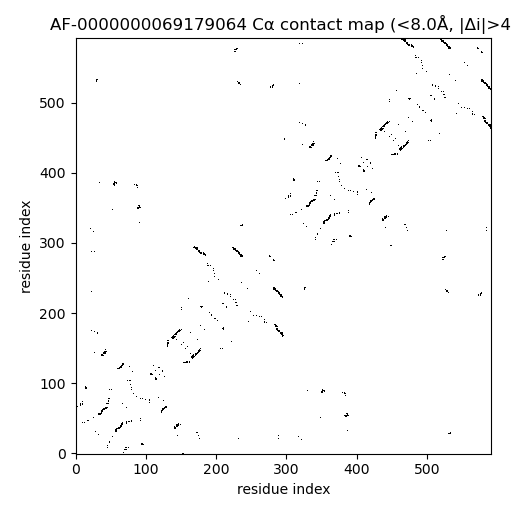594 -11.875 1 70.12 9 TYR B C 1
ATOM 2452 O O . TYR B 1 9 ? -9.711 -16.594 -11.219 1 70.12 9 TYR B O 1
ATOM 2460 N N . SER B 1 10 ? -9.055 -17.531 -13.078 1 68.69 10 SER B N 1
ATOM 2461 C CA . SER B 1 10 ? -8.828 -16.234 -13.734 1 68.69 10 SER B CA 1
ATOM 2462 C C . SER B 1 10 ? -10.086 -15.375 -13.703 1 68.69 10 SER B C 1
ATOM 2464 O O . SER B 1 10 ? -10.008 -14.148 -13.602 1 68.69 10 SER B O 1
ATOM 2466 N N . ARG B 1 11 ? -11.234 -16.031 -13.734 1 67.69 11 ARG B N 1
ATOM 2467 C CA . ARG B 1 11 ? -12.5 -15.297 -13.703 1 67.69 11 ARG B CA 1
ATOM 2468 C C . ARG B 1 11 ? -12.672 -14.562 -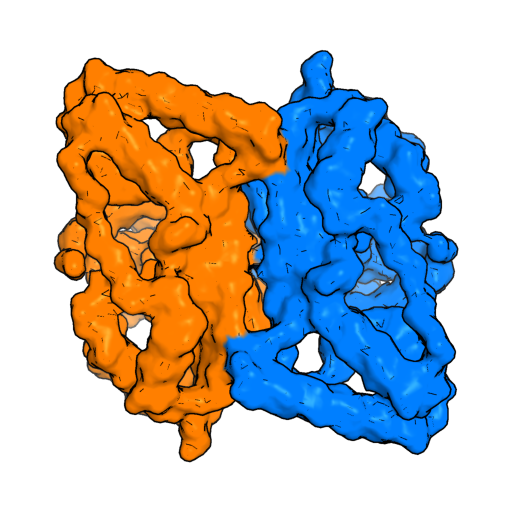12.375 1 67.69 11 ARG B C 1
ATOM 2470 O O . ARG B 1 11 ? -13.25 -13.469 -12.336 1 67.69 11 ARG B O 1
ATOM 2477 N N . SER B 1 12 ? -12.148 -15.148 -11.391 1 65.38 12 SER B N 1
ATOM 2478 C CA . SER B 1 12 ? -12.273 -14.539 -10.07 1 65.38 12 SER B CA 1
ATOM 2479 C C . SER B 1 12 ? -11.344 -13.344 -9.914 1 65.38 12 SER B C 1
ATOM 2481 O O . SER B 1 12 ? -11.516 -12.531 -9.008 1 65.38 12 SER B O 1
ATOM 2483 N N . TYR B 1 13 ? -10.453 -13.219 -10.805 1 64.44 13 TYR B N 1
ATOM 2484 C CA . TYR B 1 13 ? -9.469 -12.148 -10.719 1 64.44 13 TYR B CA 1
ATOM 2485 C C . TYR B 1 13 ? -9.922 -10.93 -11.508 1 64.44 13 TYR B C 1
ATOM 2487 O O . TYR B 1 13 ? -9.18 -9.945 -11.625 1 64.44 13 TYR B O 1
ATOM 2495 N N . LEU B 1 14 ? -11.133 -11 -12.094 1 58.84 14 LEU B N 1
ATOM 2496 C CA . LEU B 1 14 ? -11.68 -9.867 -12.828 1 58.84 14 LEU B CA 1
ATOM 2497 C C . LEU B 1 14 ? -11.875 -8.664 -11.914 1 58.84 14 LEU B C 1
ATOM 2499 O O . LEU B 1 14 ? -11.664 -7.52 -12.328 1 58.84 14 LEU B O 1
ATOM 2503 N N . ASN B 1 15 ? -12.398 -8.938 -10.68 1 59.47 15 ASN B N 1
ATOM 2504 C CA . ASN B 1 15 ? -12.734 -7.828 -9.789 1 59.47 15 ASN B CA 1
ATOM 2505 C C . ASN B 1 15 ? -11.945 -7.895 -8.484 1 59.47 15 ASN B C 1
ATOM 2507 O O . ASN B 1 15 ? -12.18 -7.102 -7.574 1 59.47 15 ASN B O 1
ATOM 2511 N N . ILE B 1 16 ? -11.5 -8.969 -8.258 1 54.53 16 ILE B N 1
ATOM 2512 C CA . ILE B 1 16 ? -11.195 -9.352 -6.883 1 54.53 16 ILE B CA 1
ATOM 2513 C C . ILE B 1 16 ? -10.148 -8.414 -6.301 1 54.53 16 ILE B C 1
ATOM 2515 O O . ILE B 1 16 ? -10.227 -8.039 -5.129 1 54.53 16 ILE B O 1
ATOM 2519 N N . GLN B 1 17 ? -8.672 -8.328 -6.492 1 55.75 17 GLN B N 1
ATOM 2520 C CA . GLN B 1 17 ? -7.676 -8.352 -5.426 1 55.75 17 GLN B CA 1
ATOM 2521 C C . GLN B 1 17 ? -6.895 -7.043 -5.375 1 55.75 17 GLN B C 1
ATOM 2523 O O . GLN B 1 17 ? -5.777 -6.965 -5.887 1 55.75 17 GLN B O 1
ATOM 2528 N N . LYS B 1 18 ? -7.582 -5.992 -4.691 1 62.34 18 LYS B N 1
ATOM 2529 C CA . LYS B 1 18 ? -6.898 -4.719 -4.488 1 62.34 18 LYS B CA 1
ATOM 2530 C C . LYS B 1 18 ? -6.027 -4.754 -3.236 1 62.34 18 LYS B C 1
ATOM 2532 O O . LYS B 1 18 ? -5.043 -4.02 -3.139 1 62.34 18 LYS B O 1
ATOM 2537 N N . ASN B 1 19 ? -6.273 -5.805 -2.432 1 63.62 19 ASN B N 1
ATOM 2538 C CA . ASN B 1 19 ? -5.668 -5.715 -1.105 1 63.62 19 ASN B CA 1
ATOM 2539 C C . ASN B 1 19 ? -4.195 -6.105 -1.132 1 63.62 19 ASN B C 1
ATOM 2541 O O . ASN B 1 19 ? -3.365 -5.465 -0.483 1 63.62 19 ASN B O 1
ATOM 2545 N N . PRO B 1 20 ? -3.893 -7.035 -2.078 1 64 20 PRO B N 1
ATOM 2546 C CA . PRO B 1 20 ? -2.463 -7.352 -2.098 1 64 20 PRO B CA 1
ATOM 2547 C C . PRO B 1 20 ? -1.612 -6.203 -2.635 1 64 20 PRO B C 1
ATOM 2549 O O . PRO B 1 20 ? -0.381 -6.27 -2.588 1 64 20 PRO B O 1
ATOM 2552 N N . ALA B 1 21 ? -2.248 -5.227 -2.994 1 79.31 21 ALA B N 1
ATOM 2553 C CA . ALA B 1 21 ? -1.54 -4.062 -3.52 1 79.31 21 ALA B CA 1
ATOM 2554 C C . ALA B 1 21 ? -0.625 -3.455 -2.461 1 79.31 21 ALA B C 1
ATOM 2556 O O . ALA B 1 21 ? 0.442 -2.926 -2.781 1 79.31 21 ALA B O 1
ATOM 2557 N N . SER B 1 22 ? -0.997 -3.65 -1.223 1 86.31 22 SER B N 1
ATOM 2558 C CA . SER B 1 22 ? -0.168 -3.084 -0.163 1 86.31 22 SER B CA 1
ATOM 2559 C C . SER B 1 22 ? 1.162 -3.822 -0.049 1 86.31 22 SER B C 1
ATOM 2561 O O . SER B 1 22 ? 2.201 -3.203 0.195 1 86.31 22 SER B O 1
ATOM 2563 N N . PHE B 1 23 ? 1.096 -5.129 -0.265 1 90.88 23 PHE B N 1
ATOM 2564 C CA . PHE B 1 23 ? 2.34 -5.891 -0.257 1 90.88 23 PHE B CA 1
ATOM 2565 C C . PHE B 1 23 ? 3.246 -5.457 -1.402 1 90.88 23 PHE B C 1
ATOM 2567 O O . PHE B 1 23 ? 4.453 -5.281 -1.213 1 90.88 23 PHE B O 1
ATOM 2574 N N . GLN B 1 24 ? 2.645 -5.285 -2.494 1 90.12 24 GLN B N 1
ATOM 2575 C CA . GLN B 1 24 ? 3.389 -4.898 -3.688 1 90.12 24 GLN B CA 1
ATOM 2576 C C . GLN B 1 24 ? 4.035 -3.529 -3.512 1 90.12 24 GLN B C 1
ATOM 2578 O O . GLN B 1 24 ? 5.188 -3.324 -3.908 1 90.12 24 GLN B O 1
ATOM 2583 N N . LEU B 1 25 ? 3.295 -2.652 -2.992 1 88.44 25 LEU B N 1
ATOM 2584 C CA . LEU B 1 25 ? 3.82 -1.309 -2.781 1 88.44 25 LEU B CA 1
ATOM 2585 C C . LEU B 1 25 ? 5.031 -1.339 -1.855 1 88.44 25 LEU B C 1
ATOM 2587 O O . LEU B 1 25 ? 6.004 -0.612 -2.074 1 88.44 25 LEU B O 1
ATOM 2591 N N . SER B 1 26 ? 4.906 -2.127 -0.836 1 91.19 26 SER B N 1
ATOM 2592 C CA . SER B 1 26 ? 6.051 -2.262 0.063 1 91.19 26 SER B CA 1
ATOM 2593 C C . SER B 1 26 ? 7.27 -2.807 -0.67 1 91.19 26 SER B C 1
ATOM 2595 O O . SER B 1 26 ? 8.383 -2.314 -0.48 1 91.19 26 SER B O 1
ATOM 2597 N N . LEU B 1 27 ? 7.047 -3.789 -1.501 1 93 27 LEU B N 1
ATOM 2598 C CA . LEU B 1 27 ? 8.164 -4.336 -2.27 1 93 27 LEU B CA 1
ATOM 2599 C C . LEU B 1 27 ? 8.758 -3.277 -3.189 1 93 27 LEU B C 1
ATOM 2601 O O . LEU B 1 27 ? 9.984 -3.141 -3.271 1 93 27 LEU B O 1
ATOM 2605 N N . MET B 1 28 ? 7.898 -2.562 -3.854 1 91 28 MET B N 1
ATOM 2606 C CA . MET B 1 28 ? 8.352 -1.559 -4.812 1 91 28 MET B CA 1
ATOM 2607 C C . MET B 1 28 ? 9.211 -0.499 -4.125 1 91 28 MET B C 1
ATOM 2609 O O . MET B 1 28 ? 10.242 -0.093 -4.656 1 91 28 MET B O 1
ATOM 2613 N N . ASN B 1 29 ? 8.789 -0.13 -2.992 1 86.69 29 ASN B N 1
ATOM 2614 C CA . ASN B 1 29 ? 9.547 0.866 -2.244 1 86.69 29 ASN B CA 1
ATOM 2615 C C . ASN B 1 29 ? 10.867 0.295 -1.731 1 86.69 29 ASN B C 1
ATOM 2617 O O . ASN B 1 29 ? 11.922 0.918 -1.884 1 86.69 29 ASN B O 1
ATOM 2621 N N . MET B 1 30 ? 10.789 -0.852 -1.178 1 90.94 30 MET B N 1
ATOM 2622 C CA . MET B 1 30 ? 11.953 -1.472 -0.552 1 90.94 30 MET B CA 1
ATOM 2623 C C . MET B 1 30 ? 13 -1.843 -1.598 1 90.94 30 MET B C 1
ATOM 2625 O O . MET B 1 30 ? 14.195 -1.856 -1.307 1 90.94 30 MET B O 1
ATOM 2629 N N . LEU B 1 31 ? 12.539 -2.059 -2.805 1 93 31 LEU B N 1
ATOM 2630 C CA . LEU B 1 31 ? 13.445 -2.498 -3.859 1 93 31 LEU B CA 1
ATOM 2631 C C . LEU B 1 31 ? 13.828 -1.333 -4.766 1 93 31 LEU B C 1
ATOM 2633 O O . LEU B 1 31 ? 14.594 -1.508 -5.723 1 93 31 LEU B O 1
ATOM 2637 N N . ARG B 1 32 ? 13.25 -0.196 -4.535 1 88.69 32 ARG B N 1
ATOM 2638 C CA . ARG B 1 32 ? 13.562 1.026 -5.27 1 88.69 32 ARG B CA 1
ATOM 2639 C C . ARG B 1 32 ? 13.312 0.848 -6.766 1 88.69 32 ARG B C 1
ATOM 2641 O O . ARG B 1 32 ? 14.219 1.052 -7.578 1 88.69 32 ARG B O 1
ATOM 2648 N N . PHE B 1 33 ? 12.117 0.65 -7.078 1 90.44 33 PHE B N 1
ATOM 2649 C CA . PHE B 1 33 ? 11.688 0.404 -8.453 1 90.44 33 PHE B CA 1
ATOM 2650 C C . PHE B 1 33 ? 12.055 1.578 -9.352 1 90.44 33 PHE B C 1
ATOM 2652 O O . PHE B 1 33 ? 12.289 1.4 -10.547 1 90.44 33 PHE B O 1
ATOM 2659 N N . GLU B 1 34 ? 12.18 2.732 -8.781 1 85.31 34 GLU B N 1
ATOM 2660 C CA . GLU B 1 34 ? 12.461 3.943 -9.547 1 85.31 34 GLU B CA 1
ATOM 2661 C C . GLU B 1 34 ? 13.883 3.924 -10.102 1 85.31 34 GLU B C 1
ATOM 2663 O O . GLU B 1 34 ? 14.219 4.715 -10.992 1 85.31 34 GLU B O 1
ATOM 2668 N N . GLU B 1 35 ? 14.68 3.018 -9.625 1 88.25 35 GLU B N 1
ATOM 2669 C CA . GLU B 1 35 ? 16.062 2.951 -10.07 1 88.25 35 GLU B CA 1
ATOM 2670 C C . GLU B 1 35 ? 16.297 1.758 -11 1 88.25 35 GLU B C 1
ATOM 2672 O O . GLU B 1 35 ? 17.375 1.608 -11.57 1 88.25 35 GLU B O 1
ATOM 2677 N N . ALA B 1 36 ? 15.344 0.955 -11.172 1 93.06 36 ALA B N 1
ATOM 2678 C CA . ALA B 1 36 ? 15.508 -0.31 -11.883 1 93.06 36 ALA B CA 1
ATOM 2679 C C . ALA B 1 36 ? 15.508 -0.093 -13.398 1 93.06 36 ALA B C 1
ATOM 2681 O O . ALA B 1 36 ? 14.781 0.765 -13.906 1 93.06 36 ALA B O 1
ATOM 2682 N N . GLU B 1 37 ? 16.297 -0.89 -14.086 1 96.62 37 GLU B N 1
ATOM 2683 C CA . GLU B 1 37 ? 16.312 -0.879 -15.547 1 96.62 37 GLU B CA 1
ATOM 2684 C C . GLU B 1 37 ? 15.375 -1.942 -16.109 1 96.62 37 GLU B C 1
ATOM 2686 O O . GLU B 1 37 ? 14.781 -1.749 -17.172 1 96.62 37 GLU B O 1
ATOM 2691 N N . GLU B 1 38 ? 15.336 -3.021 -15.461 1 98 38 GLU B N 1
ATOM 2692 C CA . GLU B 1 38 ? 14.492 -4.121 -15.922 1 98 38 GLU B CA 1
ATOM 2693 C C . GLU B 1 38 ? 13.938 -4.914 -14.742 1 98 38 GLU B C 1
ATOM 2695 O O . GLU B 1 38 ? 14.688 -5.367 -13.883 1 98 38 GLU B O 1
ATOM 2700 N N . ILE B 1 39 ? 12.633 -5.078 -14.734 1 98.06 39 ILE B N 1
ATOM 2701 C CA . ILE B 1 39 ? 11.914 -5.715 -13.633 1 98.06 39 ILE B CA 1
ATOM 2702 C C . ILE B 1 39 ? 11.141 -6.926 -14.148 1 98.06 39 ILE B C 1
ATOM 2704 O O . ILE B 1 39 ? 10.547 -6.871 -15.227 1 98.06 39 ILE B O 1
ATOM 2708 N N . LEU B 1 40 ? 11.156 -8.016 -13.391 1 98.38 40 LEU B N 1
ATOM 2709 C CA . LEU B 1 40 ? 10.312 -9.172 -13.68 1 98.38 40 LEU B CA 1
ATOM 2710 C C . LEU B 1 40 ? 9.273 -9.375 -12.57 1 98.38 40 LEU B C 1
ATOM 2712 O O . LEU B 1 40 ? 9.633 -9.523 -11.398 1 98.38 40 LEU B O 1
ATOM 2716 N N . ASP B 1 41 ? 8.031 -9.289 -12.969 1 97.44 41 ASP B N 1
ATOM 2717 C CA . ASP B 1 41 ? 6.941 -9.734 -12.109 1 97.44 41 ASP B CA 1
ATOM 2718 C C . ASP B 1 41 ? 6.566 -11.188 -12.398 1 97.44 41 ASP B C 1
ATOM 2720 O O . ASP B 1 41 ? 5.816 -11.461 -13.336 1 97.44 41 ASP B O 1
ATOM 2724 N N . ALA B 1 42 ? 7.082 -12.148 -11.57 1 97.94 42 ALA B N 1
ATOM 2725 C CA . ALA B 1 42 ? 6.902 -13.578 -11.781 1 97.94 42 ALA B CA 1
ATOM 2726 C C . ALA B 1 42 ? 5.68 -14.094 -11.031 1 97.94 42 ALA B C 1
ATOM 2728 O O . ALA B 1 42 ? 5.676 -14.141 -9.797 1 97.94 42 ALA B O 1
ATOM 2729 N N . GLY B 1 43 ? 4.723 -14.57 -11.734 1 95.12 43 GLY B N 1
ATOM 2730 C CA . GLY B 1 43 ? 3.412 -14.875 -11.18 1 95.12 43 GLY B CA 1
ATOM 2731 C C . GLY B 1 43 ? 2.533 -13.648 -11.023 1 95.12 43 GLY B C 1
ATOM 2732 O O . GLY B 1 43 ? 2.027 -13.375 -9.938 1 95.12 43 GLY B O 1
ATOM 2733 N N . CYS B 1 44 ? 2.246 -13.016 -12.148 1 92.69 44 CYS B N 1
ATOM 2734 C CA . CYS B 1 44 ? 1.666 -11.68 -12.102 1 92.69 44 CYS B CA 1
ATOM 2735 C C . CYS B 1 44 ? 0.145 -11.75 -12.039 1 92.69 44 CYS B C 1
ATOM 2737 O O . CYS B 1 44 ? -0.521 -10.719 -11.93 1 92.69 44 CYS B O 1
ATOM 2739 N N . ALA B 1 45 ? -0.405 -12.914 -12.109 1 90.12 45 ALA B N 1
ATOM 2740 C CA . ALA B 1 45 ? -1.853 -13.086 -12.203 1 90.12 45 ALA B CA 1
ATOM 2741 C C . ALA B 1 45 ? -2.443 -12.188 -13.289 1 90.12 45 ALA B C 1
ATOM 2743 O O . ALA B 1 45 ? -1.926 -12.141 -14.406 1 90.12 45 ALA B O 1
ATOM 2744 N N . GLY B 1 46 ? -3.547 -11.594 -13.062 1 87 46 GLY B N 1
ATOM 2745 C CA . GLY B 1 46 ? -4.207 -10.797 -14.086 1 87 46 GLY B CA 1
ATOM 2746 C C . GLY B 1 46 ? -3.611 -9.406 -14.227 1 87 46 GLY B C 1
ATOM 2747 O O . GLY B 1 46 ? -4.219 -8.523 -14.844 1 87 46 GLY B O 1
ATOM 2748 N N . GLY B 1 47 ? -2.475 -9.148 -13.664 1 88.81 47 GLY B N 1
ATOM 2749 C CA . GLY B 1 47 ? -1.766 -7.895 -13.852 1 88.81 47 GLY B CA 1
ATOM 2750 C C . GLY B 1 47 ? -2.396 -6.734 -13.102 1 88.81 47 GLY B C 1
ATOM 2751 O O . GLY B 1 47 ? -2.195 -5.574 -13.461 1 88.81 47 GLY B O 1
ATOM 2752 N N . GLN B 1 48 ? -3.117 -7.008 -12.07 1 83.56 48 GLN B N 1
ATOM 2753 C CA . GLN B 1 48 ? -3.881 -5.988 -11.352 1 83.56 48 GLN B CA 1
ATOM 2754 C C . GLN B 1 48 ? -2.959 -4.949 -10.727 1 83.56 48 GLN B C 1
ATOM 2756 O O . GLN B 1 48 ? -3.365 -3.807 -10.5 1 83.56 48 GLN B O 1
ATOM 2761 N N . LEU B 1 49 ? -1.725 -5.289 -10.594 1 85.75 49 LEU B N 1
ATOM 2762 C CA . LEU B 1 49 ? -0.847 -4.406 -9.836 1 85.75 49 LEU B CA 1
ATOM 2763 C C . LEU B 1 49 ? 0.149 -3.707 -10.75 1 85.75 49 LEU B C 1
ATOM 2765 O O . LEU B 1 49 ? 0.96 -2.898 -10.297 1 85.75 49 LEU B O 1
ATOM 2769 N N . HIS B 1 50 ? 0.106 -3.943 -12.023 1 89.25 50 HIS B N 1
ATOM 2770 C CA . HIS B 1 50 ? 1.103 -3.438 -12.961 1 89.25 50 HIS B CA 1
ATOM 2771 C C . HIS B 1 50 ? 0.985 -1.926 -13.125 1 89.25 50 HIS B C 1
ATOM 2773 O O . HIS B 1 50 ? 1.983 -1.245 -13.375 1 89.25 50 HIS B O 1
ATOM 2779 N N . GLN B 1 51 ? -0.148 -1.442 -12.938 1 83.19 51 GLN B N 1
ATOM 2780 C CA . GLN B 1 51 ? -0.306 0.004 -13.055 1 83.19 51 GLN B CA 1
ATOM 2781 C C . GLN B 1 51 ? 0.511 0.731 -11.984 1 83.19 51 GLN B C 1
ATOM 2783 O O . GLN B 1 51 ? 1.064 1.802 -12.242 1 83.19 51 GLN B O 1
ATOM 2788 N N . TYR B 1 52 ? 0.528 0.187 -10.828 1 83.44 52 TYR B N 1
ATOM 2789 C CA . TYR B 1 52 ? 1.336 0.78 -9.766 1 83.44 52 TYR B CA 1
ATOM 2790 C C . TYR B 1 52 ? 2.818 0.737 -10.125 1 83.44 52 TYR B C 1
ATOM 2792 O O . TYR B 1 52 ? 3.557 1.685 -9.844 1 83.44 52 TYR B O 1
ATOM 2800 N N . ILE B 1 53 ? 3.211 -0.357 -10.734 1 87.75 53 ILE B N 1
ATOM 2801 C CA . ILE B 1 53 ? 4.605 -0.49 -11.141 1 87.75 53 ILE B CA 1
ATOM 2802 C C . ILE B 1 53 ? 4.938 0.559 -12.195 1 87.75 53 ILE B C 1
ATOM 2804 O O . ILE B 1 53 ? 5.973 1.226 -12.117 1 87.75 53 ILE B O 1
ATOM 2808 N N . LEU B 1 54 ? 4.066 0.727 -13.156 1 84.38 54 LEU B N 1
ATOM 2809 C CA . LEU B 1 54 ? 4.285 1.673 -14.242 1 84.38 54 LEU B CA 1
ATOM 2810 C C . LEU B 1 54 ? 4.43 3.094 -13.711 1 84.38 54 LEU B C 1
ATOM 2812 O O . LEU B 1 54 ? 5.207 3.889 -14.242 1 84.38 54 LEU B O 1
ATOM 2816 N N . GLN B 1 55 ? 3.756 3.359 -12.703 1 79 55 GLN B N 1
ATOM 2817 C CA . GLN B 1 55 ? 3.768 4.711 -12.148 1 79 55 GLN B CA 1
ATOM 2818 C C . GLN B 1 55 ? 5.039 4.965 -11.352 1 79 55 GLN B C 1
ATOM 2820 O O . GLN B 1 55 ? 5.473 6.113 -11.211 1 79 55 GLN B O 1
ATOM 2825 N N . GLN B 1 56 ? 5.582 3.947 -10.867 1 82.25 56 GLN B N 1
ATOM 2826 C CA . GLN B 1 56 ? 6.738 4.129 -10 1 82.25 56 GLN B CA 1
ATOM 2827 C C . GLN B 1 56 ? 8.047 3.92 -10.766 1 82.25 56 GLN B C 1
ATOM 2829 O O . GLN B 1 56 ? 9.055 4.555 -10.461 1 82.25 56 GLN B O 1
ATOM 2834 N N . LYS B 1 57 ? 8.039 3.016 -11.672 1 86.5 57 LYS B N 1
ATOM 2835 C CA . LYS B 1 57 ? 9.273 2.711 -12.391 1 86.5 57 LYS B CA 1
ATOM 2836 C C . LYS B 1 57 ? 9.734 3.906 -13.219 1 86.5 57 LYS B C 1
ATOM 2838 O O . LYS B 1 57 ? 8.938 4.773 -13.57 1 86.5 57 LYS B O 1
ATOM 2843 N N . LYS B 1 58 ? 10.984 3.939 -13.508 1 85.62 58 LYS B N 1
ATOM 2844 C CA . LYS B 1 58 ? 11.469 5.016 -14.367 1 85.62 58 LYS B CA 1
ATOM 2845 C C . LYS B 1 58 ? 11.016 4.809 -15.805 1 85.62 58 LYS B C 1
ATOM 2847 O O . LYS B 1 58 ? 10.664 3.695 -16.203 1 85.62 58 LYS B O 1
ATOM 2852 N N . ASN B 1 59 ? 10.938 5.832 -16.656 1 81.75 59 ASN B N 1
ATOM 2853 C CA . ASN B 1 59 ? 10.352 5.848 -17.984 1 81.75 59 ASN B CA 1
ATOM 2854 C C . ASN B 1 59 ? 10.977 4.793 -18.891 1 81.75 59 ASN B C 1
ATOM 2856 O O . ASN B 1 59 ? 10.281 4.145 -19.672 1 81.75 59 ASN B O 1
ATOM 2860 N N . ASN B 1 60 ? 12.227 4.492 -18.797 1 88.06 60 ASN B N 1
ATOM 2861 C CA . ASN B 1 60 ? 12.875 3.566 -19.703 1 88.06 60 ASN B CA 1
ATOM 2862 C C . ASN B 1 60 ? 13.07 2.193 -19.078 1 88.06 60 ASN B C 1
ATOM 2864 O O . ASN B 1 60 ? 13.641 1.295 -19.688 1 88.06 60 ASN B O 1
ATOM 2868 N N . CYS B 1 61 ? 12.391 2.051 -17.969 1 94.19 61 CYS B N 1
ATOM 2869 C CA . CYS B 1 61 ? 12.484 0.756 -17.312 1 94.19 61 CYS B CA 1
ATOM 2870 C C . CYS B 1 61 ? 11.625 -0.283 -18.016 1 94.19 61 CYS B C 1
ATOM 2872 O O . CYS B 1 61 ? 10.461 -0.015 -18.344 1 94.19 61 CYS B O 1
ATOM 2874 N N . LYS B 1 62 ? 12.203 -1.434 -18.297 1 95.56 62 LYS B N 1
ATOM 2875 C CA . LYS B 1 62 ? 11.461 -2.541 -18.891 1 95.56 62 LYS B CA 1
ATOM 2876 C C . LYS B 1 62 ? 10.766 -3.377 -17.828 1 95.56 62 LYS B C 1
ATOM 2878 O O . LYS B 1 62 ? 11.367 -3.719 -16.812 1 95.56 62 LYS B O 1
ATOM 2883 N N . LEU B 1 63 ? 9.5 -3.627 -18.078 1 95.44 63 LEU B N 1
ATOM 2884 C CA . LEU B 1 63 ? 8.727 -4.5 -17.203 1 95.44 63 LEU B CA 1
ATOM 2885 C C . LEU B 1 63 ? 8.312 -5.777 -17.938 1 95.44 63 LEU B C 1
ATOM 2887 O O . LEU B 1 63 ? 7.629 -5.723 -18.953 1 95.44 63 LEU B O 1
ATOM 2891 N N . ALA B 1 64 ? 8.812 -6.891 -17.469 1 95.62 64 ALA B N 1
ATOM 2892 C CA . ALA B 1 64 ? 8.359 -8.203 -17.906 1 95.62 64 ALA B CA 1
ATOM 2893 C C . ALA B 1 64 ? 7.473 -8.867 -16.859 1 95.62 64 ALA B C 1
ATOM 2895 O O . ALA B 1 64 ? 7.672 -8.672 -15.656 1 95.62 64 ALA B O 1
ATOM 2896 N N . ALA B 1 65 ? 6.52 -9.586 -17.344 1 95.69 65 ALA B N 1
ATOM 2897 C CA . ALA B 1 65 ? 5.609 -10.305 -16.453 1 95.69 65 ALA B CA 1
ATOM 2898 C C . ALA B 1 65 ? 5.258 -11.68 -17.016 1 95.69 65 ALA B C 1
ATOM 2900 O O . ALA B 1 65 ? 5.211 -11.859 -18.234 1 95.69 65 ALA B O 1
ATOM 2901 N N . CYS B 1 66 ? 5.02 -12.609 -16.094 1 94.06 66 CYS B N 1
ATOM 2902 C CA . CYS B 1 66 ? 4.594 -13.93 -16.547 1 94.06 66 CYS B CA 1
ATOM 2903 C C . CYS B 1 66 ? 3.662 -14.586 -15.539 1 94.06 66 CYS B C 1
ATOM 2905 O O . CYS B 1 66 ? 3.645 -14.203 -14.367 1 94.06 66 CYS B O 1
ATOM 2907 N N . ASP B 1 67 ? 2.918 -15.461 -16 1 93 67 ASP B N 1
ATOM 2908 C CA . ASP B 1 67 ? 2.053 -16.312 -15.195 1 93 67 ASP B CA 1
ATOM 2909 C C . ASP B 1 67 ? 1.917 -17.703 -15.828 1 93 67 ASP B C 1
ATOM 2911 O O . ASP B 1 67 ? 2.057 -17.859 -17.047 1 93 67 ASP B O 1
ATOM 2915 N N . PHE B 1 68 ? 1.642 -18.625 -14.906 1 92.56 68 PHE B N 1
ATOM 2916 C CA . PHE B 1 68 ? 1.508 -20.016 -15.344 1 92.56 68 PHE B CA 1
ATOM 2917 C C . PHE B 1 68 ? 0.257 -20.188 -16.188 1 92.56 68 PHE B C 1
ATOM 2919 O O . PHE B 1 68 ? 0.227 -21.047 -17.094 1 92.56 68 PHE B O 1
ATOM 2926 N N . SER B 1 69 ? -0.722 -19.422 -15.945 1 88.69 69 SER B N 1
ATOM 2927 C CA . SER B 1 69 ? -2.018 -19.484 -16.609 1 88.69 69 SER B CA 1
ATOM 2928 C C . SER B 1 69 ? -2.07 -18.562 -17.828 1 88.69 69 SER B C 1
ATOM 2930 O O . SER B 1 69 ? -1.879 -17.359 -17.703 1 88.69 69 SER B O 1
ATOM 2932 N N . ILE B 1 70 ? -2.441 -19.125 -19 1 86 70 ILE B N 1
ATOM 2933 C CA . ILE B 1 70 ? -2.549 -18.328 -20.219 1 86 70 ILE B CA 1
ATOM 2934 C C . ILE B 1 70 ? -3.717 -17.359 -20.094 1 86 70 ILE B C 1
ATOM 2936 O O . ILE B 1 70 ? -3.66 -16.234 -20.625 1 86 70 ILE B O 1
ATOM 2940 N N . GLU B 1 71 ? -4.727 -17.766 -19.328 1 84.69 71 GLU B N 1
ATOM 2941 C CA . GLU B 1 71 ? -5.867 -16.875 -19.125 1 84.69 71 GLU B CA 1
ATOM 2942 C C . GLU B 1 71 ? -5.488 -15.664 -18.297 1 84.69 71 GLU B C 1
ATOM 2944 O O . GLU B 1 71 ? -5.973 -14.555 -18.531 1 84.69 71 GLU B O 1
ATOM 2949 N N . MET B 1 72 ? -4.641 -15.906 -17.344 1 88 72 MET B N 1
ATOM 2950 C CA . MET B 1 72 ? -4.145 -14.789 -16.547 1 88 72 MET B CA 1
ATOM 2951 C C . MET B 1 72 ? -3.299 -13.852 -17.391 1 88 72 MET B C 1
ATOM 2953 O O . MET B 1 72 ? -3.381 -12.633 -17.25 1 88 72 MET B O 1
ATOM 2957 N N . VAL B 1 73 ? -2.533 -14.406 -18.219 1 88.25 73 VAL B N 1
ATOM 2958 C CA . VAL B 1 73 ? -1.668 -13.617 -19.094 1 88.25 73 VAL B CA 1
ATOM 2959 C C . VAL B 1 73 ? -2.52 -12.742 -20 1 88.25 73 VAL B C 1
ATOM 2961 O O . VAL B 1 73 ? -2.244 -11.547 -20.156 1 88.25 73 VAL B O 1
ATOM 2964 N N . LYS B 1 74 ? -3.531 -13.312 -20.594 1 84.81 74 LYS B N 1
ATOM 2965 C CA . LYS B 1 74 ? -4.441 -12.555 -21.438 1 84.81 74 LYS B CA 1
ATOM 2966 C C . LYS B 1 74 ? -5.109 -11.422 -20.672 1 84.81 74 LYS B C 1
ATOM 2968 O O . LYS B 1 74 ? -5.227 -10.305 -21.172 1 84.81 74 LYS B O 1
ATOM 2973 N N . LEU B 1 75 ? -5.523 -11.805 -19.516 1 86.31 75 LEU B N 1
ATOM 2974 C CA . LEU B 1 75 ? -6.172 -10.828 -18.656 1 86.31 75 LEU B CA 1
ATOM 2975 C C . LEU B 1 75 ? -5.223 -9.68 -18.344 1 86.31 75 LEU B C 1
ATOM 2977 O O . LEU B 1 75 ? -5.613 -8.508 -18.391 1 86.31 75 LEU B O 1
ATOM 2981 N N . ALA B 1 76 ? -4.004 -9.977 -17.984 1 88.62 76 ALA B N 1
ATOM 2982 C CA . ALA B 1 76 ? -2.998 -8.969 -17.656 1 88.62 76 ALA B CA 1
ATOM 2983 C C . ALA B 1 76 ? -2.715 -8.062 -18.844 1 88.62 76 ALA B C 1
ATOM 2985 O O . ALA B 1 76 ? -2.611 -6.844 -18.688 1 88.62 76 ALA B O 1
ATOM 2986 N N . ALA B 1 77 ? -2.625 -8.641 -19.969 1 87.5 77 ALA B N 1
ATOM 2987 C CA . ALA B 1 77 ? -2.391 -7.875 -21.203 1 87.5 77 ALA B CA 1
ATOM 2988 C C . ALA B 1 77 ? -3.557 -6.93 -21.484 1 87.5 77 ALA B C 1
ATOM 2990 O O . ALA B 1 77 ? -3.35 -5.762 -21.812 1 87.5 77 ALA B O 1
ATOM 2991 N N . ALA B 1 78 ? -4.734 -7.465 -21.344 1 86.19 78 ALA B N 1
ATOM 2992 C CA . ALA B 1 78 ? -5.926 -6.66 -21.594 1 86.19 78 ALA B CA 1
ATOM 2993 C C . ALA B 1 78 ? -6.012 -5.492 -20.625 1 86.19 78 ALA B C 1
ATOM 2995 O O . ALA B 1 78 ? -6.363 -4.375 -21.016 1 86.19 78 ALA B O 1
ATOM 2996 N N . ARG B 1 79 ? -5.727 -5.746 -19.438 1 87.12 79 ARG B N 1
ATOM 2997 C CA . ARG B 1 79 ? -5.75 -4.703 -18.406 1 87.12 79 ARG B CA 1
ATOM 2998 C C . ARG B 1 79 ? -4.719 -3.621 -18.703 1 87.12 79 ARG B C 1
ATOM 3000 O O . ARG B 1 79 ? -5 -2.43 -18.562 1 87.12 79 ARG B O 1
ATOM 3007 N N . MET B 1 80 ? -3.572 -4.082 -19.062 1 87.94 80 MET B N 1
ATOM 3008 C CA . MET B 1 80 ? -2.518 -3.127 -19.375 1 87.94 80 MET B CA 1
ATOM 3009 C C . MET B 1 80 ? -2.908 -2.262 -20.578 1 87.94 80 MET B C 1
ATOM 3011 O O . MET B 1 80 ? -2.709 -1.046 -20.547 1 87.94 80 MET B O 1
ATOM 3015 N N . LEU B 1 81 ? -3.447 -2.873 -21.531 1 85.81 81 LEU B N 1
ATOM 3016 C CA . LEU B 1 81 ? -3.881 -2.125 -22.703 1 85.81 81 LEU B CA 1
ATOM 3017 C C . LEU B 1 81 ? -4.965 -1.116 -22.328 1 85.81 81 LEU B C 1
ATOM 3019 O O . LEU B 1 81 ? -4.945 0.021 -22.812 1 85.81 81 LEU B O 1
ATOM 3023 N N . LYS B 1 82 ? -5.855 -1.576 -21.547 1 83.81 82 LYS B N 1
ATOM 3024 C CA . LYS B 1 82 ? -6.895 -0.668 -21.062 1 83.81 82 LYS B CA 1
ATOM 3025 C C . LYS B 1 82 ? -6.289 0.541 -20.359 1 83.81 82 LYS B C 1
ATOM 3027 O O . LYS B 1 82 ? -6.695 1.679 -20.609 1 83.81 82 LYS B O 1
ATOM 3032 N N . PHE B 1 83 ? -5.379 0.306 -19.578 1 83.56 83 PHE B N 1
ATOM 3033 C CA . PHE B 1 83 ? -4.738 1.376 -18.828 1 83.56 83 PHE B CA 1
ATOM 3034 C C . PHE B 1 83 ? -3.951 2.295 -19.75 1 83.56 83 PHE B C 1
ATOM 3036 O O . PHE B 1 83 ? -4.035 3.52 -19.641 1 83.56 83 PHE B O 1
ATOM 3043 N N . LEU B 1 84 ? -3.238 1.703 -20.609 1 85.19 84 LEU B N 1
ATOM 3044 C CA . LEU B 1 84 ? -2.398 2.492 -21.516 1 85.19 84 LEU B CA 1
ATOM 3045 C C . LEU B 1 84 ? -3.248 3.363 -22.422 1 85.19 84 LEU B C 1
ATOM 3047 O O . LEU B 1 84 ? -2.842 4.469 -22.797 1 85.19 84 LEU B O 1
ATOM 3051 N N . ASN B 1 85 ? -4.387 2.93 -22.719 1 85.12 85 ASN B N 1
ATOM 3052 C CA . ASN B 1 85 ? -5.273 3.688 -23.594 1 85.12 85 ASN B CA 1
ATOM 3053 C C . ASN B 1 85 ? -6.02 4.777 -22.828 1 85.12 85 ASN B C 1
ATOM 3055 O O . ASN B 1 85 ? -6.363 5.816 -23.406 1 85.12 85 ASN B O 1
ATOM 3059 N N . ASN B 1 86 ? -6.266 4.492 -21.594 1 83.88 86 ASN B N 1
ATOM 3060 C CA . ASN B 1 86 ? -7.012 5.434 -20.766 1 83.88 86 ASN B CA 1
ATOM 3061 C C . ASN B 1 86 ? -6.402 5.555 -19.375 1 83.88 86 ASN B C 1
ATOM 3063 O O . ASN B 1 86 ? -7.043 5.211 -18.375 1 83.88 86 ASN B O 1
ATOM 3067 N N . PRO B 1 87 ? -5.281 6.152 -19.312 1 81.75 87 PRO B N 1
ATOM 3068 C CA . PRO B 1 87 ? -4.531 6.141 -18.047 1 81.75 87 PRO B CA 1
ATOM 3069 C C . PRO B 1 87 ? -5.215 6.953 -16.953 1 81.75 87 PRO B C 1
ATOM 3071 O O . PRO B 1 87 ? -4.902 6.785 -15.766 1 81.75 87 PRO B O 1
ATOM 3074 N N . LEU B 1 88 ? -6.129 7.75 -17.281 1 80.19 88 LEU B N 1
ATOM 3075 C CA . LEU B 1 88 ? -6.77 8.594 -16.281 1 80.19 88 LEU B CA 1
ATOM 3076 C C . LEU B 1 88 ? -8.148 8.062 -15.922 1 80.19 88 LEU B C 1
ATOM 3078 O O . LEU B 1 88 ? -8.828 8.617 -15.062 1 80.19 88 LEU B O 1
ATOM 3082 N N . HIS B 1 89 ? -8.469 6.934 -16.562 1 77.5 89 HIS B N 1
ATOM 3083 C CA . HIS B 1 89 ? -9.773 6.348 -16.266 1 77.5 89 HIS B CA 1
ATOM 3084 C C . HIS B 1 89 ? -9.734 5.555 -14.961 1 77.5 89 HIS B C 1
ATOM 3086 O O . HIS B 1 89 ? -8.797 4.789 -14.727 1 77.5 89 HIS B O 1
ATOM 3092 N N . GLY B 1 90 ? -10.375 5.902 -14.031 1 67.31 90 GLY B N 1
ATOM 3093 C CA . GLY B 1 90 ? -10.453 5.227 -12.75 1 67.31 90 GLY B CA 1
ATOM 3094 C C . GLY B 1 90 ? -10.867 3.773 -12.859 1 67.31 90 GLY B C 1
ATOM 3095 O O . GLY B 1 90 ? -11.039 3.256 -13.969 1 67.31 90 GLY B O 1
ATOM 3096 N N . GLY B 1 91 ? -10.945 3.029 -11.789 1 67.12 91 GLY B N 1
ATOM 3097 C CA . GLY B 1 91 ? -11.414 1.653 -11.727 1 67.12 91 GLY B CA 1
ATOM 3098 C C . GLY B 1 91 ? -10.461 0.671 -12.383 1 67.12 91 GLY B C 1
ATOM 3099 O O . GLY B 1 91 ? -10.891 -0.212 -13.133 1 67.12 91 GLY B O 1
ATOM 3100 N N . ILE B 1 92 ? -9.188 0.938 -12.344 1 61.75 92 ILE B N 1
ATOM 3101 C CA . ILE B 1 92 ? -8.18 0.203 -13.102 1 61.75 92 ILE B CA 1
ATOM 3102 C C . ILE B 1 92 ? -8.188 -1.265 -12.68 1 61.75 92 ILE B C 1
ATOM 3104 O O . ILE B 1 92 ? -7.789 -2.141 -13.453 1 61.75 92 ILE B O 1
ATOM 3108 N N . SER B 1 93 ? -8.773 -1.434 -11.594 1 63.12 93 SER B N 1
ATOM 3109 C CA . SER B 1 93 ? -8.773 -2.807 -11.102 1 63.12 93 SER B CA 1
ATOM 3110 C C . SER B 1 93 ? -9.922 -3.605 -11.703 1 63.12 93 SER B C 1
ATOM 3112 O O . SER B 1 93 ? -9.953 -4.836 -11.609 1 63.12 93 SER B O 1
ATOM 3114 N N . GLU B 1 94 ? -10.711 -2.873 -12.469 1 71 94 GLU B N 1
ATOM 3115 C CA . GLU B 1 94 ? -11.898 -3.549 -12.977 1 71 94 GLU B CA 1
ATOM 3116 C C . GLU B 1 94 ? -11.805 -3.762 -14.484 1 71 94 GLU B C 1
ATOM 3118 O O . GLU B 1 94 ? -11.391 -2.859 -15.219 1 71 94 GLU B O 1
ATOM 3123 N N . ILE B 1 95 ? -12.039 -5.055 -14.906 1 75.56 95 ILE B N 1
ATOM 3124 C CA . ILE B 1 95 ? -12.102 -5.359 -16.328 1 75.56 95 ILE B CA 1
ATOM 3125 C C . ILE B 1 95 ? -13.211 -6.379 -16.594 1 75.56 95 ILE B C 1
ATOM 3127 O O . ILE B 1 95 ? -13.398 -7.309 -15.805 1 75.56 95 ILE B O 1
ATOM 3131 N N . SER B 1 96 ? -13.953 -6.133 -17.594 1 75.75 96 SER B N 1
ATOM 3132 C CA . SER B 1 96 ? -15.047 -7.027 -17.938 1 75.75 96 SER B CA 1
ATOM 3133 C C . SER B 1 96 ? -14.594 -8.109 -18.922 1 75.75 96 SER B C 1
ATOM 3135 O O . SER B 1 96 ? -13.586 -7.938 -19.609 1 75.75 96 SER B O 1
ATOM 3137 N N . PRO B 1 97 ? -15.336 -9.234 -18.922 1 75.12 97 PRO B N 1
ATOM 3138 C CA . PRO B 1 97 ? -15.031 -10.258 -19.922 1 75.12 97 PRO B CA 1
ATOM 3139 C C . PRO B 1 97 ? -15.055 -9.719 -21.344 1 75.12 97 PRO B C 1
ATOM 3141 O O . PRO B 1 97 ? -14.234 -10.117 -22.172 1 75.12 97 PRO B O 1
ATOM 3144 N N . GLU B 1 98 ? -15.922 -8.805 -21.547 1 76.94 98 GLU B N 1
ATOM 3145 C CA . GLU B 1 98 ? -16.031 -8.203 -22.875 1 76.94 98 GLU B CA 1
ATOM 3146 C C . GLU B 1 98 ? -14.781 -7.418 -23.234 1 76.94 98 GLU B C 1
ATOM 3148 O O . GLU B 1 98 ? -14.344 -7.438 -24.391 1 76.94 98 GLU B O 1
ATOM 3153 N N . GLU B 1 99 ? -14.227 -6.816 -22.312 1 76.69 99 GLU B N 1
ATOM 3154 C CA . GLU B 1 99 ? -13.008 -6.043 -22.531 1 76.69 99 GLU B CA 1
ATOM 3155 C C . GLU B 1 99 ? -11.82 -6.953 -22.844 1 76.69 99 GLU B C 1
ATOM 3157 O O . GLU B 1 99 ? -10.945 -6.598 -23.625 1 76.69 99 GLU B O 1
ATOM 3162 N N . ILE B 1 100 ? -11.859 -8.039 -22.25 1 75.31 100 ILE B N 1
ATOM 3163 C CA . ILE B 1 100 ? -10.805 -9.008 -22.5 1 75.31 100 ILE B CA 1
ATOM 3164 C C . ILE B 1 100 ? -10.906 -9.523 -23.938 1 75.31 100 ILE B C 1
ATOM 3166 O O . ILE B 1 100 ? -9.914 -9.562 -24.656 1 75.31 100 ILE B O 1
ATOM 3170 N N . GLU B 1 101 ? -12.094 -9.852 -24.266 1 73.69 101 GLU B N 1
ATOM 3171 C CA . GLU B 1 101 ? -12.344 -10.375 -25.609 1 73.69 101 GLU B CA 1
ATOM 3172 C C . GLU B 1 101 ? -12.016 -9.344 -26.672 1 73.69 101 GLU B C 1
ATOM 3174 O O . GLU B 1 101 ? -11.523 -9.695 -27.75 1 73.69 101 GLU B O 1
ATOM 3179 N N . ASN B 1 102 ? -12.273 -8.148 -26.375 1 72.75 102 ASN B N 1
ATOM 3180 C CA . ASN B 1 102 ? -12.109 -7.078 -27.359 1 72.75 102 ASN B CA 1
ATOM 3181 C C . ASN B 1 102 ? -10.664 -6.594 -27.406 1 72.75 102 ASN B C 1
ATOM 3183 O O . ASN B 1 102 ? -10.289 -5.836 -28.312 1 72.75 102 ASN B O 1
ATOM 3187 N N . ALA B 1 103 ? -10.117 -6.992 -26.328 1 68.38 103 ALA B N 1
ATOM 3188 C CA . ALA B 1 103 ? -8.719 -6.562 -26.328 1 68.38 103 ALA B CA 1
ATOM 3189 C C . ALA B 1 103 ? -7.961 -7.156 -27.5 1 68.38 103 ALA B C 1
ATOM 3191 O O . ALA B 1 103 ? -8.133 -8.336 -27.828 1 68.38 103 ALA B O 1
ATOM 3192 N N . ASP B 1 104 ? -7.969 -6.453 -28.688 1 59.78 104 ASP B N 1
ATOM 3193 C CA . ASP B 1 104 ? -7.285 -6.922 -29.891 1 59.78 104 ASP B CA 1
ATOM 3194 C C . ASP B 1 104 ? -6.035 -7.723 -29.531 1 59.78 104 ASP B C 1
ATOM 3196 O O . ASP B 1 104 ? -4.91 -7.262 -29.75 1 59.78 104 ASP B O 1
ATOM 3200 N N . LEU B 1 105 ? -6.332 -8.734 -28.812 1 59.09 105 LEU B N 1
ATOM 3201 C CA . LEU B 1 105 ? -5.246 -9.633 -28.438 1 59.09 105 LEU B CA 1
ATOM 3202 C C . LEU B 1 105 ? -4.887 -10.555 -29.594 1 59.09 105 LEU B C 1
ATOM 3204 O O . LEU B 1 105 ? -3.951 -11.352 -29.5 1 59.09 105 LEU B O 1
ATOM 3208 N N . SER B 1 106 ? -5.863 -10.688 -30.578 1 48.88 106 SER B N 1
ATOM 3209 C CA . SER B 1 106 ? -5.707 -11.562 -31.734 1 48.88 106 SER B CA 1
ATOM 3210 C C . SER B 1 106 ? -4.312 -11.445 -32.344 1 48.88 106 SER B C 1
ATOM 3212 O O . SER B 1 106 ? -3.771 -12.414 -32.875 1 48.88 106 SER B O 1
ATOM 3214 N N . THR B 1 107 ? -3.938 -10.305 -32.5 1 44.88 107 THR B N 1
ATOM 3215 C CA . THR B 1 107 ? -2.621 -10.234 -33.125 1 44.88 107 THR B CA 1
ATOM 3216 C C . THR B 1 107 ? -1.529 -10.625 -32.125 1 44.88 107 THR B C 1
ATOM 3218 O O . THR B 1 107 ? -0.34 -10.508 -32.406 1 44.88 107 THR B O 1
ATOM 3221 N N . PHE B 1 108 ? -2.008 -10.898 -30.922 1 47.88 108 PHE B N 1
ATOM 3222 C CA . PHE B 1 108 ? -1.04 -11.141 -29.859 1 47.88 108 PHE B CA 1
ATOM 3223 C C . PHE B 1 108 ? -0.52 -12.57 -29.922 1 47.88 108 PHE B C 1
ATOM 3225 O O . PHE B 1 108 ? -1.294 -13.523 -29.812 1 47.88 108 PHE B O 1
ATOM 3232 N N . ASP B 1 109 ? 0.231 -12.719 -30.891 1 46.66 109 ASP B N 1
ATOM 3233 C CA . ASP B 1 109 ? 0.982 -13.93 -30.594 1 46.66 109 ASP B CA 1
ATOM 3234 C C . ASP B 1 109 ? 1.614 -13.852 -29.203 1 46.66 109 ASP B C 1
ATOM 3236 O O . ASP B 1 109 ? 2.656 -13.219 -29.016 1 46.66 109 ASP B O 1
ATOM 3240 N N . ILE B 1 110 ? 0.727 -14.016 -28.219 1 48.72 110 ILE B N 1
ATOM 3241 C CA . ILE B 1 110 ? 1.136 -14.031 -26.828 1 48.72 110 ILE B CA 1
ATOM 3242 C C . ILE B 1 110 ? 2.551 -14.594 -26.703 1 48.72 110 ILE B C 1
ATOM 3244 O O . ILE B 1 110 ? 3.303 -14.211 -25.797 1 48.72 110 ILE B O 1
ATOM 3248 N N . SER B 1 111 ? 2.779 -15.562 -27.562 1 46.16 111 SER B N 1
ATOM 3249 C CA . SER B 1 111 ? 4.137 -16.094 -27.609 1 46.16 111 SER B CA 1
ATOM 3250 C C . SER B 1 111 ? 5.125 -15.047 -28.094 1 46.16 111 SER B C 1
ATOM 3252 O O . SER B 1 111 ? 6.297 -15.07 -27.719 1 46.16 111 SER B O 1
ATOM 3254 N N . SER B 1 112 ? 4.605 -14.398 -29.078 1 45.78 112 SER B N 1
ATOM 3255 C CA . SER B 1 112 ? 5.52 -13.461 -29.719 1 45.78 112 SER B CA 1
ATOM 3256 C C . SER B 1 112 ? 5.281 -12.031 -29.234 1 45.78 112 SER B C 1
ATOM 3258 O O . SER B 1 112 ? 6.082 -11.141 -29.5 1 45.78 112 SER B O 1
ATOM 3260 N N . LEU B 1 113 ? 4.461 -11.719 -28.156 1 48.78 113 LEU B N 1
ATOM 3261 C CA . LEU B 1 113 ? 4.262 -10.539 -27.328 1 48.78 113 LEU B CA 1
ATOM 3262 C C . LEU B 1 113 ? 4.148 -9.281 -28.188 1 48.78 113 LEU B C 1
ATOM 3264 O O . LEU B 1 113 ? 4.461 -8.18 -27.734 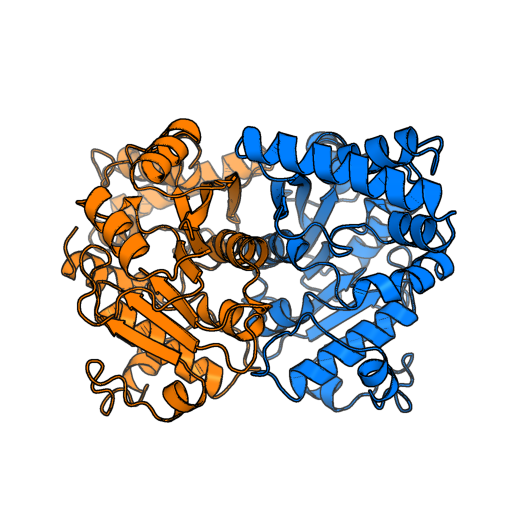1 48.78 113 LEU B O 1
ATOM 3268 N N . ASP B 1 114 ? 3.908 -9.414 -29.625 1 54.69 114 ASP B N 1
ATOM 3269 C CA . ASP B 1 114 ? 4.113 -8.211 -30.422 1 54.69 114 ASP B CA 1
ATOM 3270 C C . ASP B 1 114 ? 2.908 -7.277 -30.344 1 54.69 114 ASP B C 1
ATOM 3272 O O . ASP B 1 114 ? 1.902 -7.488 -31.016 1 54.69 114 ASP B O 1
ATOM 3276 N N . CYS B 1 115 ? 2.535 -6.691 -29.281 1 68.06 115 CYS B N 1
ATOM 3277 C CA . CYS B 1 115 ? 1.624 -5.559 -29.188 1 68.06 115 CYS B CA 1
ATOM 3278 C C . CYS B 1 115 ? 2.393 -4.242 -29.156 1 68.06 115 CYS B C 1
ATOM 3280 O O . CYS B 1 115 ? 3.051 -3.926 -28.156 1 68.06 115 CYS B O 1
ATOM 3282 N N . PRO B 1 116 ? 2.268 -3.598 -30.312 1 76.38 116 PRO B N 1
ATOM 3283 C CA . PRO B 1 116 ? 3.098 -2.396 -30.438 1 76.38 116 PRO B CA 1
ATOM 3284 C C . PRO B 1 116 ? 2.969 -1.465 -29.234 1 76.38 116 PRO B C 1
ATOM 3286 O O . PRO B 1 116 ? 3.971 -0.928 -28.75 1 76.38 116 PRO B O 1
ATOM 3289 N N . LEU B 1 117 ? 1.712 -1.375 -28.734 1 79.81 117 LEU B N 1
ATOM 3290 C CA . LEU B 1 117 ? 1.515 -0.448 -27.625 1 79.81 117 LEU B CA 1
ATOM 3291 C C . LEU B 1 117 ? 2.225 -0.944 -26.375 1 79.81 117 LEU B C 1
ATOM 3293 O O . LEU B 1 117 ? 2.779 -0.147 -25.609 1 79.81 117 LEU B O 1
ATOM 3297 N N . LEU B 1 118 ? 2.172 -2.193 -26.172 1 85.88 118 LEU B N 1
ATOM 3298 C CA . LEU B 1 118 ? 2.887 -2.76 -25.031 1 85.88 118 LEU B CA 1
ATOM 3299 C C . LEU B 1 118 ? 4.395 -2.59 -25.203 1 85.88 118 LEU B C 1
ATOM 3301 O O . LEU B 1 118 ? 5.086 -2.199 -24.266 1 85.88 118 LEU B O 1
ATOM 3305 N N . GLU B 1 119 ? 4.844 -2.828 -26.406 1 83.69 119 GLU B N 1
ATOM 3306 C CA . GLU B 1 119 ? 6.266 -2.707 -26.703 1 83.69 119 GLU B CA 1
ATOM 3307 C C . GLU B 1 119 ? 6.742 -1.265 -26.562 1 83.69 119 GLU B C 1
ATOM 3309 O O . GLU B 1 119 ? 7.824 -1.013 -26.016 1 83.69 119 GLU B O 1
ATOM 3314 N N . GLN B 1 120 ? 5.969 -0.406 -27.016 1 83.75 120 GLN B N 1
ATOM 3315 C CA . GLN B 1 120 ? 6.297 1.015 -26.938 1 83.75 120 GLN B CA 1
ATOM 3316 C C . GLN B 1 120 ? 6.41 1.487 -25.5 1 83.75 120 GLN B C 1
ATOM 3318 O O . GLN B 1 120 ? 7.094 2.473 -25.219 1 83.75 120 GLN B O 1
ATOM 3323 N N . ASN B 1 121 ? 5.77 0.747 -24.656 1 86.25 121 ASN B N 1
ATOM 3324 C CA . ASN B 1 121 ? 5.797 1.132 -23.25 1 86.25 121 ASN B CA 1
ATOM 3325 C C . ASN B 1 121 ? 6.664 0.184 -22.422 1 86.25 121 ASN B C 1
ATOM 3327 O O . ASN B 1 121 ? 6.512 0.095 -21.203 1 86.25 121 ASN B O 1
ATOM 3331 N N . ASN B 1 122 ? 7.508 -0.568 -23.109 1 89.62 122 ASN B N 1
ATOM 3332 C CA . ASN B 1 122 ? 8.508 -1.437 -22.5 1 89.62 122 ASN B CA 1
ATOM 3333 C C . ASN B 1 122 ? 7.871 -2.473 -21.578 1 89.62 122 ASN B C 1
ATOM 3335 O O . ASN B 1 122 ? 8.367 -2.727 -20.469 1 89.62 122 ASN B O 1
ATOM 3339 N N . TYR B 1 123 ? 6.695 -2.947 -21.984 1 91.62 123 TYR B N 1
ATOM 3340 C CA . TYR B 1 123 ? 5.977 -3.982 -21.25 1 91.62 123 TYR B CA 1
ATOM 3341 C C . TYR B 1 123 ? 5.93 -5.281 -22.047 1 91.62 123 TYR B C 1
ATOM 3343 O O . TYR B 1 123 ? 5.496 -5.297 -23.203 1 91.62 123 TYR B O 1
ATOM 3351 N N . LYS B 1 124 ? 6.43 -6.359 -21.469 1 91.69 124 LYS B N 1
ATOM 3352 C CA . LYS B 1 124 ? 6.371 -7.695 -22.047 1 91.69 124 LYS B CA 1
ATOM 3353 C C . LYS B 1 124 ? 5.652 -8.672 -21.125 1 91.69 124 LYS B C 1
ATOM 3355 O O . LYS B 1 124 ? 5.938 -8.719 -19.922 1 91.69 124 LYS B O 1
ATOM 3360 N N . ILE B 1 125 ? 4.715 -9.367 -21.641 1 92.75 125 ILE B N 1
ATOM 3361 C CA . ILE B 1 125 ? 3.99 -10.375 -20.875 1 92.75 125 ILE B CA 1
ATOM 3362 C C . ILE B 1 125 ? 3.984 -11.703 -21.625 1 92.75 125 ILE B C 1
ATOM 3364 O O . ILE B 1 125 ? 3.883 -11.719 -22.859 1 92.75 125 ILE B O 1
ATOM 3368 N N . PHE B 1 126 ? 4.172 -12.828 -20.875 1 91.25 126 PHE B N 1
ATOM 3369 C CA . PHE B 1 126 ? 4.238 -14.133 -21.516 1 91.25 126 PHE B CA 1
ATOM 3370 C C . PHE B 1 126 ? 3.811 -15.234 -20.547 1 91.25 126 PHE B C 1
ATOM 3372 O O . PHE B 1 126 ? 3.791 -15.023 -19.328 1 91.25 126 PHE B O 1
ATOM 3379 N N . GLN B 1 127 ? 3.385 -16.344 -21.109 1 91.69 127 GLN B N 1
ATOM 3380 C CA . GLN B 1 127 ? 3.115 -17.5 -20.266 1 91.69 127 GLN B CA 1
ATOM 3381 C C . GLN B 1 127 ? 4.41 -18.172 -19.828 1 91.69 127 GLN B C 1
ATOM 3383 O O . GLN B 1 127 ? 5.289 -18.453 -20.641 1 91.69 127 GLN B O 1
ATOM 3388 N N . GLY B 1 128 ? 4.547 -18.359 -18.547 1 92.69 128 GLY B N 1
ATOM 3389 C CA . GLY B 1 128 ? 5.762 -18.984 -18.047 1 92.69 128 GLY B CA 1
ATOM 3390 C C . GLY B 1 128 ? 5.578 -19.625 -16.672 1 92.69 128 GLY B C 1
ATOM 3391 O O . GLY B 1 128 ? 4.746 -19.188 -15.883 1 92.69 128 GLY B O 1
ATOM 3392 N N . ASP B 1 129 ? 6.375 -20.688 -16.484 1 94.56 129 ASP B N 1
ATOM 3393 C CA . ASP B 1 129 ? 6.488 -21.359 -15.188 1 94.56 129 ASP B CA 1
ATOM 3394 C C . ASP B 1 129 ? 7.688 -20.828 -14.406 1 94.56 129 ASP B C 1
ATOM 3396 O O . ASP B 1 129 ? 8.828 -20.953 -14.852 1 94.56 129 ASP B O 1
ATOM 3400 N N . VAL B 1 130 ? 7.441 -20.312 -13.195 1 97.06 130 VAL B N 1
ATOM 3401 C CA . VAL B 1 130 ? 8.5 -19.672 -12.422 1 97.06 130 VAL B CA 1
ATOM 3402 C C . VAL B 1 130 ? 9.57 -20.703 -12.055 1 97.06 130 VAL B C 1
ATOM 3404 O O . VAL B 1 130 ? 10.688 -20.344 -11.672 1 97.06 130 VAL B O 1
ATOM 3407 N N . GLN B 1 131 ? 9.258 -21.984 -12.195 1 97 131 GLN B N 1
ATOM 3408 C CA . GLN B 1 131 ? 10.203 -23.062 -11.906 1 97 131 GLN B CA 1
ATOM 3409 C C . GLN B 1 131 ? 11.164 -23.266 -13.078 1 97 131 GLN B C 1
ATOM 3411 O O . GLN B 1 131 ? 12.18 -23.953 -12.938 1 97 131 GLN B O 1
ATOM 3416 N N . SER B 1 132 ? 10.742 -22.75 -14.211 1 96.62 132 SER B N 1
ATOM 3417 C CA . SER B 1 132 ? 11.539 -22.844 -15.438 1 96.62 132 SER B CA 1
ATOM 3418 C C . SER B 1 132 ? 11.203 -21.719 -16.406 1 96.62 132 SER B C 1
ATOM 3420 O O . SER B 1 132 ? 10.094 -21.656 -16.938 1 96.62 132 SER B O 1
ATOM 3422 N N . LEU B 1 133 ? 12.188 -20.859 -16.594 1 96.62 133 LEU B N 1
ATOM 3423 C CA . LEU B 1 133 ? 11.977 -19.688 -17.438 1 96.62 133 LEU B CA 1
ATOM 3424 C C . LEU B 1 133 ? 12.984 -19.672 -18.594 1 96.62 133 LEU B C 1
ATOM 3426 O O . LEU B 1 133 ? 13.789 -18.734 -18.688 1 96.62 133 LEU B O 1
ATOM 3430 N N . PRO B 1 134 ? 12.867 -20.609 -19.5 1 95.94 134 PRO B N 1
ATOM 3431 C CA . PRO B 1 134 ? 13.844 -20.703 -20.578 1 95.94 134 PRO B CA 1
ATOM 3432 C C . PRO B 1 134 ? 13.781 -19.516 -21.531 1 95.94 134 PRO B C 1
ATOM 3434 O O . PRO B 1 134 ? 14.734 -19.266 -22.266 1 95.94 134 PRO B O 1
ATOM 3437 N N . GLN B 1 135 ? 12.711 -18.781 -21.516 1 92.25 135 GLN B N 1
ATOM 3438 C CA . GLN B 1 135 ? 12.516 -17.641 -22.391 1 92.25 135 GLN B CA 1
ATOM 3439 C C . GLN B 1 135 ? 13.391 -16.469 -21.953 1 92.25 135 GLN B C 1
ATOM 3441 O O . GLN B 1 135 ? 13.523 -15.477 -22.672 1 92.25 135 GLN B O 1
ATOM 3446 N N . LEU B 1 136 ? 13.898 -16.562 -20.781 1 97 136 LEU B N 1
ATOM 3447 C CA . LEU B 1 136 ? 14.664 -15.453 -20.219 1 97 136 LEU B CA 1
ATOM 3448 C C . LEU B 1 136 ? 16.156 -15.789 -20.156 1 97 136 LEU B C 1
ATOM 3450 O O . LEU B 1 136 ? 16.516 -16.953 -20.016 1 97 136 LEU B O 1
ATOM 3454 N N . ASN B 1 137 ? 16.969 -14.773 -20.219 1 98.19 137 ASN B N 1
ATOM 3455 C CA . ASN B 1 137 ? 18.406 -14.953 -20.188 1 98.19 137 ASN B CA 1
ATOM 3456 C C . ASN B 1 137 ? 18.938 -14.953 -18.75 1 98.19 137 ASN B C 1
ATOM 3458 O O . ASN B 1 137 ? 18.266 -14.477 -17.828 1 98.19 137 ASN B O 1
ATOM 3462 N N . ASN B 1 138 ? 20.172 -15.531 -18.609 1 98.44 138 ASN B N 1
ATOM 3463 C CA . ASN B 1 138 ? 20.906 -15.344 -17.359 1 98.44 138 ASN B CA 1
ATOM 3464 C C . ASN B 1 138 ? 21.234 -13.875 -17.109 1 98.44 138 ASN B C 1
ATOM 3466 O O . ASN B 1 138 ? 21.562 -13.141 -18.047 1 98.44 138 ASN B O 1
ATOM 3470 N N . ASN B 1 139 ? 21.172 -13.477 -15.836 1 98.56 139 ASN B N 1
ATOM 3471 C CA . ASN B 1 139 ? 21.625 -12.148 -15.438 1 98.56 139 ASN B CA 1
ATOM 3472 C C . ASN B 1 139 ? 20.953 -11.055 -16.266 1 98.56 139 ASN B C 1
ATOM 3474 O O . ASN B 1 139 ? 21.625 -10.164 -16.781 1 98.56 139 ASN B O 1
ATOM 3478 N N . GLN B 1 140 ? 19.719 -11.078 -16.281 1 98.44 140 GLN B N 1
ATOM 3479 C CA . GLN B 1 140 ? 18.984 -10.156 -17.141 1 98.44 140 GLN B CA 1
ATOM 3480 C C . GLN B 1 140 ? 18.328 -9.047 -16.312 1 98.44 140 GLN B C 1
ATOM 3482 O O . GLN B 1 140 ? 18.359 -7.879 -16.703 1 98.44 140 GLN B O 1
ATOM 3487 N N . PHE B 1 141 ? 17.812 -9.328 -15.203 1 98.62 141 PHE B N 1
ATOM 3488 C CA . PHE B 1 141 ? 16.938 -8.414 -14.492 1 98.62 141 PHE B CA 1
ATOM 3489 C C . PHE B 1 141 ? 17.656 -7.773 -13.312 1 98.62 141 PHE B C 1
ATOM 3491 O O . PHE B 1 141 ? 18.453 -8.43 -12.633 1 98.62 141 PHE B O 1
ATOM 3498 N N . ASP B 1 142 ? 17.266 -6.488 -13 1 98.12 142 ASP B N 1
ATOM 3499 C CA . ASP B 1 142 ? 17.688 -5.805 -11.781 1 98.12 142 ASP B CA 1
ATOM 3500 C C . ASP B 1 142 ? 16.844 -6.25 -10.594 1 98.12 142 ASP B C 1
ATOM 3502 O O . ASP B 1 142 ? 17.328 -6.316 -9.461 1 98.12 142 ASP B O 1
ATOM 3506 N N . ILE B 1 143 ? 15.594 -6.449 -10.898 1 98.44 143 ILE B N 1
ATOM 3507 C CA . ILE B 1 143 ? 14.641 -6.75 -9.836 1 98.44 143 ILE B CA 1
ATOM 3508 C C . ILE B 1 143 ? 13.742 -7.91 -10.258 1 98.44 143 ILE B C 1
ATOM 3510 O O . ILE B 1 143 ? 13.281 -7.957 -11.406 1 98.44 143 ILE B O 1
ATOM 3514 N N . TYR B 1 144 ? 13.57 -8.828 -9.383 1 98.75 144 TYR B N 1
ATOM 3515 C CA . TYR B 1 144 ? 12.641 -9.945 -9.484 1 98.75 144 TYR B CA 1
ATOM 3516 C C . TYR B 1 144 ? 11.633 -9.93 -8.336 1 98.75 144 TYR B C 1
ATOM 3518 O O . TYR B 1 144 ? 12.023 -9.914 -7.168 1 98.75 144 TYR B O 1
ATOM 3526 N N . ILE B 1 145 ? 10.359 -9.891 -8.688 1 98.25 145 ILE B N 1
ATOM 3527 C CA . ILE B 1 145 ? 9.391 -9.969 -7.602 1 98.25 145 ILE B CA 1
ATOM 3528 C C . ILE B 1 145 ? 8.445 -11.141 -7.832 1 98.25 145 ILE B C 1
ATOM 3530 O O . ILE B 1 145 ? 8.133 -11.477 -8.977 1 98.25 145 ILE B O 1
ATOM 3534 N N . SER B 1 146 ? 8.039 -11.711 -6.801 1 97.31 146 SER B N 1
ATOM 3535 C CA . SER B 1 146 ? 7.02 -12.75 -6.73 1 97.31 146 SER B CA 1
ATOM 3536 C C . SER B 1 146 ? 6.102 -12.555 -5.531 1 97.31 146 SER B C 1
ATOM 3538 O O . SER B 1 146 ? 6.445 -12.922 -4.406 1 97.31 146 SER B O 1
ATOM 3540 N N . ASN B 1 147 ? 4.945 -12.062 -5.781 1 94.62 147 ASN B N 1
ATOM 3541 C CA . ASN B 1 147 ? 3.977 -11.688 -4.754 1 94.62 147 ASN B CA 1
ATOM 3542 C C . ASN B 1 147 ? 2.863 -12.727 -4.637 1 94.62 147 ASN B C 1
ATOM 3544 O O . ASN B 1 147 ? 1.992 -12.812 -5.504 1 94.62 147 ASN B O 1
ATOM 3548 N N . MET B 1 148 ? 2.904 -13.523 -3.52 1 91 148 MET B N 1
ATOM 3549 C CA . MET B 1 148 ? 1.883 -14.523 -3.225 1 91 148 MET B CA 1
ATOM 3550 C C . MET B 1 148 ? 1.891 -15.633 -4.266 1 91 148 MET B C 1
ATOM 3552 O O . MET B 1 148 ? 0.833 -16.062 -4.742 1 91 148 MET B O 1
ATOM 3556 N N . VAL B 1 149 ? 3.066 -16.125 -4.613 1 92.81 149 VAL B N 1
ATOM 3557 C CA . VAL B 1 149 ? 3.186 -17.125 -5.672 1 92.81 149 VAL B CA 1
ATOM 3558 C C . VAL B 1 149 ? 3.973 -18.328 -5.164 1 92.81 149 VAL B C 1
ATOM 3560 O O . VAL B 1 149 ? 3.533 -19.469 -5.316 1 92.81 149 VAL B O 1
ATOM 3563 N N . ILE B 1 150 ? 5.07 -18.094 -4.477 1 93.06 150 ILE B N 1
ATOM 3564 C CA . ILE B 1 150 ? 6.055 -19.125 -4.176 1 93.06 150 ILE B CA 1
ATOM 3565 C C . ILE B 1 150 ? 5.414 -20.219 -3.33 1 93.06 150 ILE B C 1
ATOM 3567 O O . ILE B 1 150 ? 5.742 -21.391 -3.479 1 93.06 150 ILE B O 1
ATOM 3571 N N . HIS B 1 151 ? 4.457 -19.844 -2.469 1 89 151 HIS B N 1
ATOM 3572 C CA . HIS B 1 151 ? 3.795 -20.812 -1.616 1 89 151 HIS B CA 1
ATOM 3573 C C . HIS B 1 151 ? 2.918 -21.766 -2.436 1 89 151 HIS B C 1
ATOM 3575 O O . HIS B 1 151 ? 2.504 -22.812 -1.945 1 89 151 HIS B O 1
ATOM 3581 N N . LEU B 1 152 ? 2.67 -21.469 -3.641 1 86.75 152 LEU B N 1
ATOM 3582 C CA . LEU B 1 152 ? 1.791 -22.25 -4.496 1 86.75 152 LEU B CA 1
ATOM 3583 C C . LEU B 1 152 ? 2.6 -23.172 -5.41 1 86.75 152 LEU B C 1
ATOM 3585 O O . LEU B 1 152 ? 2.043 -24.078 -6.043 1 86.75 152 LEU B O 1
ATOM 3589 N N . VAL B 1 153 ? 3.846 -22.953 -5.473 1 89.12 153 VAL B N 1
ATOM 3590 C CA . VAL B 1 153 ? 4.715 -23.656 -6.41 1 89.12 153 VAL B CA 1
ATOM 3591 C C . VAL B 1 153 ? 5.125 -25 -5.828 1 89.12 153 VAL B C 1
ATOM 3593 O O . VAL B 1 153 ? 5.398 -25.109 -4.629 1 89.12 153 VAL B O 1
ATOM 3596 N N . GLU B 1 154 ? 5.188 -25.984 -6.633 1 89.25 154 GLU B N 1
ATOM 3597 C CA . GLU B 1 154 ? 5.504 -27.344 -6.188 1 89.25 154 GLU B CA 1
ATOM 3598 C C . GLU B 1 154 ? 6.969 -27.453 -5.77 1 89.25 154 GLU B C 1
ATOM 3600 O O . GLU B 1 154 ? 7.27 -27.938 -4.68 1 89.25 154 GLU B O 1
ATOM 3605 N N . ASN B 1 155 ? 7.82 -27.094 -6.641 1 94.06 155 ASN B N 1
ATOM 3606 C CA . ASN B 1 155 ? 9.25 -27.141 -6.355 1 94.06 155 ASN B CA 1
ATOM 3607 C C . ASN B 1 155 ? 9.797 -25.734 -6.066 1 94.06 155 ASN B C 1
ATOM 3609 O O . ASN B 1 155 ? 10.336 -25.078 -6.961 1 94.06 155 ASN B O 1
ATOM 3613 N N . LYS B 1 156 ? 9.758 -25.406 -4.82 1 94.5 156 LYS B N 1
ATOM 3614 C CA . LYS B 1 156 ? 10.148 -24.047 -4.422 1 94.5 156 LYS B CA 1
ATOM 3615 C C . LYS B 1 156 ? 11.641 -23.828 -4.621 1 94.5 156 LYS B C 1
ATOM 3617 O O . LYS B 1 156 ? 12.07 -22.719 -4.969 1 94.5 156 LYS B O 1
ATOM 3622 N N . ASP B 1 157 ? 12.383 -24.844 -4.426 1 96.81 157 ASP B N 1
ATOM 3623 C CA . ASP B 1 157 ? 13.828 -24.75 -4.629 1 96.81 157 ASP B CA 1
ATOM 3624 C C . ASP B 1 157 ? 14.148 -24.359 -6.07 1 96.81 157 ASP B C 1
ATOM 3626 O O . ASP B 1 157 ? 14.945 -23.453 -6.312 1 96.81 157 ASP B O 1
ATOM 3630 N N . GLN B 1 158 ? 13.5 -25.016 -6.953 1 97.5 158 GLN B N 1
ATOM 3631 C CA . GLN B 1 158 ? 13.734 -24.75 -8.367 1 97.5 158 GLN B CA 1
ATOM 3632 C C . GLN B 1 158 ? 13.305 -23.328 -8.734 1 97.5 158 GLN B C 1
ATOM 3634 O O . GLN B 1 158 ? 13.953 -22.656 -9.539 1 97.5 158 GLN B O 1
ATOM 3639 N N . ALA B 1 159 ? 12.219 -22.906 -8.211 1 97.44 159 ALA B N 1
ATOM 3640 C CA . ALA B 1 159 ? 11.719 -21.562 -8.484 1 97.44 159 ALA B CA 1
ATOM 3641 C C . ALA B 1 159 ? 12.734 -20.5 -8.055 1 97.44 159 ALA B C 1
ATOM 3643 O O . ALA B 1 159 ? 13.008 -19.547 -8.797 1 97.44 159 ALA B O 1
ATOM 3644 N N . ILE B 1 160 ? 13.336 -20.656 -6.883 1 98.19 160 ILE B N 1
ATOM 3645 C CA . ILE B 1 160 ? 14.273 -19.672 -6.359 1 98.19 160 ILE B CA 1
ATOM 3646 C C . ILE B 1 160 ? 15.594 -19.75 -7.121 1 98.19 160 ILE B C 1
ATOM 3648 O O . ILE B 1 160 ? 16.25 -18.734 -7.367 1 98.19 160 ILE B O 1
ATOM 3652 N N . GLN B 1 161 ? 15.93 -20.938 -7.52 1 98.25 161 GLN B N 1
ATOM 3653 C CA . GLN B 1 161 ? 17.125 -21.078 -8.352 1 98.25 161 GLN B CA 1
ATOM 3654 C C . GLN B 1 161 ? 16.953 -20.375 -9.688 1 98.25 161 GLN B C 1
ATOM 3656 O O . GLN B 1 161 ? 17.891 -19.734 -10.18 1 98.25 161 GLN B O 1
ATOM 3661 N N . GLU B 1 162 ? 15.781 -20.531 -10.25 1 98.5 162 GLU B N 1
ATOM 3662 C CA . GLU B 1 162 ? 15.492 -19.828 -11.5 1 98.5 162 GLU B CA 1
ATOM 3663 C C . GLU B 1 162 ? 15.516 -18.312 -11.305 1 98.5 162 GLU B C 1
ATOM 3665 O O . GLU B 1 162 ? 16 -17.578 -12.164 1 98.5 162 GLU B O 1
ATOM 3670 N N . ALA B 1 163 ? 14.969 -17.859 -10.211 1 98.81 163 ALA B N 1
ATOM 3671 C CA . ALA B 1 163 ? 15.031 -16.438 -9.891 1 98.81 163 ALA B CA 1
ATOM 3672 C C . ALA B 1 163 ? 16.484 -15.953 -9.797 1 98.81 163 ALA B C 1
ATOM 3674 O O . ALA B 1 163 ? 16.828 -14.898 -10.328 1 98.81 163 ALA B O 1
ATOM 3675 N N . PHE B 1 164 ? 17.266 -16.75 -9.109 1 98.75 164 PHE B N 1
ATOM 3676 C CA . PHE B 1 164 ? 18.688 -16.438 -8.969 1 98.75 164 PHE B CA 1
ATOM 3677 C C . PHE B 1 164 ? 19.375 -16.359 -10.328 1 98.75 164 PHE B C 1
ATOM 3679 O O . PHE B 1 164 ? 20.156 -15.445 -10.578 1 98.75 164 PHE B O 1
ATOM 3686 N N . ARG B 1 165 ? 19.016 -17.266 -11.188 1 98.75 165 ARG B N 1
ATOM 3687 C CA . ARG B 1 165 ? 19.641 -17.344 -12.516 1 98.75 165 ARG B CA 1
ATOM 3688 C C . ARG B 1 165 ? 19.312 -16.094 -13.336 1 98.75 165 ARG B C 1
ATOM 3690 O O . ARG B 1 165 ? 20.203 -15.523 -13.969 1 98.75 165 ARG B O 1
ATOM 3697 N N . VAL B 1 166 ? 18.125 -15.609 -13.336 1 98.75 166 VAL B N 1
ATOM 3698 C CA . VAL B 1 166 ? 17.703 -14.547 -14.25 1 98.75 166 VAL B CA 1
ATOM 3699 C C . VAL B 1 166 ? 18.094 -13.188 -13.672 1 98.75 166 VAL B C 1
ATOM 3701 O O . VAL B 1 166 ? 18.109 -12.188 -14.391 1 98.75 166 VAL B O 1
ATOM 3704 N N . LEU B 1 167 ? 18.375 -13.109 -12.383 1 98.75 167 LEU B N 1
ATOM 3705 C CA . LEU B 1 167 ? 18.797 -11.859 -11.758 1 98.75 167 LEU B CA 1
ATOM 3706 C C . LEU B 1 167 ? 20.25 -11.547 -12.109 1 98.75 167 LEU B C 1
ATOM 3708 O O . LEU B 1 167 ? 21.094 -12.438 -12.117 1 98.75 167 LEU B O 1
ATOM 3712 N N . LYS B 1 168 ? 20.531 -10.289 -12.328 1 98.62 168 LYS B N 1
ATOM 3713 C CA . LYS B 1 168 ? 21.906 -9.82 -12.453 1 98.62 168 LYS B CA 1
ATOM 3714 C C . LYS B 1 168 ? 22.672 -9.969 -11.133 1 98.62 168 LYS B C 1
ATOM 3716 O O . LYS B 1 168 ? 22.062 -9.93 -10.062 1 98.62 168 LYS B O 1
ATOM 3721 N N . PRO B 1 169 ? 24.031 -10.156 -11.305 1 98.25 169 PRO B N 1
ATOM 3722 C CA . PRO B 1 169 ? 24.781 -9.953 -10.062 1 98.25 169 PRO B CA 1
ATOM 3723 C C . PRO B 1 169 ? 24.469 -8.609 -9.398 1 98.25 169 PRO B C 1
ATOM 3725 O O . PRO B 1 169 ? 24.453 -7.574 -10.062 1 98.25 169 PRO B O 1
ATOM 3728 N N . GLY B 1 170 ? 24.125 -8.625 -8.141 1 96.5 170 GLY B N 1
ATOM 3729 C CA . GLY B 1 170 ? 23.719 -7.41 -7.445 1 96.5 170 GLY B CA 1
ATOM 3730 C C . GLY B 1 170 ? 22.234 -7.129 -7.543 1 96.5 170 GLY B C 1
ATOM 3731 O O . GLY B 1 170 ? 21.734 -6.207 -6.898 1 96.5 170 GLY B O 1
ATOM 3732 N N . GLY B 1 171 ? 21.578 -7.957 -8.398 1 98 171 GLY B N 1
ATOM 3733 C CA . GLY B 1 171 ? 20.141 -7.797 -8.523 1 98 171 GLY B CA 1
ATOM 3734 C C . GLY B 1 171 ? 19.391 -8.133 -7.254 1 98 171 GLY B C 1
ATOM 3735 O O . GLY B 1 171 ? 19.953 -8.727 -6.332 1 98 171 GLY B O 1
ATOM 3736 N N . LYS B 1 172 ? 18.188 -7.688 -7.199 1 97.75 172 LYS B N 1
ATOM 3737 C CA . LYS B 1 172 ? 17.406 -7.832 -5.973 1 97.75 172 LYS B CA 1
ATOM 3738 C C . LYS B 1 172 ? 16.125 -8.633 -6.219 1 97.75 172 LYS B C 1
ATOM 3740 O O . LYS B 1 172 ? 15.516 -8.508 -7.281 1 97.75 172 LYS B O 1
ATOM 3745 N N . ILE B 1 173 ? 15.734 -9.406 -5.188 1 98.62 173 ILE B N 1
ATOM 3746 C CA . ILE B 1 173 ? 14.516 -10.203 -5.242 1 98.62 173 ILE B CA 1
ATOM 3747 C C . ILE B 1 173 ? 13.562 -9.758 -4.137 1 98.62 173 ILE B C 1
ATOM 3749 O O . ILE B 1 173 ? 13.992 -9.398 -3.039 1 98.62 173 ILE B O 1
ATOM 3753 N N . GLY B 1 174 ? 12.297 -9.703 -4.406 1 98.19 174 GLY B N 1
ATOM 3754 C CA . GLY B 1 174 ? 11.227 -9.508 -3.447 1 98.19 174 GLY B CA 1
ATOM 3755 C C . GLY B 1 174 ? 10.188 -10.609 -3.477 1 98.19 174 GLY B C 1
ATOM 3756 O O . GLY B 1 174 ? 9.641 -10.93 -4.535 1 98.19 174 GLY B O 1
ATOM 3757 N N . ILE B 1 175 ? 9.914 -11.133 -2.314 1 97.38 175 ILE B N 1
ATOM 3758 C CA . ILE B 1 175 ? 8.977 -12.242 -2.203 1 97.38 175 ILE B CA 1
ATOM 3759 C C . ILE B 1 175 ? 7.957 -11.945 -1.107 1 97.38 175 ILE B C 1
ATOM 3761 O O . ILE B 1 175 ? 8.305 -11.391 -0.062 1 97.38 175 ILE B O 1
ATOM 3765 N N . VAL B 1 176 ? 6.699 -12.305 -1.395 1 95.62 176 VAL B N 1
ATOM 3766 C CA . VAL B 1 176 ? 5.637 -12.266 -0.396 1 95.62 176 VAL B CA 1
ATOM 3767 C C . VAL B 1 176 ? 4.945 -13.625 -0.321 1 95.62 176 VAL B C 1
ATOM 3769 O O . VAL B 1 176 ? 4.508 -14.164 -1.342 1 95.62 176 VAL B O 1
ATOM 3772 N N . ILE B 1 177 ? 4.871 -14.148 0.863 1 93.25 177 ILE B N 1
ATOM 3773 C CA . ILE B 1 177 ? 4.125 -15.383 1.083 1 93.25 177 ILE B CA 1
ATOM 3774 C C . ILE B 1 177 ? 3.162 -15.195 2.254 1 93.25 177 ILE B C 1
ATOM 3776 O O . ILE B 1 177 ? 3.453 -14.461 3.197 1 93.25 177 ILE B O 1
ATOM 3780 N N . PRO B 1 178 ? 2.061 -15.844 2.205 1 90 178 PRO B N 1
ATOM 3781 C CA . PRO B 1 178 ? 1.12 -15.734 3.322 1 90 178 PRO B CA 1
ATOM 3782 C C . PRO B 1 178 ? 1.543 -16.562 4.535 1 90 178 PRO B C 1
ATOM 3784 O O . PRO B 1 178 ? 2.219 -17.578 4.387 1 90 178 PRO B O 1
ATOM 3787 N N . VAL B 1 179 ? 1.238 -16.062 5.668 1 87.44 179 VAL B N 1
ATOM 3788 C CA . VAL B 1 179 ? 1.376 -16.797 6.922 1 87.44 179 VAL B CA 1
ATOM 3789 C C . VAL B 1 179 ? 0.042 -17.438 7.293 1 87.44 179 VAL B C 1
ATOM 3791 O O . VAL B 1 179 ? -0.966 -16.75 7.449 1 87.44 179 VAL B O 1
ATOM 3794 N N . ALA B 1 180 ? 0.07 -18.688 7.465 1 77.94 180 ALA B N 1
ATOM 3795 C CA . ALA B 1 180 ? -1.183 -19.391 7.727 1 77.94 180 ALA B CA 1
ATOM 3796 C C . ALA B 1 180 ? -1.759 -19 9.086 1 77.94 180 ALA B C 1
ATOM 3798 O O . ALA B 1 180 ? -2.959 -18.75 9.203 1 77.94 180 ALA B O 1
ATOM 3799 N N . SER B 1 181 ? -0.971 -18.875 10.023 1 78.06 181 SER B N 1
ATOM 3800 C CA . SER B 1 181 ? -1.418 -18.625 11.383 1 78.06 181 SER B CA 1
ATOM 3801 C C . SER B 1 181 ? -1.986 -17.219 11.531 1 78.06 181 SER B C 1
ATOM 3803 O O . SER B 1 181 ? -2.791 -16.953 12.43 1 78.06 181 SER B O 1
ATOM 3805 N N . GLY B 1 182 ? -1.619 -16.359 10.695 1 80 182 GLY B N 1
ATOM 3806 C CA . GLY B 1 182 ? -2.053 -14.977 10.789 1 80 182 GLY B CA 1
ATOM 3807 C C . GLY B 1 182 ? -3.109 -14.609 9.758 1 80 182 GLY B C 1
ATOM 3808 O O . GLY B 1 182 ? -3.404 -13.43 9.555 1 80 182 GLY B O 1
ATOM 3809 N N . ASN B 1 183 ? -3.643 -15.562 9.156 1 87.31 183 ASN B N 1
ATOM 3810 C CA . ASN B 1 183 ? -4.652 -15.336 8.125 1 87.31 183 ASN B CA 1
ATOM 3811 C C . ASN B 1 183 ? -6.062 -15.523 8.68 1 87.31 183 ASN B C 1
ATOM 3813 O O . ASN B 1 183 ? -6.676 -16.578 8.484 1 87.31 183 ASN B O 1
ATOM 3817 N N . VAL B 1 184 ? -6.59 -14.508 9.234 1 89.81 184 VAL B N 1
ATOM 3818 C CA . VAL B 1 184 ? -7.891 -14.547 9.898 1 89.81 184 VAL B CA 1
ATOM 3819 C C . VAL B 1 184 ? -8.992 -14.727 8.852 1 89.81 184 VAL B C 1
ATOM 3821 O O . VAL B 1 184 ? -9.977 -15.422 9.102 1 89.81 184 VAL B O 1
ATOM 3824 N N . MET B 1 185 ? -8.852 -14.117 7.746 1 87.75 185 MET B N 1
ATOM 3825 C CA . MET B 1 185 ? -9.836 -14.227 6.676 1 87.75 185 MET B CA 1
ATOM 3826 C C . MET B 1 185 ? -9.992 -15.68 6.227 1 87.75 185 MET B C 1
ATOM 3828 O O . MET B 1 185 ? -11.109 -16.203 6.172 1 87.75 185 MET B O 1
ATOM 3832 N N . MET B 1 186 ? -8.906 -16.281 5.957 1 85.88 186 MET B N 1
ATOM 3833 C CA . MET B 1 186 ? -8.922 -17.672 5.492 1 85.88 186 MET B CA 1
ATOM 3834 C C . MET B 1 186 ? -9.469 -18.609 6.57 1 85.88 186 MET B C 1
ATOM 3836 O O . MET B 1 186 ? -10.234 -19.516 6.273 1 85.88 186 MET B O 1
ATOM 3840 N N . LYS B 1 187 ? -9.039 -18.406 7.754 1 89.19 187 LYS B N 1
ATOM 3841 C CA . LYS B 1 187 ? -9.516 -19.219 8.867 1 89.19 187 LYS B CA 1
ATOM 3842 C C . LYS B 1 187 ? -11.031 -19.109 9.023 1 89.19 187 LYS B C 1
ATOM 3844 O O . LYS B 1 187 ? -11.719 -20.109 9.227 1 89.19 187 LYS B O 1
ATOM 3849 N N . THR B 1 188 ? -11.484 -17.922 8.93 1 91.06 188 THR B N 1
ATOM 3850 C CA . THR B 1 188 ? -12.914 -17.688 9.094 1 91.06 188 THR B CA 1
ATOM 3851 C C . THR B 1 188 ? -13.703 -18.312 7.953 1 91.06 188 THR B C 1
ATOM 3853 O O . THR B 1 188 ? -14.719 -18.984 8.188 1 91.06 188 THR B O 1
ATOM 3856 N N . LEU B 1 189 ? -13.25 -18.125 6.695 1 88.94 189 LEU B N 1
ATOM 3857 C CA . LEU B 1 189 ? -13.914 -18.719 5.547 1 88.94 189 LEU B CA 1
ATOM 3858 C C . LEU B 1 189 ? -13.93 -20.25 5.664 1 88.94 189 LEU B C 1
ATOM 3860 O O . LEU B 1 189 ? -14.969 -20.875 5.441 1 88.94 189 LEU B O 1
ATOM 3864 N N . THR B 1 190 ? -12.781 -20.766 6.016 1 90.31 190 THR B N 1
ATOM 3865 C CA . THR B 1 190 ? -12.672 -22.219 6.16 1 90.31 190 THR B CA 1
ATOM 3866 C C . THR B 1 190 ? -13.664 -22.734 7.195 1 90.31 190 THR B C 1
ATOM 3868 O O . THR B 1 190 ? -14.367 -23.719 6.957 1 90.31 190 THR B O 1
ATOM 3871 N N . LYS B 1 191 ? -13.711 -22.078 8.281 1 93.44 191 LYS B N 1
ATOM 3872 C CA . LYS B 1 191 ? -14.648 -22.453 9.344 1 93.44 191 LYS B CA 1
ATOM 3873 C C . LYS B 1 191 ? -16.094 -22.438 8.836 1 93.44 191 LYS B C 1
ATOM 3875 O O . LYS B 1 191 ? -16.828 -23.391 9.039 1 93.44 191 LYS B O 1
ATOM 3880 N N . CYS B 1 192 ? -16.453 -21.375 8.188 1 94.06 192 CYS B N 1
ATOM 3881 C CA . CYS B 1 192 ? -17.812 -21.234 7.695 1 94.06 192 CYS B CA 1
ATOM 3882 C C . CYS B 1 192 ? -18.125 -22.281 6.637 1 94.06 192 CYS B C 1
ATOM 3884 O O . CYS B 1 192 ? -19.234 -22.812 6.594 1 94.06 192 CYS B O 1
ATOM 3886 N N . PHE B 1 193 ? -17.156 -22.594 5.801 1 94.38 193 PHE B N 1
ATOM 3887 C CA . PHE B 1 193 ? -17.344 -23.594 4.758 1 94.38 193 PHE B CA 1
ATOM 3888 C C . PHE B 1 193 ? -17.547 -24.969 5.363 1 94.38 193 PHE B C 1
ATOM 3890 O O . PHE B 1 193 ? -18.391 -25.75 4.906 1 94.38 193 PHE B O 1
ATOM 3897 N N . ILE B 1 194 ? -16.797 -25.266 6.363 1 95.12 194 ILE B N 1
ATOM 3898 C CA . ILE B 1 194 ? -16.891 -26.562 7.031 1 95.12 194 ILE B CA 1
ATOM 3899 C C . ILE B 1 194 ? -18.234 -26.688 7.734 1 95.12 194 ILE B C 1
ATOM 3901 O O . ILE B 1 194 ? -18.938 -27.672 7.57 1 95.12 194 ILE B O 1
ATOM 3905 N N . GLU B 1 195 ? -18.547 -25.688 8.43 1 96.38 195 GLU B N 1
ATOM 3906 C CA . GLU B 1 195 ? -19.797 -25.703 9.195 1 96.38 195 GLU B CA 1
ATOM 3907 C C . GLU B 1 195 ? -21.016 -25.781 8.273 1 96.38 195 GLU B C 1
ATOM 3909 O O . GLU B 1 195 ? -22.031 -26.359 8.633 1 96.38 195 GLU B O 1
ATOM 3914 N N . ALA B 1 196 ? -20.844 -25.234 7.09 1 96.44 196 ALA B N 1
ATOM 3915 C CA . ALA B 1 196 ? -21.938 -25.281 6.109 1 96.44 196 ALA B CA 1
ATOM 3916 C C . ALA B 1 196 ? -21.922 -26.609 5.352 1 96.44 196 ALA B C 1
ATOM 3918 O O . ALA B 1 196 ? -22.797 -26.859 4.523 1 96.44 196 ALA B O 1
ATOM 3919 N N . GLY B 1 197 ? -20.953 -27.422 5.527 1 94.88 197 GLY B N 1
ATOM 3920 C CA . GLY B 1 197 ? -20.859 -28.719 4.898 1 94.88 197 GLY B CA 1
ATOM 3921 C C . GLY B 1 197 ? -20.328 -28.672 3.477 1 94.88 197 GLY B C 1
ATOM 3922 O O . GLY B 1 197 ? -20.578 -29.578 2.68 1 94.88 197 GLY B O 1
ATOM 3923 N N . LEU B 1 198 ? -19.703 -27.609 3.148 1 93.81 198 LEU B N 1
ATOM 3924 C CA . LEU B 1 198 ? -19.219 -27.422 1.782 1 93.81 198 LEU B CA 1
ATOM 3925 C C . LEU B 1 198 ? -17.875 -28.109 1.574 1 93.81 198 LEU B C 1
ATOM 3927 O O . LEU B 1 198 ? -17.547 -28.5 0.456 1 93.81 198 LEU B O 1
ATOM 3931 N N . ILE B 1 199 ? -17.109 -28.141 2.68 1 91.5 199 ILE B N 1
ATOM 3932 C CA . ILE B 1 199 ? -15.82 -28.812 2.631 1 91.5 199 ILE B CA 1
ATOM 3933 C C . ILE B 1 199 ? -15.594 -29.578 3.932 1 91.5 199 ILE B C 1
ATOM 3935 O O . ILE B 1 199 ? -16.219 -29.281 4.953 1 91.5 199 ILE B O 1
ATOM 3939 N N . LYS B 1 200 ? -14.773 -30.562 3.832 1 89.94 200 LYS B N 1
ATOM 3940 C CA . LYS B 1 200 ? -14.438 -31.328 5.027 1 89.94 200 LYS B CA 1
ATOM 3941 C C . LYS B 1 200 ? -13.156 -30.797 5.672 1 89.94 200 LYS B C 1
ATOM 3943 O O . LYS B 1 200 ? -12.969 -30.922 6.883 1 89.94 200 LYS B O 1
ATOM 3948 N N . GLU B 1 201 ? -12.227 -30.297 4.812 1 82 201 GLU B N 1
ATOM 3949 C CA . GLU B 1 201 ? -10.961 -29.734 5.258 1 82 201 GLU B CA 1
ATOM 3950 C C . GLU B 1 201 ? -10.484 -28.625 4.309 1 82 201 GLU B C 1
ATOM 3952 O O . GLU B 1 201 ? -11.078 -28.422 3.248 1 82 201 GLU B O 1
ATOM 3957 N N . ILE B 1 202 ? -9.477 -27.969 4.777 1 73.69 202 ILE B N 1
ATOM 3958 C CA . ILE B 1 202 ? -8.945 -26.875 3.986 1 73.69 202 ILE B CA 1
ATOM 3959 C C . ILE B 1 202 ? -8.492 -27.375 2.619 1 73.69 202 ILE B C 1
ATOM 3961 O O . ILE B 1 202 ? -7.777 -28.375 2.527 1 73.69 202 ILE B O 1
ATOM 3965 N N . PRO B 1 203 ? -8.977 -26.719 1.635 1 64.38 203 PRO B N 1
ATOM 3966 C CA . PRO B 1 203 ? -8.742 -27.203 0.273 1 64.38 203 PRO B CA 1
ATOM 3967 C C . PRO B 1 203 ? -7.332 -26.906 -0.221 1 64.38 203 PRO B C 1
ATOM 3969 O O . PRO B 1 203 ? -7 -27.219 -1.369 1 64.38 203 PRO B O 1
ATOM 3972 N N . PHE B 1 204 ? -6.5 -26.281 0.562 1 65 204 PHE B N 1
ATOM 3973 C CA . PHE B 1 204 ? -5.145 -26.047 0.083 1 65 204 PHE B CA 1
ATOM 3974 C C . PHE B 1 204 ? -4.129 -26.312 1.187 1 65 204 PHE B C 1
ATOM 3976 O O . PHE B 1 204 ? -4.453 -26.219 2.373 1 65 204 PHE B O 1
ATOM 3983 N N . LYS B 1 205 ? -2.99 -26.719 0.657 1 64.88 205 LYS B N 1
ATOM 3984 C CA . LYS B 1 205 ? -1.908 -27 1.596 1 64.88 205 LYS B CA 1
ATOM 3985 C C . LYS B 1 205 ? -1.221 -25.719 2.047 1 64.88 205 LYS B C 1
ATOM 3987 O O . LYS B 1 205 ? -0.752 -24.938 1.22 1 64.88 205 LYS B O 1
ATOM 3992 N N . PRO B 1 206 ? -1.213 -25.609 3.357 1 65.19 206 PRO B N 1
ATOM 3993 C CA . PRO B 1 206 ? -0.464 -24.438 3.834 1 65.19 206 PRO B CA 1
ATOM 3994 C C . PRO B 1 206 ? 1.025 -24.516 3.508 1 65.19 206 PRO B C 1
ATOM 3996 O O . PRO B 1 206 ? 1.564 -25.609 3.334 1 65.19 206 PRO B O 1
ATOM 3999 N N . THR B 1 207 ? 1.52 -23.344 3.312 1 71 207 THR B N 1
ATOM 4000 C CA . THR B 1 207 ? 2.953 -23.297 3.049 1 71 207 THR B CA 1
ATOM 4001 C C . THR B 1 207 ? 3.738 -23.844 4.242 1 71 207 THR B C 1
ATOM 4003 O O . THR B 1 207 ? 3.264 -23.797 5.375 1 71 207 THR B O 1
ATOM 4006 N N . ASN B 1 208 ? 4.875 -24.484 3.951 1 80.56 208 ASN B N 1
ATOM 4007 C CA . ASN B 1 208 ? 5.777 -24.938 5.008 1 80.56 208 ASN B CA 1
ATOM 4008 C C . ASN B 1 208 ? 6.641 -23.797 5.535 1 80.56 208 ASN B C 1
ATOM 4010 O O . ASN B 1 208 ? 7.461 -23.984 6.43 1 80.56 208 ASN B O 1
ATOM 4014 N N . ILE B 1 209 ? 6.508 -22.688 5.02 1 87.19 209 ILE B N 1
ATOM 4015 C CA . ILE B 1 209 ? 7.207 -21.5 5.477 1 87.19 209 ILE B CA 1
ATOM 4016 C C . ILE B 1 209 ? 6.258 -20.625 6.301 1 87.19 209 ILE B C 1
ATOM 4018 O O . ILE B 1 209 ? 5.309 -20.047 5.766 1 87.19 209 ILE B O 1
ATOM 4022 N N . GLU B 1 210 ? 6.543 -20.531 7.586 1 88.12 210 GLU B N 1
ATOM 4023 C CA . GLU B 1 210 ? 5.594 -19.859 8.469 1 88.12 210 GLU B CA 1
ATOM 4024 C C . GLU B 1 210 ? 6.277 -18.766 9.281 1 88.12 210 GLU B C 1
ATOM 4026 O O . GLU B 1 210 ? 5.613 -17.891 9.852 1 88.12 210 GLU B O 1
ATOM 4031 N N . THR B 1 211 ? 7.594 -18.891 9.289 1 93.12 211 THR B N 1
ATOM 4032 C CA . THR B 1 211 ? 8.312 -17.938 10.117 1 93.12 211 THR B CA 1
ATOM 4033 C C . THR B 1 211 ? 9.367 -17.188 9.305 1 93.12 211 THR B C 1
ATOM 4035 O O . THR B 1 211 ? 9.758 -17.641 8.227 1 93.12 211 THR B O 1
ATOM 4038 N N . ARG B 1 212 ? 9.836 -16.109 9.836 1 95.62 212 ARG B N 1
ATOM 4039 C CA . ARG B 1 212 ? 10.938 -15.375 9.219 1 95.62 212 ARG B CA 1
ATOM 4040 C C . ARG B 1 212 ? 12.18 -16.25 9.094 1 95.62 212 ARG B C 1
ATOM 4042 O O . ARG B 1 212 ? 12.859 -16.234 8.062 1 95.62 212 ARG B O 1
ATOM 4049 N N . GLU B 1 213 ? 12.406 -17 10.164 1 96.25 213 GLU B N 1
ATOM 4050 C CA . GLU B 1 213 ? 13.562 -17.891 10.141 1 96.25 213 GLU B CA 1
ATOM 4051 C C . GLU B 1 213 ? 13.477 -18.875 8.984 1 96.25 213 GLU B C 1
ATOM 4053 O O . GLU B 1 213 ? 14.469 -19.125 8.305 1 96.25 213 GLU B O 1
ATOM 4058 N N . ASP B 1 214 ? 12.273 -19.375 8.805 1 95.06 214 ASP B N 1
ATOM 4059 C CA . ASP B 1 214 ? 12.07 -20.344 7.727 1 95.06 214 ASP B CA 1
ATOM 4060 C C . ASP B 1 214 ? 12.453 -19.734 6.375 1 95.06 214 ASP B C 1
ATOM 4062 O O . ASP B 1 214 ? 13.227 -20.328 5.625 1 95.06 214 ASP B O 1
ATOM 4066 N N . ILE B 1 215 ? 11.984 -18.609 6.059 1 95.94 215 ILE B N 1
ATOM 4067 C CA . ILE B 1 215 ? 12.148 -18.047 4.727 1 95.94 215 ILE B CA 1
ATOM 4068 C C . ILE B 1 215 ? 13.57 -17.5 4.57 1 95.94 215 ILE B C 1
ATOM 4070 O O . ILE B 1 215 ? 14.148 -17.547 3.48 1 95.94 215 ILE B O 1
ATOM 4074 N N . ILE B 1 216 ? 14.125 -16.953 5.621 1 97.56 216 ILE B N 1
ATOM 4075 C CA . ILE B 1 216 ? 15.492 -16.438 5.578 1 97.56 216 ILE B CA 1
ATOM 4076 C C . ILE B 1 216 ? 16.453 -17.594 5.281 1 97.56 216 ILE B C 1
ATOM 4078 O O . ILE B 1 216 ? 17.312 -17.484 4.41 1 97.56 216 ILE B O 1
ATOM 4082 N N . ASN B 1 217 ? 16.266 -18.672 5.988 1 96.94 217 ASN B N 1
ATOM 4083 C CA . ASN B 1 217 ? 17.109 -19.844 5.754 1 96.94 217 ASN B CA 1
ATOM 4084 C C . ASN B 1 217 ? 16.938 -20.391 4.336 1 96.94 217 ASN B C 1
ATOM 4086 O O . ASN B 1 217 ? 17.922 -20.766 3.693 1 96.94 217 ASN B O 1
ATOM 4090 N N . PHE B 1 218 ? 15.727 -20.422 3.959 1 96.19 218 PHE B N 1
ATOM 4091 C CA . PHE B 1 218 ? 15.414 -20.906 2.619 1 96.19 218 PHE B CA 1
ATOM 4092 C C . PHE B 1 218 ? 16.141 -20.062 1.562 1 96.19 218 PHE B C 1
ATOM 4094 O O . PHE B 1 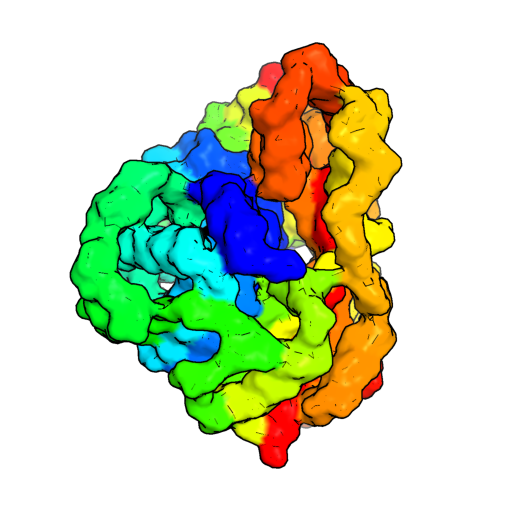218 ? 16.766 -20.609 0.656 1 96.19 218 PHE B O 1
ATOM 4101 N N . MET B 1 219 ? 16.125 -18.766 1.642 1 97.75 219 MET B N 1
ATOM 4102 C CA . MET B 1 219 ? 16.75 -17.859 0.673 1 97.75 219 MET B CA 1
ATOM 4103 C C . MET B 1 219 ? 18.266 -17.938 0.763 1 97.75 219 MET B C 1
ATOM 4105 O O . MET B 1 219 ? 18.953 -17.906 -0.258 1 97.75 219 MET B O 1
ATOM 4109 N N . SER B 1 220 ? 18.734 -17.984 2 1 97.56 220 SER B N 1
ATOM 4110 C CA . SER B 1 220 ? 20.188 -18.062 2.211 1 97.56 220 SER B CA 1
ATOM 4111 C C . SER B 1 220 ? 20.766 -19.328 1.588 1 97.56 220 SER B C 1
ATOM 4113 O O . SER B 1 220 ? 21.859 -19.312 1.025 1 97.56 220 SER B O 1
ATOM 4115 N N . LYS B 1 221 ? 20.016 -20.328 1.698 1 97.25 221 LYS B N 1
ATOM 4116 C CA . LYS B 1 221 ? 20.422 -21.609 1.138 1 97.25 221 LYS B CA 1
ATOM 4117 C C . LYS B 1 221 ? 20.656 -21.5 -0.367 1 97.25 221 LYS B C 1
ATOM 4119 O O . LYS B 1 221 ? 21.5 -22.219 -0.924 1 97.25 221 LYS B O 1
ATOM 4124 N N . HIS B 1 222 ? 19.984 -20.641 -1.002 1 97.88 222 HIS B N 1
ATOM 4125 C CA . HIS B 1 222 ? 20.078 -20.516 -2.451 1 97.88 222 HIS B CA 1
ATOM 4126 C C . HIS B 1 222 ? 21.031 -19.391 -2.848 1 97.88 222 HIS B C 1
ATOM 4128 O O . HIS B 1 222 ? 21.094 -19 -4.016 1 97.88 222 HIS B O 1
ATOM 4134 N N . GLY B 1 223 ? 21.719 -18.797 -1.845 1 98.06 223 GLY B N 1
ATOM 4135 C CA . GLY B 1 223 ? 22.844 -17.922 -2.139 1 98.06 223 GLY B CA 1
ATOM 4136 C C . GLY B 1 223 ? 22.5 -16.453 -2.018 1 98.06 223 GLY B C 1
ATOM 4137 O O . GLY B 1 223 ? 23.359 -15.586 -2.201 1 98.06 223 GLY B O 1
ATOM 4138 N N . PHE B 1 224 ? 21.297 -16.141 -1.687 1 98.25 224 PHE B N 1
ATOM 4139 C CA . PHE B 1 224 ? 20.922 -14.734 -1.551 1 98.25 224 PHE B CA 1
ATOM 4140 C C . PHE B 1 224 ? 21.516 -14.141 -0.285 1 98.25 224 PHE B C 1
ATOM 4142 O O . PHE B 1 224 ? 21.703 -14.844 0.713 1 98.25 224 PHE B O 1
ATOM 4149 N N . GLN B 1 225 ? 21.766 -12.875 -0.381 1 96 225 GLN B N 1
ATOM 4150 C CA . GLN B 1 225 ? 22.375 -12.141 0.725 1 96 225 GLN B CA 1
ATOM 4151 C C . GLN B 1 225 ? 21.609 -10.859 1.033 1 96 225 GLN B C 1
ATOM 4153 O O . GLN B 1 225 ? 20.625 -10.539 0.358 1 96 225 GLN B O 1
ATOM 4158 N N . ASP B 1 226 ? 22.031 -10.195 2.195 1 93.62 226 ASP B N 1
ATOM 4159 C CA . ASP B 1 226 ? 21.422 -8.945 2.617 1 93.62 226 ASP B CA 1
ATOM 4160 C C . ASP B 1 226 ? 19.906 -9.086 2.711 1 93.62 226 ASP B C 1
ATOM 4162 O O . ASP B 1 226 ? 19.156 -8.289 2.127 1 93.62 226 ASP B O 1
ATOM 4166 N N . ILE B 1 227 ? 19.562 -10.109 3.346 1 96.75 227 ILE B N 1
ATOM 4167 C CA . ILE B 1 227 ? 18.156 -10.484 3.439 1 96.75 227 ILE B CA 1
ATOM 4168 C C . ILE B 1 227 ? 17.469 -9.633 4.492 1 96.75 227 ILE B C 1
ATOM 4170 O O . ILE B 1 227 ? 17.953 -9.5 5.617 1 96.75 227 ILE B O 1
ATOM 4174 N N . ILE B 1 228 ? 16.391 -9.016 4.129 1 96.19 228 ILE B N 1
ATOM 4175 C CA . ILE B 1 228 ? 15.5 -8.289 5.02 1 96.19 228 ILE B CA 1
ATOM 4176 C C . ILE B 1 228 ? 14.102 -8.906 4.965 1 96.19 228 ILE B C 1
ATOM 4178 O O . ILE B 1 228 ? 13.555 -9.117 3.883 1 96.19 228 ILE B O 1
ATOM 4182 N N . CYS B 1 229 ? 13.602 -9.242 6.086 1 97.06 229 CYS B N 1
ATOM 4183 C CA . CYS B 1 229 ? 12.32 -9.93 6.164 1 97.06 229 CYS B CA 1
ATOM 4184 C C . CYS B 1 229 ? 11.43 -9.305 7.23 1 97.06 229 CYS B C 1
ATOM 4186 O O . CYS B 1 229 ? 11.898 -8.938 8.305 1 97.06 229 CYS B O 1
ATOM 4188 N N . TRP B 1 230 ? 10.148 -9.125 6.906 1 94.5 230 TRP B N 1
ATOM 4189 C CA . TRP B 1 230 ? 9.211 -8.547 7.859 1 94.5 230 TRP B CA 1
ATOM 4190 C C . TRP B 1 230 ? 7.812 -9.133 7.672 1 94.5 230 TRP B C 1
ATOM 4192 O O . TRP B 1 230 ? 7.488 -9.648 6.602 1 94.5 230 TRP B O 1
ATOM 4202 N N . ASN B 1 231 ? 7.078 -9.086 8.727 1 93.56 231 ASN B N 1
ATOM 4203 C CA . ASN B 1 231 ? 5.656 -9.406 8.648 1 93.56 231 ASN B CA 1
ATOM 4204 C C . ASN B 1 231 ? 4.824 -8.188 8.273 1 93.56 231 ASN B C 1
ATOM 4206 O O . ASN B 1 231 ? 5.137 -7.066 8.695 1 93.56 231 ASN B O 1
ATOM 4210 N N . GLN B 1 232 ? 3.875 -8.438 7.496 1 91.44 232 GLN B N 1
ATOM 4211 C CA . GLN B 1 232 ? 2.947 -7.375 7.129 1 91.44 232 GLN B CA 1
ATOM 4212 C C . GLN B 1 232 ? 1.509 -7.887 7.098 1 91.44 232 GLN B C 1
ATOM 4214 O O . GLN B 1 232 ? 1.249 -9 6.645 1 91.44 232 GLN B O 1
ATOM 4219 N N . THR B 1 233 ? 0.626 -7.031 7.613 1 90.75 233 THR B N 1
ATOM 4220 C CA . THR B 1 233 ? -0.788 -7.391 7.66 1 90.75 233 THR B CA 1
ATOM 4221 C C . THR B 1 233 ? -1.616 -6.434 6.809 1 90.75 233 THR B C 1
ATOM 4223 O O . THR B 1 233 ? -1.375 -5.223 6.809 1 90.75 233 THR B O 1
ATOM 4226 N N . ILE B 1 234 ? -2.535 -7.016 6.031 1 89.25 234 ILE B N 1
ATOM 4227 C CA . ILE B 1 234 ? -3.475 -6.195 5.277 1 89.25 234 ILE B CA 1
ATOM 4228 C C . ILE B 1 234 ? -4.898 -6.465 5.758 1 89.25 234 ILE B C 1
ATOM 4230 O O . ILE B 1 234 ? -5.25 -7.602 6.078 1 89.25 234 ILE B O 1
ATOM 4234 N N . PRO B 1 235 ? -5.684 -5.375 5.812 1 90.5 235 PRO B N 1
ATOM 4235 C CA . PRO B 1 235 ? -7.07 -5.508 6.266 1 90.5 235 PRO B CA 1
ATOM 4236 C C . PRO B 1 235 ? -8.055 -5.684 5.113 1 90.5 235 PRO B C 1
ATOM 4238 O O . PRO B 1 235 ? -7.773 -5.262 3.986 1 90.5 235 PRO B O 1
ATOM 4241 N N . PHE B 1 236 ? -9.125 -6.281 5.422 1 86.06 236 PHE B N 1
ATOM 4242 C CA . PHE B 1 236 ? -10.273 -6.391 4.527 1 86.06 236 PHE B CA 1
ATOM 4243 C C . PHE B 1 236 ? -11.523 -5.797 5.172 1 86.06 236 PHE B C 1
ATOM 4245 O O . PHE B 1 236 ? -11.789 -6.031 6.355 1 86.06 236 PHE B O 1
ATOM 4252 N N . ASP B 1 237 ? -12.18 -5.004 4.352 1 76.38 237 ASP B N 1
ATOM 4253 C CA . ASP B 1 237 ? -13.352 -4.355 4.918 1 76.38 237 ASP B CA 1
ATOM 4254 C C . ASP B 1 237 ? -14.484 -5.359 5.145 1 76.38 237 ASP B C 1
ATOM 4256 O O . ASP B 1 237 ? -14.43 -6.484 4.641 1 76.38 237 ASP B O 1
ATOM 4260 N N . LEU B 1 238 ? -15.359 -4.973 5.98 1 74.62 238 LEU B N 1
ATOM 4261 C CA . LEU B 1 238 ? -16.469 -5.828 6.375 1 74.62 238 LEU B CA 1
ATOM 4262 C C . LEU B 1 238 ? -17.766 -5.367 5.723 1 74.62 238 LEU B C 1
ATOM 4264 O O . LEU B 1 238 ? -18.859 -5.848 6.066 1 74.62 238 LEU B O 1
ATOM 4268 N N . PHE B 1 239 ? -17.516 -4.406 4.762 1 65.62 239 PHE B N 1
ATOM 4269 C CA . PHE B 1 239 ? -18.719 -3.842 4.172 1 65.62 239 PHE B CA 1
ATOM 4270 C C . PHE B 1 239 ? -19.25 -4.738 3.055 1 65.62 239 PHE B C 1
ATOM 4272 O O . PHE B 1 239 ? -18.484 -5.156 2.18 1 65.62 239 PHE B O 1
ATOM 4279 N N . GLU B 1 240 ? -20.422 -5.039 3.055 1 60.41 240 GLU B N 1
ATOM 4280 C CA . GLU B 1 240 ? -21.203 -5.73 2.029 1 60.41 240 GLU B CA 1
ATOM 4281 C C . GLU B 1 240 ? -20.531 -7.031 1.608 1 60.41 240 GLU B C 1
ATOM 4283 O O . GLU B 1 240 ? -20.156 -7.199 0.442 1 60.41 240 GLU B O 1
ATOM 4288 N N . ILE B 1 241 ? -20.062 -7.742 2.547 1 57.72 241 ILE B N 1
ATOM 4289 C CA . ILE B 1 241 ? -19.344 -9 2.344 1 57.72 241 ILE B CA 1
ATOM 4290 C C . ILE B 1 241 ? -20 -9.789 1.214 1 57.72 241 ILE B C 1
ATOM 4292 O O . ILE B 1 241 ? -21 -10.484 1.432 1 57.72 241 ILE B O 1
ATOM 4296 N N . ASN B 1 242 ? -20.203 -9.141 0.154 1 59.16 242 ASN B N 1
ATOM 4297 C CA . ASN B 1 242 ? -20.531 -9.906 -1.045 1 59.16 242 ASN B CA 1
ATOM 4298 C C . ASN B 1 242 ? -19.344 -10.758 -1.505 1 59.16 242 ASN B C 1
ATOM 4300 O O . ASN B 1 242 ? -18.422 -11.008 -0.735 1 59.16 242 ASN B O 1
ATOM 4304 N N . ASP B 1 243 ? -19.359 -11.266 -2.617 1 61.16 243 ASP B N 1
ATOM 4305 C CA . ASP B 1 243 ? -18.516 -12.211 -3.328 1 61.16 243 ASP B CA 1
ATOM 4306 C C . ASP B 1 243 ? -17.094 -11.656 -3.498 1 61.16 243 ASP B C 1
ATOM 4308 O O . ASP B 1 243 ? -16.188 -12.375 -3.906 1 61.16 243 ASP B O 1
ATOM 4312 N N . ASN B 1 244 ? -16.828 -10.477 -2.838 1 62.03 244 ASN B N 1
ATOM 4313 C CA . ASN B 1 244 ? -15.586 -9.867 -3.281 1 62.03 244 ASN B CA 1
ATOM 4314 C C . ASN B 1 244 ? -14.391 -10.398 -2.49 1 62.03 244 ASN B C 1
ATOM 4316 O O . ASN B 1 244 ? -13.25 -10.328 -2.955 1 62.03 244 ASN B O 1
ATOM 4320 N N . TYR B 1 245 ? -14.602 -11.008 -1.34 1 72.31 245 TYR B N 1
ATOM 4321 C CA . TYR B 1 245 ? -13.445 -11.445 -0.571 1 72.31 245 TYR B CA 1
ATOM 4322 C C . TYR B 1 245 ? -13.406 -12.961 -0.46 1 72.31 245 TYR B C 1
ATOM 4324 O O . TYR B 1 245 ? -12.688 -13.516 0.379 1 72.31 245 TYR B O 1
ATOM 4332 N N . ILE B 1 246 ? -14.133 -13.5 -1.354 1 76.75 246 ILE B N 1
ATOM 4333 C CA . ILE B 1 246 ? -14.086 -14.961 -1.371 1 76.75 246 ILE B CA 1
ATOM 4334 C C . ILE B 1 246 ? -13 -15.43 -2.338 1 76.75 246 ILE B C 1
ATOM 4336 O O . ILE B 1 246 ? -13.055 -15.133 -3.533 1 76.75 246 ILE B O 1
ATOM 4340 N N . PHE B 1 247 ? -12.086 -16.125 -1.831 1 75.31 247 PHE B N 1
ATOM 4341 C CA . PHE B 1 247 ? -10.969 -16.609 -2.627 1 75.31 247 PHE B CA 1
ATOM 4342 C C . PHE B 1 247 ? -11.461 -17.5 -3.758 1 75.31 247 PHE B C 1
ATOM 4344 O O . PHE B 1 247 ? -12.484 -18.188 -3.619 1 75.31 247 PHE B O 1
ATOM 4351 N N . PRO B 1 248 ? -10.727 -17.5 -4.824 1 73 248 PRO B N 1
ATOM 4352 C CA . PRO B 1 248 ? -11.164 -18.25 -6.012 1 73 248 PRO B CA 1
ATOM 4353 C C . PRO B 1 248 ? -11.453 -19.719 -5.715 1 73 248 PRO B C 1
ATOM 4355 O O . PRO B 1 248 ? -12.414 -20.281 -6.246 1 73 248 PRO B O 1
ATOM 4358 N N . GLN B 1 249 ? -10.727 -20.328 -4.855 1 73.81 249 GLN B N 1
ATOM 4359 C CA . GLN B 1 249 ? -10.914 -21.734 -4.523 1 73.81 249 GLN B CA 1
ATOM 4360 C C . GLN B 1 249 ? -12.258 -21.969 -3.838 1 73.81 249 GLN B C 1
ATOM 4362 O O . GLN B 1 249 ? -12.891 -23 -4.043 1 73.81 249 GLN B O 1
ATOM 4367 N N . PHE B 1 250 ? -12.648 -21.031 -3.098 1 80.69 250 PHE B N 1
ATOM 4368 C CA . PHE B 1 250 ? -13.914 -21.109 -2.385 1 80.69 250 PHE B CA 1
ATOM 4369 C C . PHE B 1 250 ? -15.078 -20.75 -3.303 1 80.69 250 PHE B C 1
ATOM 4371 O O . PHE B 1 250 ? -16.141 -21.359 -3.229 1 80.69 250 PHE B O 1
ATOM 4378 N N . LYS B 1 251 ? -14.805 -19.812 -4.074 1 80.56 251 LYS B N 1
ATOM 4379 C CA . LYS B 1 251 ? -15.852 -19.375 -4.988 1 80.56 251 LYS B CA 1
ATOM 4380 C C . LYS B 1 251 ? -16.281 -20.5 -5.918 1 80.56 251 LYS B C 1
ATOM 4382 O O . LYS B 1 251 ? -17.484 -20.656 -6.199 1 80.56 251 LYS B O 1
ATOM 4387 N N . GLU B 1 252 ? -15.305 -21.219 -6.383 1 79.69 252 GLU B N 1
ATOM 4388 C CA . GLU B 1 252 ? -15.609 -22.344 -7.266 1 79.69 252 GLU B CA 1
ATOM 4389 C C . GLU B 1 252 ? -16.5 -23.359 -6.574 1 79.69 252 GLU B C 1
ATOM 4391 O O . GLU B 1 252 ? -17.375 -23.953 -7.203 1 79.69 252 GLU B O 1
ATOM 4396 N N . ILE B 1 253 ? -16.281 -23.547 -5.352 1 85.81 253 ILE B N 1
ATOM 4397 C CA . ILE B 1 253 ? -17.062 -24.5 -4.566 1 85.81 253 ILE B CA 1
ATOM 4398 C C . ILE B 1 253 ? -18.484 -23.953 -4.375 1 85.81 253 ILE B C 1
ATOM 4400 O O . ILE B 1 253 ? -19.453 -24.688 -4.551 1 85.81 253 ILE B O 1
ATOM 4404 N N . LEU B 1 254 ? -18.578 -22.719 -4.125 1 88.12 254 LEU B N 1
ATOM 4405 C CA . LEU B 1 254 ? -19.875 -22.094 -3.9 1 88.12 254 LEU B CA 1
ATOM 4406 C C . LEU B 1 254 ? -20.734 -22.141 -5.164 1 88.12 254 LEU B C 1
ATOM 4408 O O . LEU B 1 254 ? -21.938 -22.375 -5.09 1 88.12 254 LEU B O 1
ATOM 4412 N N . ASP B 1 255 ? -20.125 -21.938 -6.234 1 85.94 255 ASP B N 1
ATOM 4413 C CA . ASP B 1 255 ? -20.828 -21.875 -7.512 1 85.94 255 ASP B CA 1
ATOM 4414 C C . ASP B 1 255 ? -21.484 -23.219 -7.844 1 85.94 255 ASP B C 1
ATOM 4416 O O . ASP B 1 255 ? -22.484 -23.266 -8.562 1 85.94 255 ASP B O 1
ATOM 4420 N N . LYS B 1 256 ? -20.984 -24.297 -7.324 1 90.38 256 LYS B N 1
ATOM 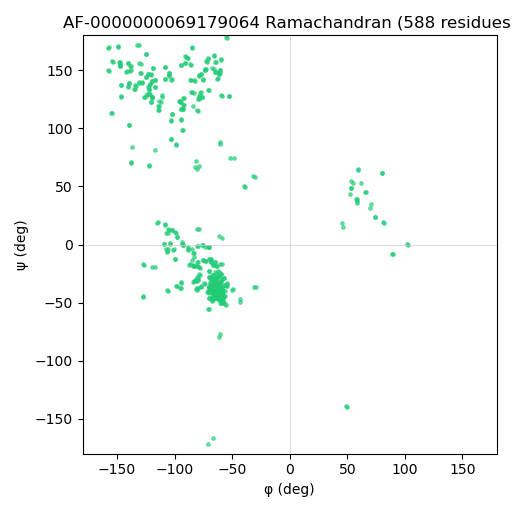4421 C CA . LYS B 1 256 ? -21.453 -25.641 -7.66 1 90.38 256 LYS B CA 1
ATOM 4422 C C . LYS B 1 256 ? -22.281 -26.234 -6.516 1 90.38 256 LYS B C 1
ATOM 4424 O O . LYS B 1 256 ? -22.828 -27.328 -6.645 1 90.38 256 LYS B O 1
ATOM 4429 N N . ALA B 1 257 ? -22.375 -25.562 -5.484 1 94.12 257 ALA B N 1
ATOM 4430 C CA . ALA B 1 257 ? -22.984 -26.109 -4.273 1 94.12 257 ALA B CA 1
ATOM 4431 C C . ALA B 1 257 ? -24.5 -25.906 -4.301 1 94.12 257 ALA B C 1
ATOM 4433 O O . ALA B 1 257 ? -25 -25.016 -4.984 1 94.12 257 ALA B O 1
ATOM 4434 N N . PRO B 1 258 ? -25.188 -26.766 -3.559 1 95.88 258 PRO B N 1
ATOM 4435 C CA . PRO B 1 258 ? -26.641 -26.547 -3.395 1 95.88 258 PRO B CA 1
ATOM 4436 C C . PRO B 1 258 ? -26.953 -25.234 -2.703 1 95.88 258 PRO B C 1
ATOM 4438 O O . PRO B 1 258 ? -26.234 -24.812 -1.789 1 95.88 258 PRO B O 1
ATOM 4441 N N . LYS B 1 259 ? -28.047 -24.688 -3.07 1 95 259 LYS B N 1
ATOM 4442 C CA . LYS B 1 259 ? -28.469 -23.391 -2.574 1 95 259 LYS B CA 1
ATOM 4443 C C . LYS B 1 259 ? -28.547 -23.375 -1.05 1 95 259 LYS B C 1
ATOM 4445 O O . LYS B 1 259 ? -28.172 -22.391 -0.409 1 95 259 LYS B O 1
ATOM 4450 N N . GLU B 1 260 ? -29.016 -24.422 -0.56 1 96 260 GLU B N 1
ATOM 4451 C CA . GLU B 1 260 ? -29.188 -24.484 0.889 1 96 260 GLU B CA 1
ATOM 4452 C C . GLU B 1 260 ? -27.859 -24.328 1.61 1 96 260 GLU B C 1
ATOM 4454 O O . GLU B 1 260 ? -27.766 -23.609 2.611 1 96 260 GLU B O 1
ATOM 4459 N N . GLN B 1 261 ? -26.875 -24.969 1.112 1 95.75 261 GLN B N 1
ATOM 4460 C CA . GLN B 1 261 ? -25.547 -24.859 1.701 1 95.75 261 GLN B CA 1
ATOM 4461 C C . GLN B 1 261 ? -24.953 -23.469 1.497 1 95.75 261 GLN B C 1
ATOM 4463 O O . GLN B 1 261 ? -24.281 -22.953 2.383 1 95.75 261 GLN B O 1
ATOM 4468 N N . VAL B 1 262 ? -25.188 -22.922 0.372 1 94 262 VAL B N 1
ATOM 4469 C CA . VAL B 1 262 ? -24.703 -21.578 0.066 1 94 262 VAL B CA 1
ATOM 4470 C C . VAL B 1 262 ? -25.344 -20.578 1.025 1 94 262 VAL B C 1
ATOM 4472 O O . VAL B 1 262 ? -24.656 -19.703 1.573 1 94 262 VAL B O 1
ATOM 4475 N N . ASP B 1 263 ? -26.578 -20.734 1.249 1 94.44 263 ASP B N 1
ATOM 4476 C CA . ASP B 1 263 ? -27.281 -19.859 2.17 1 94.44 263 ASP B CA 1
ATOM 4477 C C . ASP B 1 263 ? -26.734 -19.984 3.59 1 94.44 263 ASP B C 1
ATOM 4479 O O . ASP B 1 263 ? -26.594 -19 4.309 1 94.44 263 ASP B O 1
ATOM 4483 N N . GLN B 1 264 ? -26.5 -21.203 3.891 1 95.62 264 GLN B N 1
ATOM 4484 C CA . GLN B 1 264 ? -25.938 -21.453 5.223 1 95.62 264 GLN B CA 1
ATOM 4485 C C . GLN B 1 264 ? -24.562 -20.812 5.371 1 95.62 264 GLN B C 1
ATOM 4487 O O . GLN B 1 264 ? -24.266 -20.219 6.414 1 95.62 264 GLN B O 1
ATOM 4492 N N . PHE B 1 265 ? -23.781 -20.938 4.422 1 94.5 265 PHE B N 1
ATOM 4493 C CA . PHE B 1 265 ? -22.469 -20.312 4.438 1 94.5 265 PHE B CA 1
ATOM 4494 C C . PHE B 1 265 ? -22.594 -18.812 4.66 1 94.5 265 PHE B C 1
ATOM 4496 O O . PHE B 1 265 ? -21.953 -18.25 5.551 1 94.5 265 PHE B O 1
ATOM 4503 N N . TYR B 1 266 ? -23.391 -18.172 3.91 1 91.5 266 TYR B N 1
ATOM 4504 C CA . TYR B 1 266 ? -23.5 -16.719 3.988 1 91.5 266 TYR B CA 1
ATOM 4505 C C . TYR B 1 266 ? -24.078 -16.281 5.332 1 91.5 266 TYR B C 1
ATOM 4507 O O . TYR B 1 266 ? -23.703 -15.227 5.855 1 91.5 266 TYR B O 1
ATOM 4515 N N . ALA B 1 267 ? -24.938 -17.109 5.902 1 93.75 267 ALA B N 1
ATOM 4516 C CA . ALA B 1 267 ? -25.453 -16.812 7.234 1 93.75 267 ALA B CA 1
ATOM 4517 C C . ALA B 1 267 ? -24.344 -16.859 8.281 1 93.75 267 ALA B C 1
ATOM 4519 O O . ALA B 1 267 ? -24.25 -15.984 9.141 1 93.75 267 ALA B O 1
ATOM 4520 N N . LEU B 1 268 ? -23.547 -17.906 8.195 1 94.5 268 LEU B N 1
ATOM 4521 C CA . LEU B 1 268 ? -22.422 -18.062 9.109 1 94.5 268 LEU B CA 1
ATOM 4522 C C . LEU B 1 268 ? -21.406 -16.938 8.93 1 94.5 268 LEU B C 1
ATOM 4524 O O . LEU B 1 268 ? -20.922 -16.375 9.914 1 94.5 268 LEU B O 1
ATOM 4528 N N . TYR B 1 269 ? -21.125 -16.688 7.688 1 91.25 269 TYR B N 1
ATOM 4529 C CA . TYR B 1 269 ? -20.141 -15.648 7.371 1 91.25 269 TYR B CA 1
ATOM 4530 C C . TYR B 1 269 ? -20.625 -14.297 7.875 1 91.25 269 TYR B C 1
ATOM 4532 O O . TYR B 1 269 ? -19.828 -13.516 8.414 1 91.25 269 TYR B O 1
ATOM 4540 N N . LYS B 1 270 ? -21.844 -13.992 7.75 1 91 270 LYS B N 1
ATOM 4541 C CA . LYS B 1 270 ? -22.422 -12.75 8.258 1 91 270 LYS B CA 1
ATOM 4542 C C . LYS B 1 270 ? -22.266 -12.656 9.773 1 91 270 LYS B C 1
ATOM 4544 O O . LYS B 1 270 ? -22.047 -11.57 10.312 1 91 270 LYS B O 1
ATOM 4549 N N . GLN B 1 271 ? -22.484 -13.758 10.406 1 93.31 271 GLN B N 1
ATOM 4550 C CA . GLN B 1 271 ? -22.297 -13.789 11.859 1 93.31 271 GLN B CA 1
ATOM 4551 C C . GLN B 1 271 ? -20.859 -13.469 12.242 1 93.31 271 GLN B C 1
ATOM 4553 O O . GLN B 1 271 ? -20.609 -12.742 13.203 1 93.31 271 GLN B O 1
ATOM 4558 N N . GLU B 1 272 ? -19.953 -14.031 11.539 1 92.88 272 GLU B N 1
ATOM 4559 C CA . GLU B 1 272 ? -18.531 -13.758 11.805 1 92.88 272 GLU B CA 1
ATOM 4560 C C . GLU B 1 272 ? -18.203 -12.289 11.57 1 92.88 272 GLU B C 1
ATOM 4562 O O . GLU B 1 272 ? -17.406 -11.703 12.305 1 92.88 272 GLU B O 1
ATOM 4567 N N . ILE B 1 273 ? -18.75 -11.734 10.539 1 90 273 ILE B N 1
ATOM 4568 C CA . ILE B 1 273 ? -18.562 -10.312 10.25 1 90 273 ILE B CA 1
ATOM 4569 C C . ILE B 1 273 ? -19.078 -9.477 11.406 1 90 273 ILE B C 1
ATOM 4571 O O . ILE B 1 273 ? -18.422 -8.547 11.867 1 90 273 ILE B O 1
ATOM 4575 N N . SER B 1 274 ? -20.266 -9.828 11.875 1 90.88 274 SER B N 1
ATOM 4576 C CA . SER B 1 274 ? -20.844 -9.125 13.008 1 90.88 274 SER B CA 1
ATOM 4577 C C . SER B 1 274 ? -19.953 -9.219 14.242 1 90.88 274 SER B C 1
ATOM 4579 O O . SER B 1 274 ? -19.797 -8.242 14.984 1 90.88 274 SER B O 1
ATOM 4581 N N . ASN B 1 275 ? -19.422 -10.383 14.445 1 93.44 275 ASN B N 1
ATOM 4582 C CA . ASN B 1 275 ? -18.516 -10.578 15.57 1 93.44 275 ASN B CA 1
ATOM 4583 C C . ASN B 1 275 ? -17.281 -9.68 15.461 1 93.44 275 ASN B C 1
ATOM 4585 O O . ASN B 1 275 ? -16.859 -9.094 16.453 1 93.44 275 ASN B O 1
ATOM 4589 N N . ARG B 1 276 ? -16.766 -9.578 14.281 1 92.5 276 ARG B N 1
ATOM 4590 C CA . ARG B 1 276 ? -15.586 -8.742 14.078 1 92.5 276 ARG B CA 1
ATOM 4591 C C . ARG B 1 276 ? -15.922 -7.266 14.289 1 92.5 276 ARG B C 1
ATOM 4593 O O . ARG B 1 276 ? -15.125 -6.523 14.867 1 92.5 276 ARG B O 1
ATOM 4600 N N . LEU B 1 277 ? -17.031 -6.891 13.789 1 90.25 277 LEU B N 1
ATOM 4601 C CA . LEU B 1 277 ? -17.453 -5.504 13.945 1 90.25 277 LEU B CA 1
ATOM 4602 C C . LEU B 1 277 ? -17.594 -5.145 15.422 1 90.25 277 LEU B C 1
ATOM 4604 O O . LEU B 1 277 ? -17.188 -4.059 15.836 1 90.25 277 LEU B O 1
ATOM 4608 N N . THR B 1 278 ? -18.141 -6.074 16.156 1 93.5 278 THR B N 1
ATOM 4609 C CA . THR B 1 278 ? -18.328 -5.848 17.594 1 93.5 278 THR B CA 1
ATOM 4610 C C . THR B 1 278 ? -16.969 -5.68 18.281 1 93.5 278 THR B C 1
ATOM 4612 O O . THR B 1 278 ? -16.859 -4.934 19.25 1 93.5 278 THR B O 1
ATOM 4615 N N . GLN B 1 279 ? -16 -6.285 17.719 1 95.19 279 GLN B N 1
ATOM 4616 C CA . GLN B 1 279 ? -14.664 -6.223 18.297 1 95.19 279 GLN B CA 1
ATOM 4617 C C . GLN B 1 279 ? -13.859 -5.082 17.688 1 95.19 279 GLN B C 1
ATOM 4619 O O . GLN B 1 279 ? -12.695 -4.879 18.047 1 95.19 279 GLN B O 1
ATOM 4624 N N . ASN B 1 280 ? -14.422 -4.312 16.75 1 96.44 280 ASN B N 1
ATOM 4625 C CA . ASN B 1 280 ? -13.758 -3.232 16.031 1 96.44 280 ASN B CA 1
ATOM 4626 C C . ASN B 1 280 ? -12.523 -3.734 15.289 1 96.44 280 ASN B C 1
ATOM 4628 O O . ASN B 1 280 ? -11.484 -3.072 15.289 1 96.44 280 ASN B O 1
ATOM 4632 N N . LEU B 1 281 ? -12.664 -4.922 14.719 1 95.31 281 LEU B N 1
ATOM 4633 C CA . LEU B 1 281 ? -11.531 -5.523 14.023 1 95.31 281 LEU B CA 1
ATOM 4634 C C . LEU B 1 281 ? -11.898 -5.875 12.586 1 95.31 281 LEU B C 1
ATOM 4636 O O . LEU B 1 281 ? -13.016 -6.316 12.32 1 95.31 281 LEU B O 1
ATOM 4640 N N . PRO B 1 282 ? -10.969 -5.727 11.703 1 92.88 282 PRO B N 1
ATOM 4641 C CA . PRO B 1 282 ? -11.172 -6.27 10.359 1 92.88 282 PRO B CA 1
ATOM 4642 C C . PRO B 1 282 ? -10.789 -7.742 10.258 1 92.88 282 PRO B C 1
ATOM 4644 O O . PRO B 1 282 ? -10.273 -8.32 11.219 1 92.88 282 PRO B O 1
ATOM 4647 N N . PHE B 1 283 ? -11.141 -8.336 9.148 1 90.31 283 PHE B N 1
ATOM 4648 C CA . PHE B 1 283 ? -10.414 -9.531 8.742 1 90.31 283 PHE B CA 1
ATOM 4649 C C . PHE B 1 283 ? -9.031 -9.172 8.219 1 90.31 283 PHE B C 1
ATOM 4651 O O . PHE B 1 283 ? -8.82 -8.07 7.707 1 90.31 283 PHE B O 1
ATOM 4658 N N . THR B 1 284 ? -8.125 -10.086 8.391 1 91.06 284 THR B N 1
ATOM 4659 C CA . THR B 1 284 ? -6.766 -9.758 7.973 1 91.06 284 THR B CA 1
ATOM 4660 C C . THR B 1 284 ? -6.113 -10.945 7.27 1 91.06 284 THR B C 1
ATOM 4662 O O . THR B 1 284 ? -6.516 -12.094 7.477 1 91.06 284 THR B O 1
ATOM 4665 N N . VAL B 1 285 ? -5.188 -10.602 6.422 1 89.25 285 VAL B N 1
ATOM 4666 C CA . VAL B 1 285 ? -4.199 -11.539 5.898 1 89.25 285 VAL B CA 1
ATOM 4667 C C . VAL B 1 285 ? -2.793 -11.062 6.266 1 89.25 285 VAL B C 1
ATOM 4669 O O . VAL B 1 285 ? -2.449 -9.898 6.062 1 89.25 285 VAL B O 1
ATOM 4672 N N . GLU B 1 286 ? -2.092 -11.969 6.859 1 91.12 286 GLU B N 1
ATOM 4673 C CA . GLU B 1 286 ? -0.703 -11.688 7.207 1 91.12 286 GLU B CA 1
ATOM 4674 C C . GLU B 1 286 ? 0.258 -12.352 6.227 1 91.12 286 GLU B C 1
ATOM 4676 O O . GLU B 1 286 ? 0.019 -13.477 5.781 1 91.12 286 GLU B O 1
ATOM 4681 N N . SER B 1 287 ? 1.301 -11.625 5.953 1 92.62 287 SER B N 1
ATOM 4682 C CA . SER B 1 287 ? 2.311 -12.18 5.055 1 92.62 287 SER B CA 1
ATOM 4683 C C . SER B 1 287 ? 3.711 -12.031 5.645 1 92.62 287 SER B C 1
ATOM 4685 O O . SER B 1 287 ? 3.926 -11.242 6.562 1 92.62 287 SER B O 1
ATOM 4687 N N . LEU B 1 288 ? 4.594 -12.93 5.164 1 94.56 288 LEU B N 1
ATOM 4688 C CA . LEU B 1 288 ? 6.035 -12.727 5.238 1 94.56 288 LEU B CA 1
ATOM 4689 C C . LEU B 1 288 ? 6.562 -12.102 3.949 1 94.56 288 LEU B C 1
ATOM 4691 O O . LEU B 1 288 ? 6.406 -12.68 2.867 1 94.56 288 LEU B O 1
ATOM 4695 N N . SER B 1 289 ? 7.07 -10.961 4.086 1 96 289 SER B N 1
ATOM 4696 C CA . SER B 1 289 ? 7.707 -10.289 2.959 1 96 289 SER B CA 1
ATOM 4697 C C . SER B 1 289 ? 9.219 -10.25 3.121 1 96 289 SER B C 1
ATOM 4699 O O . SER B 1 289 ? 9.727 -10.086 4.234 1 96 289 SER B O 1
ATOM 4701 N N . LEU B 1 290 ? 9.883 -10.406 2.08 1 97.25 290 LEU B N 1
ATOM 4702 C CA . LEU B 1 290 ? 11.344 -10.492 2.133 1 97.25 290 LEU B CA 1
ATOM 4703 C C . LEU B 1 290 ? 11.969 -9.875 0.889 1 97.25 290 LEU B C 1
ATOM 4705 O O . LEU B 1 290 ? 11.477 -10.07 -0.224 1 97.25 290 LEU B O 1
ATOM 4709 N N . ILE B 1 291 ? 13.031 -9.117 1.072 1 97.31 291 ILE B N 1
ATOM 4710 C CA . ILE B 1 291 ? 13.898 -8.703 -0.028 1 97.31 291 ILE B CA 1
ATOM 4711 C C . ILE B 1 291 ? 15.312 -9.234 0.2 1 97.31 291 ILE B C 1
ATOM 4713 O O . ILE B 1 291 ? 15.719 -9.461 1.342 1 97.31 291 ILE B O 1
ATOM 4717 N N . ALA B 1 292 ? 16.016 -9.445 -0.822 1 97.31 292 ALA B N 1
ATOM 4718 C CA . ALA B 1 292 ? 17.375 -9.969 -0.756 1 97.31 292 ALA B CA 1
ATOM 4719 C C . ALA B 1 292 ? 18.172 -9.617 -2.018 1 97.31 292 ALA B C 1
ATOM 4721 O O . ALA B 1 292 ? 17.594 -9.141 -3.002 1 97.31 292 ALA B O 1
ATOM 4722 N N . LYS B 1 293 ? 19.453 -9.852 -1.939 1 96.56 293 LYS B N 1
ATOM 4723 C CA . LYS B 1 293 ? 20.328 -9.523 -3.062 1 96.56 293 LYS B CA 1
ATOM 4724 C C . LYS B 1 293 ? 21.078 -10.75 -3.549 1 96.56 293 LYS B C 1
ATOM 4726 O O . LYS B 1 293 ? 21.531 -11.57 -2.744 1 96.56 293 LYS B O 1
ATOM 4731 N N . LYS B 1 294 ? 21.109 -10.867 -4.84 1 98.25 294 LYS B N 1
ATOM 4732 C CA . LYS B 1 294 ? 22.094 -11.773 -5.418 1 98.25 294 LYS B CA 1
ATOM 4733 C C . LYS B 1 294 ? 23.5 -11.203 -5.273 1 98.25 294 LYS B C 1
ATOM 4735 O O . LYS B 1 294 ? 23.75 -10.039 -5.586 1 98.25 294 LYS B O 1
ATOM 4740 N N . PRO B 1 295 ? 24.406 -12.031 -4.832 1 96.88 295 PRO B N 1
ATOM 4741 C CA . PRO B 1 295 ? 25.781 -11.523 -4.695 1 96.88 295 PRO B CA 1
ATOM 4742 C C . PRO B 1 295 ? 26.359 -11.031 -6.02 1 96.88 295 PRO B C 1
ATOM 4744 O O . PRO B 1 295 ? 25.906 -11.453 -7.086 1 96.88 295 PRO B O 1
ATOM 4747 N N . LEU B 1 296 ? 27.328 -10.227 -5.852 1 94.5 296 LEU B N 1
ATOM 4748 C CA . LEU B 1 296 ? 28 -9.672 -7.027 1 94.5 296 LEU B CA 1
ATOM 4749 C C . LEU B 1 296 ? 28.797 -10.75 -7.754 1 94.5 296 LEU B C 1
ATOM 4751 O O . LEU B 1 296 ? 29.312 -11.672 -7.125 1 94.5 296 LEU B O 1
#

pLDDT: mean 85.75, std 12.91, range [44.41, 98.81]

Secondary structure (DSSP, 8-state):
--HHHHHHHGGGGTT--STTHHHHHHHHHHTTGGG-SEEEEES-TT-TTHHHHHHHS-TT-EEEEEES-HHHHHHHHHHHHHHHH-TT-S-TT---HHHHHHS--TT--TTTT--HHHHHTTEEEEE-BTTB-TTS-TT-EEEEEEES-GGG-S-HHHHHHHHHHHEEEEEEEEEEEE-STT-HHHHHHHHHHHHTTS-SS-SSPPPS--SHHHHHHHHHHTT-EEEEEEEEEEEE--TT--GGGS-HHHHHHHHHS-HHHHHHHHHHHHHHHHHHHHTT--EEEEEEEEEEE---/--HHHHHHHGGGGGT--STTHHHHHHHHHHTTGGG-SEEEEES-TT-TTHHHHHHHS-TT-EEEEEES-HHHHHHHHHHHHHHHH-TT-S-TT---HHHHHHS--TT--TTTT--HHHHHTTEEEEE-BTTB-TTS-TT-EEEEEEES-GGG-S-HHHHHHHHHHHEEEEEEEEEEEE-STT-HHHHHHHHHHHHTTS-SS-SSPPPS--SHHHHHHHHHHTT-EEEEEEEEEEEE--TT--GGGS-HHHHHHHHHS-HHHHHHHHHHHHHHHHHHHHTT--EEEEEEEEEEE---

Sequence (592 aa):
MNHHTWDAYSRSYLNIQKNPASFQLSLMNMLRFEEAEEILDAGCAGGQLHQYILQQKKNNCKLAACDFSIEMVKLAAARMLKFLNNPLHGGISEISPEEIENADLSTFDISSLDCPLLEQNNYKIFQGDVQSLPQLNNNQFDIYISNMVIHLVENKDQAIQEAFRVLKPGGKIGIVIPVASGNVMMKTLTKCFIEAGLIKEIPFKPTNIETREDIINFMSKHGFQDIICWNQTIPFDLFEINDNYIFPQFKEILDKAPKEQVDQFYALYKQEISNRLTQNLPFTVESLSLIAKKPLMNHHTWDAYSRSYLNIQKNPASFQLSLMNMLRFEEAEEILDAGCAGGQLHQYILQQKKNNCKLAACDFSIEMVKLAAARMLKFLNNPLHGGISEISPEEIENADLSTFDISSLDCPLLEQNNYKIFQGDVQSLPQLNNNQFDIYISNMVIHLVENKDQAIQEAFRVLKPGGKIGIVIPVASGNVMMKTLTKCFIEAGLIKEIPFKPTNIETREDIINFMSKHGFQDIICWNQTIPFDLFEINDNYIFPQFKEILDKAPKEQVDQFYALYKQEISNRLTQNLPFTVESLSLIAKKPL